Protein AF-A0A661NSW2-F1 (afdb_monomer)

Radius of gyration: 53.2 Å; Cα contacts (8 Å, |Δi|>4): 872; chains: 1; bounding box: 123×105×134 Å

Structure (mmCIF, N/CA/C/O backbone):
data_AF-A0A661NSW2-F1
#
_entry.id   AF-A0A661NSW2-F1
#
loop_
_atom_site.group_PDB
_atom_site.id
_atom_site.type_symbol
_atom_site.label_atom_id
_atom_site.label_alt_id
_atom_site.label_comp_id
_atom_site.label_asym_id
_atom_site.label_entity_id
_atom_site.label_seq_id
_atom_site.pdbx_PDB_ins_code
_atom_site.Cartn_x
_atom_site.Cartn_y
_atom_site.Cartn_z
_atom_site.occupancy
_atom_site.B_iso_or_equiv
_atom_site.auth_seq_id
_atom_site.auth_comp_id
_atom_site.auth_asym_id
_atom_site.auth_atom_id
_atom_site.pdbx_PDB_model_num
ATOM 1 N N . MET A 1 1 ? 54.634 7.933 21.142 1.00 33.97 1 MET A N 1
ATOM 2 C CA . MET A 1 1 ? 54.787 6.808 22.094 1.00 33.97 1 MET A CA 1
ATOM 3 C C . MET A 1 1 ? 53.607 5.872 21.842 1.00 33.97 1 MET A C 1
ATOM 5 O O . MET A 1 1 ? 52.490 6.332 21.983 1.00 33.97 1 MET A O 1
ATOM 9 N N . ALA A 1 2 ? 53.735 4.741 21.141 1.00 31.84 2 ALA A N 1
ATOM 10 C CA . ALA A 1 2 ? 54.564 3.541 21.358 1.00 31.84 2 ALA A CA 1
ATOM 11 C C . ALA A 1 2 ? 53.725 2.424 22.021 1.00 31.84 2 ALA A C 1
ATOM 13 O O . ALA A 1 2 ? 53.375 2.532 23.187 1.00 31.84 2 ALA A O 1
ATOM 14 N N . GLY A 1 3 ? 53.382 1.384 21.243 1.00 30.81 3 GLY A N 1
ATOM 15 C CA . GLY A 1 3 ? 52.468 0.300 21.645 1.00 30.81 3 GLY A CA 1
ATOM 16 C C . GLY A 1 3 ? 52.122 -0.681 20.506 1.00 30.81 3 GLY A C 1
ATOM 17 O O . GLY A 1 3 ? 50.966 -0.798 20.117 1.00 30.81 3 GLY A O 1
ATOM 18 N N . ARG A 1 4 ? 53.134 -1.347 19.926 1.00 35.97 4 ARG A N 1
ATOM 19 C CA . ARG A 1 4 ? 52.997 -2.568 19.078 1.00 35.97 4 ARG A CA 1
ATOM 20 C C . ARG A 1 4 ? 53.023 -3.810 20.013 1.00 35.97 4 ARG A C 1
ATOM 22 O O . ARG A 1 4 ? 53.425 -3.632 21.154 1.00 35.97 4 ARG A O 1
ATOM 29 N N . ALA A 1 5 ? 52.718 -5.077 19.690 1.00 33.09 5 ALA A N 1
ATOM 30 C CA . ALA A 1 5 ? 52.264 -5.868 18.518 1.00 33.09 5 ALA A CA 1
ATOM 31 C C . ALA A 1 5 ? 51.407 -7.062 19.075 1.00 33.09 5 ALA A C 1
ATOM 33 O O . ALA A 1 5 ? 51.186 -7.088 20.280 1.00 33.09 5 ALA A O 1
ATOM 34 N N . ARG A 1 6 ? 50.898 -8.102 18.384 1.00 32.78 6 ARG A N 1
ATOM 35 C CA . ARG A 1 6 ? 50.979 -8.697 17.017 1.00 32.78 6 ARG A CA 1
ATOM 36 C C . ARG A 1 6 ? 49.526 -9.039 16.574 1.00 32.78 6 ARG A C 1
ATOM 38 O O . ARG A 1 6 ? 48.661 -9.098 17.436 1.00 32.78 6 ARG A O 1
ATOM 45 N N . LEU A 1 7 ? 49.102 -9.139 15.307 1.00 29.52 7 LEU A N 1
ATOM 46 C CA . LEU A 1 7 ? 49.537 -9.907 14.118 1.00 29.52 7 LEU A CA 1
ATOM 47 C C . LEU A 1 7 ? 49.339 -11.440 14.207 1.00 29.52 7 LEU A C 1
ATOM 49 O O . LEU A 1 7 ? 50.114 -12.130 14.864 1.00 29.52 7 LEU A O 1
ATOM 53 N N . GLY A 1 8 ? 48.330 -11.947 13.479 1.00 29.16 8 GLY A N 1
ATOM 54 C CA . GLY A 1 8 ? 47.997 -13.369 13.309 1.00 29.16 8 GLY A CA 1
ATOM 55 C C . GLY A 1 8 ? 47.557 -13.691 11.869 1.00 29.16 8 GLY A C 1
ATOM 56 O O . GLY A 1 8 ? 46.450 -13.352 11.476 1.00 29.16 8 GLY A O 1
ATOM 57 N N . LEU A 1 9 ? 48.486 -14.299 11.122 1.00 27.06 9 LEU A N 1
ATOM 58 C CA . LEU A 1 9 ? 48.438 -14.971 9.805 1.00 27.06 9 LEU A CA 1
ATOM 59 C C . LEU A 1 9 ? 47.396 -14.578 8.726 1.00 27.06 9 LEU A C 1
ATOM 61 O O . LEU A 1 9 ? 46.210 -14.882 8.816 1.00 27.06 9 LEU A O 1
ATOM 65 N N . PHE A 1 10 ? 47.931 -14.110 7.589 1.00 25.73 10 PHE A N 1
ATOM 66 C CA . PHE A 1 10 ? 47.312 -14.137 6.256 1.00 25.73 10 PHE A CA 1
ATOM 67 C C . PHE A 1 10 ? 48.424 -14.293 5.191 1.00 25.73 10 PHE A C 1
ATOM 69 O O . PHE A 1 10 ? 49.196 -13.359 4.985 1.00 25.73 10 PHE A O 1
ATOM 76 N N . THR A 1 11 ? 48.510 -15.445 4.517 1.00 31.11 11 THR A N 1
ATOM 77 C CA . THR A 1 11 ? 49.300 -15.690 3.281 1.00 31.11 11 THR A CA 1
ATOM 78 C C . THR A 1 11 ? 48.861 -17.050 2.713 1.00 31.11 11 THR A C 1
ATOM 80 O O . THR A 1 11 ? 48.883 -18.039 3.433 1.00 31.11 11 THR A O 1
ATOM 83 N N . VAL A 1 12 ? 48.232 -17.164 1.536 1.00 30.14 12 VAL A N 1
ATOM 84 C CA . VAL A 1 12 ? 48.704 -16.868 0.162 1.00 30.14 12 VAL A CA 1
ATOM 85 C C . VAL A 1 12 ? 49.839 -17.801 -0.270 1.00 30.14 12 VAL A C 1
ATOM 87 O O . VAL A 1 12 ? 50.958 -17.675 0.213 1.00 30.14 12 VAL A O 1
ATOM 90 N N . LEU A 1 13 ? 49.552 -18.678 -1.241 1.00 25.08 13 LEU A N 1
ATOM 91 C CA . LEU A 1 13 ? 50.558 -19.424 -1.999 1.00 25.08 13 LEU A CA 1
ATOM 92 C C . LEU A 1 13 ? 50.105 -19.588 -3.462 1.00 25.08 13 LEU A C 1
ATOM 94 O O . LEU A 1 13 ? 49.029 -20.126 -3.722 1.00 25.08 13 LEU A O 1
ATOM 98 N N . LEU A 1 14 ? 50.927 -19.133 -4.410 1.00 27.11 14 LEU A N 1
ATOM 99 C CA . LEU A 1 14 ? 50.754 -19.351 -5.850 1.00 27.11 14 LEU A CA 1
ATOM 100 C C . LEU A 1 14 ? 52.130 -19.498 -6.525 1.00 27.11 14 LEU A C 1
ATOM 102 O O . LEU A 1 14 ? 52.900 -18.546 -6.534 1.00 27.11 14 LEU A O 1
ATOM 106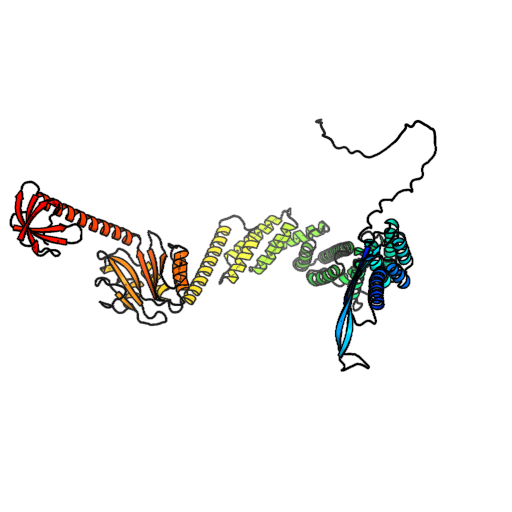 N N . LEU A 1 15 ? 52.328 -20.661 -7.161 1.00 27.98 15 LEU A N 1
ATOM 107 C CA . LEU A 1 15 ? 53.169 -20.950 -8.342 1.00 27.98 15 LEU A CA 1
ATOM 108 C C . LEU A 1 15 ? 54.717 -20.863 -8.317 1.00 27.98 15 LEU A C 1
ATOM 110 O O . LEU A 1 15 ? 55.311 -19.942 -7.775 1.00 27.98 15 LEU A O 1
ATOM 114 N N . ALA A 1 16 ? 55.285 -21.770 -9.140 1.00 25.62 16 ALA A N 1
ATOM 115 C CA . ALA A 1 16 ? 56.593 -21.739 -9.832 1.00 25.62 16 ALA A CA 1
ATOM 116 C C . ALA A 1 16 ? 57.876 -22.003 -8.993 1.00 25.62 16 ALA A C 1
ATOM 118 O O . ALA A 1 16 ? 57.956 -21.581 -7.849 1.00 25.62 16 ALA A O 1
ATOM 119 N N . LEU A 1 17 ? 58.936 -22.671 -9.494 1.00 26.81 17 LEU A N 1
ATOM 120 C CA . LEU A 1 17 ? 59.197 -23.355 -10.786 1.00 26.81 17 LEU A CA 1
ATOM 121 C C . LEU A 1 17 ? 60.443 -24.285 -10.669 1.00 26.81 17 LEU A C 1
ATOM 123 O O . LEU A 1 17 ? 61.419 -23.855 -10.069 1.00 26.81 17 LEU A O 1
ATOM 127 N N . ALA A 1 18 ? 60.446 -25.443 -11.361 1.00 26.09 18 ALA A N 1
ATOM 128 C CA . ALA A 1 18 ? 61.624 -26.261 -11.771 1.00 26.09 18 ALA A CA 1
ATOM 129 C C . ALA A 1 18 ? 62.560 -26.827 -10.644 1.00 26.09 18 ALA A C 1
ATOM 131 O O . ALA A 1 18 ? 62.466 -26.409 -9.501 1.00 26.09 18 ALA A O 1
ATOM 132 N N . ALA A 1 19 ? 63.454 -27.818 -10.830 1.00 26.09 19 ALA A N 1
ATOM 133 C CA . ALA A 1 19 ? 63.890 -28.605 -11.998 1.00 26.09 19 ALA A CA 1
ATOM 134 C C . ALA A 1 19 ? 64.499 -29.984 -11.580 1.00 26.09 19 ALA A C 1
ATOM 136 O O . ALA A 1 19 ? 64.752 -30.216 -10.404 1.00 26.09 19 ALA A O 1
ATOM 137 N N . CYS A 1 20 ? 64.843 -30.819 -12.576 1.00 24.19 20 CYS A N 1
ATOM 138 C CA . CYS A 1 20 ? 65.905 -31.854 -12.571 1.00 24.19 20 CYS A CA 1
ATOM 139 C C . CYS A 1 20 ? 65.813 -33.114 -11.670 1.00 24.19 20 CYS A C 1
ATOM 141 O O . CYS A 1 20 ? 66.219 -33.109 -10.512 1.00 24.19 20 CYS A O 1
ATOM 143 N N . SER A 1 21 ? 65.535 -34.269 -12.290 1.00 29.44 21 SER A N 1
ATOM 144 C CA . SER A 1 21 ? 66.540 -35.349 -12.472 1.00 29.44 21 SER A CA 1
ATOM 145 C C . SER A 1 21 ? 66.005 -36.485 -13.364 1.00 29.44 21 SER A C 1
ATOM 147 O O . SER A 1 21 ? 64.914 -37.002 -13.141 1.00 29.44 21 SER A O 1
ATOM 149 N N . GLY A 1 22 ? 66.780 -36.864 -14.386 1.00 25.64 22 GLY A N 1
ATOM 150 C CA . GLY A 1 22 ? 66.712 -38.195 -15.010 1.00 25.64 22 GLY A CA 1
ATOM 151 C C . GLY A 1 22 ? 67.685 -39.156 -14.310 1.00 25.64 22 GLY A C 1
ATOM 152 O O . GLY A 1 22 ? 68.433 -38.722 -13.431 1.00 25.64 22 GLY A O 1
ATOM 153 N N . PRO A 1 23 ? 67.707 -40.441 -14.700 1.00 34.19 23 PRO A N 1
ATOM 154 C CA . PRO A 1 23 ? 68.791 -40.839 -15.607 1.00 34.19 23 PRO A CA 1
ATOM 155 C C . PRO A 1 23 ? 68.353 -41.768 -16.761 1.00 34.19 23 PRO A C 1
ATOM 157 O O . PRO A 1 23 ? 67.168 -41.966 -17.023 1.00 34.19 23 PRO A O 1
ATOM 160 N N . GLU A 1 24 ? 69.349 -42.239 -17.511 1.00 31.44 24 GLU A N 1
ATOM 161 C CA . GLU A 1 24 ? 69.270 -42.685 -18.903 1.00 31.44 24 GLU A CA 1
ATOM 162 C C . GLU A 1 24 ? 68.962 -44.184 -19.124 1.00 31.44 24 GLU A C 1
ATOM 164 O O . GLU A 1 24 ? 69.012 -45.007 -18.216 1.00 31.44 24 GLU A O 1
ATOM 169 N N . ALA A 1 25 ? 68.633 -44.472 -20.392 1.00 28.31 25 ALA A N 1
ATOM 170 C CA . ALA A 1 25 ? 68.921 -45.646 -21.235 1.00 28.31 25 ALA A CA 1
ATOM 171 C C . ALA A 1 25 ? 69.565 -46.925 -20.631 1.00 28.31 25 ALA A C 1
ATOM 173 O O . ALA A 1 25 ? 70.462 -46.874 -19.805 1.00 28.31 25 ALA A O 1
ATOM 174 N N . GLY A 1 26 ? 69.276 -48.131 -21.135 1.00 26.17 26 GLY A N 1
ATOM 175 C CA . GLY A 1 26 ? 68.338 -48.521 -22.196 1.00 26.17 26 GLY A CA 1
ATOM 176 C C . GLY A 1 26 ? 68.690 -49.892 -22.796 1.00 26.17 26 GLY A C 1
ATOM 177 O O . GLY A 1 26 ? 69.860 -50.244 -22.886 1.00 26.17 26 GLY A O 1
ATOM 178 N N . THR A 1 27 ? 67.692 -50.666 -23.232 1.00 28.62 27 THR A N 1
ATOM 179 C CA . THR A 1 27 ? 67.849 -51.850 -24.108 1.00 28.62 27 THR A CA 1
ATOM 180 C C . THR A 1 27 ? 66.486 -52.231 -24.702 1.00 28.62 27 THR A C 1
ATOM 182 O O . THR A 1 27 ? 65.474 -52.215 -24.006 1.00 28.62 27 THR A O 1
ATOM 185 N N . ARG A 1 28 ? 66.443 -52.579 -25.996 1.00 31.00 28 ARG A N 1
ATOM 186 C CA . ARG A 1 28 ? 65.330 -53.352 -26.588 1.00 31.00 28 ARG A CA 1
ATOM 187 C C . ARG A 1 28 ? 65.569 -54.844 -26.318 1.00 31.00 28 ARG A C 1
ATOM 189 O O . ARG A 1 28 ? 66.726 -55.249 -26.215 1.00 31.00 28 ARG A O 1
ATOM 196 N N . PRO A 1 29 ? 64.505 -55.657 -26.254 1.00 32.97 29 PRO A N 1
ATOM 197 C CA . PRO A 1 29 ? 64.189 -56.472 -27.431 1.00 32.97 29 PRO A CA 1
ATOM 198 C C . PRO A 1 29 ? 62.737 -56.304 -27.919 1.00 32.97 29 PRO A C 1
ATOM 200 O O . PRO A 1 29 ? 62.058 -55.329 -27.601 1.00 32.97 29 PRO A O 1
ATOM 203 N N . GLU A 1 30 ? 62.330 -57.188 -28.826 1.00 29.88 30 GLU A N 1
ATOM 204 C CA . GLU A 1 30 ? 61.271 -56.991 -29.815 1.00 29.88 30 GLU A CA 1
ATOM 205 C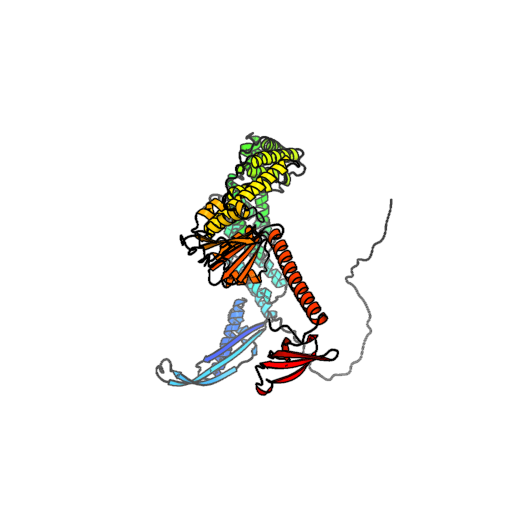 C . GLU A 1 30 ? 59.829 -57.262 -29.330 1.00 29.88 30 GLU A C 1
ATOM 207 O O . GLU A 1 30 ? 59.566 -57.685 -28.208 1.00 29.88 30 GLU A O 1
ATOM 212 N N . LYS A 1 31 ? 58.881 -56.937 -30.219 1.00 29.14 31 LYS A N 1
ATOM 213 C CA . LYS A 1 31 ? 57.417 -56.930 -30.033 1.00 29.14 31 LYS A CA 1
ATOM 214 C C . LYS A 1 31 ? 56.844 -58.284 -29.571 1.00 29.14 31 LYS A C 1
ATOM 216 O O . LYS A 1 31 ? 57.344 -59.335 -29.961 1.00 29.14 31 LYS A O 1
ATOM 221 N N . PRO A 1 32 ? 55.646 -58.259 -28.964 1.00 26.73 32 PRO A N 1
ATOM 222 C CA . PRO A 1 32 ? 54.480 -58.599 -29.791 1.00 26.73 32 PRO A CA 1
ATOM 223 C C . PRO A 1 32 ? 53.504 -57.429 -29.987 1.00 26.73 32 PRO A C 1
ATOM 225 O O . PRO A 1 32 ? 53.481 -56.456 -29.238 1.00 26.73 32 PRO A O 1
ATOM 228 N N . VAL A 1 33 ? 52.718 -57.514 -31.061 1.00 37.06 33 VAL A N 1
ATOM 229 C CA . VAL A 1 33 ? 51.761 -56.481 -31.476 1.00 37.06 33 VAL A CA 1
ATOM 230 C C . VAL A 1 33 ? 50.441 -56.646 -30.723 1.00 37.06 33 VAL A C 1
ATOM 232 O O . VAL A 1 33 ? 49.761 -57.655 -30.887 1.00 37.06 33 VAL A O 1
ATOM 235 N N . THR A 1 34 ? 50.026 -55.614 -29.992 1.00 30.09 34 THR A N 1
ATOM 236 C CA . THR A 1 34 ? 48.629 -55.400 -29.587 1.00 30.09 34 THR A CA 1
ATOM 237 C C . THR A 1 34 ? 48.113 -54.098 -30.211 1.00 30.09 34 THR A C 1
ATOM 239 O O . THR A 1 34 ? 48.843 -53.103 -30.239 1.00 30.09 34 THR A O 1
ATOM 242 N N . PRO A 1 35 ? 46.887 -54.074 -30.771 1.00 36.12 35 PRO A N 1
ATOM 243 C CA . PRO A 1 35 ? 46.342 -52.872 -31.392 1.00 36.12 35 PRO A CA 1
ATOM 244 C C . PRO A 1 35 ? 46.096 -51.783 -30.342 1.00 36.12 35 PRO A C 1
ATOM 246 O O . PRO A 1 35 ? 45.612 -52.043 -29.240 1.00 36.12 35 PRO A O 1
ATOM 249 N N . ALA A 1 36 ? 46.454 -50.551 -30.696 1.00 33.38 36 ALA A N 1
ATOM 250 C CA . ALA A 1 36 ? 46.477 -49.436 -29.766 1.00 33.38 36 ALA A CA 1
ATOM 251 C C . ALA A 1 36 ? 45.076 -48.988 -29.318 1.00 33.38 36 ALA A C 1
ATOM 253 O O . ALA A 1 36 ? 44.179 -48.790 -30.133 1.00 33.38 36 ALA A O 1
ATOM 254 N N . GLY A 1 37 ? 44.967 -48.707 -28.018 1.00 30.06 37 GLY A N 1
ATOM 255 C CA . GLY A 1 37 ? 44.229 -47.559 -27.495 1.00 30.06 37 GLY A CA 1
ATOM 256 C C . GLY A 1 37 ? 42.778 -47.397 -27.941 1.00 30.06 37 GLY A C 1
ATOM 257 O O . GLY A 1 37 ? 42.468 -46.526 -28.753 1.00 30.06 37 GLY A O 1
ATOM 258 N N . ALA A 1 38 ? 41.867 -48.096 -27.261 1.00 33.81 38 ALA A N 1
ATOM 259 C CA . ALA A 1 38 ? 40.504 -47.602 -27.098 1.00 33.81 38 ALA A CA 1
ATOM 260 C C . ALA A 1 38 ? 40.542 -46.293 -26.285 1.00 33.81 38 ALA A C 1
ATOM 262 O O . ALA A 1 38 ? 40.430 -46.297 -25.059 1.00 33.81 38 ALA A O 1
ATOM 263 N N . GLY A 1 39 ? 40.746 -45.166 -26.973 1.00 31.27 39 GLY A N 1
ATOM 264 C CA . GLY A 1 39 ? 40.644 -43.844 -26.371 1.00 31.27 39 GLY A CA 1
ATOM 265 C C . GLY A 1 39 ? 39.262 -43.684 -25.746 1.00 31.27 39 GLY A C 1
ATOM 266 O O . GLY A 1 39 ? 38.246 -43.846 -26.424 1.00 31.27 39 GLY A O 1
ATOM 267 N N . THR A 1 40 ? 39.219 -43.386 -24.449 1.00 34.44 40 THR A N 1
ATOM 268 C CA . THR A 1 40 ? 37.984 -43.123 -23.710 1.00 34.44 40 THR A CA 1
ATOM 269 C C . THR A 1 40 ? 37.325 -41.869 -24.269 1.00 34.44 40 THR A C 1
ATOM 271 O O . THR A 1 40 ? 37.614 -40.750 -23.851 1.00 34.44 40 THR A O 1
ATOM 274 N N . ALA A 1 41 ? 36.439 -42.060 -25.250 1.00 41.50 41 ALA A N 1
ATOM 275 C CA . ALA A 1 41 ? 35.703 -40.983 -25.890 1.00 41.50 41 ALA A CA 1
ATOM 276 C C . ALA A 1 41 ? 34.976 -40.164 -24.817 1.00 41.50 41 ALA A C 1
ATOM 278 O O . ALA A 1 41 ? 34.046 -40.653 -24.166 1.00 41.50 41 ALA A O 1
ATOM 279 N N . ALA A 1 42 ? 35.429 -38.923 -24.617 1.00 50.16 42 ALA A N 1
ATOM 280 C CA . ALA A 1 42 ? 34.809 -37.998 -23.684 1.00 50.16 42 ALA A CA 1
ATOM 281 C C . ALA A 1 42 ? 33.310 -37.915 -23.994 1.00 50.16 42 ALA A C 1
ATOM 283 O O . ALA A 1 42 ? 32.920 -37.754 -25.155 1.00 50.16 42 ALA A O 1
ATOM 284 N N . LYS A 1 43 ? 32.462 -38.060 -22.964 1.00 50.25 43 LYS A N 1
ATOM 285 C CA . LYS A 1 43 ? 31.006 -37.999 -23.147 1.00 50.25 43 LYS A CA 1
ATOM 286 C C . LYS A 1 43 ? 30.663 -36.692 -23.875 1.00 50.25 43 LYS A C 1
ATOM 288 O O . LYS A 1 43 ? 31.095 -35.636 -23.408 1.00 50.25 43 LYS A O 1
ATOM 293 N N . PRO A 1 44 ? 29.913 -36.738 -24.992 1.00 61.31 44 PRO A N 1
ATOM 294 C CA . PRO A 1 44 ? 29.626 -35.542 -25.769 1.00 61.31 44 PRO A CA 1
ATOM 295 C C . PRO A 1 44 ? 28.907 -34.519 -24.891 1.00 61.31 44 PRO A C 1
ATOM 297 O O . PRO A 1 44 ? 27.986 -34.864 -24.145 1.00 61.31 44 PRO A O 1
ATOM 300 N N . VAL A 1 45 ? 29.330 -33.256 -24.984 1.00 69.19 45 VAL A N 1
ATOM 301 C CA . VAL A 1 45 ? 28.692 -32.139 -24.278 1.00 69.19 45 VAL A CA 1
ATOM 302 C C . VAL A 1 45 ? 27.209 -32.140 -24.637 1.00 69.19 45 VAL A C 1
ATOM 304 O O . VAL A 1 45 ? 26.861 -31.948 -25.798 1.00 69.19 45 VAL A O 1
ATOM 307 N N . ALA A 1 46 ? 26.328 -32.347 -23.653 1.00 67.31 46 ALA A N 1
ATOM 308 C CA . ALA A 1 46 ? 24.905 -32.605 -23.901 1.00 67.31 46 ALA A CA 1
ATOM 309 C C . ALA A 1 46 ? 24.209 -31.508 -24.734 1.00 67.31 46 ALA A C 1
ATOM 311 O O . ALA A 1 46 ? 23.278 -31.792 -25.478 1.00 67.31 46 ALA A O 1
ATOM 312 N N . ALA A 1 47 ? 24.692 -30.264 -24.663 1.00 67.81 47 ALA A N 1
ATOM 313 C CA . ALA A 1 47 ? 24.173 -29.142 -25.444 1.00 67.81 47 ALA A CA 1
ATOM 314 C C . ALA A 1 47 ? 24.558 -29.163 -26.943 1.00 67.81 47 ALA A C 1
ATOM 316 O O . ALA A 1 47 ? 23.982 -28.407 -27.721 1.00 67.81 47 ALA A O 1
ATOM 317 N N . ARG A 1 48 ? 25.501 -30.023 -27.357 1.00 83.88 48 ARG A N 1
ATOM 318 C CA . ARG A 1 48 ? 25.892 -30.278 -28.759 1.00 83.88 48 ARG A CA 1
ATOM 319 C C . ARG A 1 48 ? 25.169 -31.482 -29.377 1.00 83.88 48 ARG A C 1
ATOM 321 O O . ARG A 1 48 ? 25.513 -31.907 -30.478 1.00 83.88 48 ARG A O 1
ATOM 328 N N . VAL A 1 49 ? 24.195 -32.046 -28.663 1.00 87.38 49 VAL A N 1
ATOM 329 C CA . VAL A 1 49 ? 23.466 -33.250 -29.062 1.00 87.38 49 VAL A CA 1
ATOM 330 C C . VAL A 1 49 ? 22.026 -32.881 -29.408 1.00 87.38 49 VAL A C 1
ATOM 332 O O . VAL A 1 49 ? 21.242 -32.493 -28.544 1.00 87.38 49 VAL A O 1
ATOM 335 N N . ILE A 1 50 ? 21.674 -32.999 -30.686 1.00 88.12 50 ILE A N 1
ATOM 336 C CA . ILE A 1 50 ? 20.324 -32.750 -31.198 1.00 88.12 50 ILE A CA 1
ATOM 337 C C . ILE A 1 50 ? 19.584 -34.083 -31.244 1.00 88.12 50 ILE A C 1
ATOM 339 O O . ILE A 1 50 ? 20.040 -35.025 -31.887 1.00 88.12 50 ILE A O 1
ATOM 343 N N . ARG A 1 51 ? 18.439 -34.163 -30.560 1.00 91.75 51 ARG A N 1
ATOM 344 C CA . ARG A 1 51 ? 17.605 -35.370 -30.487 1.00 91.75 51 ARG A CA 1
ATOM 345 C C . ARG A 1 51 ? 16.210 -35.075 -31.005 1.00 91.75 51 ARG A C 1
ATOM 347 O O . ARG A 1 51 ? 15.540 -34.173 -30.506 1.00 91.75 51 ARG A O 1
ATOM 354 N N . VAL A 1 52 ? 15.759 -35.879 -31.958 1.00 94.19 52 VAL A N 1
ATOM 355 C CA . VAL A 1 52 ? 14.375 -35.878 -32.444 1.00 94.19 52 VAL A CA 1
ATOM 356 C C . VAL A 1 52 ? 13.780 -37.273 -32.305 1.00 94.19 52 VAL A C 1
ATOM 358 O O . VAL A 1 52 ? 14.498 -38.269 -32.368 1.00 94.19 52 VAL A O 1
ATOM 361 N N . ARG A 1 53 ? 12.467 -37.342 -32.087 1.00 94.69 53 ARG A N 1
ATOM 362 C CA . ARG A 1 53 ? 11.699 -38.586 -31.981 1.00 94.69 53 ARG A CA 1
ATOM 363 C C . ARG A 1 53 ? 10.427 -38.483 -32.811 1.00 94.69 53 ARG A C 1
ATOM 365 O O . ARG A 1 53 ? 9.880 -37.393 -32.967 1.00 94.69 53 ARG A O 1
ATOM 372 N N . VAL A 1 54 ? 9.975 -39.624 -33.313 1.00 95.50 54 VAL A N 1
ATOM 373 C CA . VAL A 1 54 ? 8.707 -39.817 -34.024 1.00 95.50 54 VAL A CA 1
ATOM 374 C C . VAL A 1 54 ? 8.016 -41.026 -33.389 1.00 95.50 54 VAL A C 1
ATOM 376 O O . VAL A 1 54 ? 8.687 -42.001 -33.060 1.00 95.50 54 VAL A O 1
ATOM 379 N N . ASP A 1 55 ? 6.700 -40.948 -33.204 1.00 95.88 55 ASP A N 1
ATOM 380 C CA . ASP A 1 55 ? 5.812 -42.057 -32.826 1.00 95.88 55 ASP A CA 1
ATOM 381 C C . ASP A 1 55 ? 4.475 -41.815 -33.537 1.00 95.88 55 ASP A C 1
ATOM 383 O O . ASP A 1 55 ? 3.726 -40.911 -33.166 1.00 95.88 55 ASP A O 1
ATOM 387 N N . GLU A 1 56 ? 4.219 -42.547 -34.621 1.00 94.75 56 GLU A N 1
ATOM 388 C CA . GLU A 1 56 ? 3.061 -42.333 -35.491 1.00 94.75 56 GLU A CA 1
ATOM 389 C C . GLU A 1 56 ? 2.392 -43.648 -35.878 1.00 94.75 56 GLU A C 1
ATOM 391 O O . GLU A 1 56 ? 3.034 -44.610 -36.300 1.00 94.75 56 GLU A O 1
ATOM 396 N N . LYS A 1 57 ? 1.069 -43.684 -35.716 1.00 92.44 57 LYS A N 1
ATOM 397 C CA . LYS A 1 57 ? 0.231 -44.882 -35.816 1.00 92.44 57 LYS A CA 1
ATOM 398 C C . LYS A 1 57 ? -0.760 -44.742 -36.962 1.00 92.44 57 LYS A C 1
ATOM 400 O O . LYS A 1 57 ? -1.148 -43.634 -37.317 1.00 92.44 57 LYS A O 1
ATOM 405 N N . ASN A 1 58 ? -1.226 -45.881 -37.469 1.00 90.00 58 ASN A N 1
ATOM 406 C CA . ASN A 1 58 ? -2.219 -45.971 -38.542 1.00 90.00 58 ASN 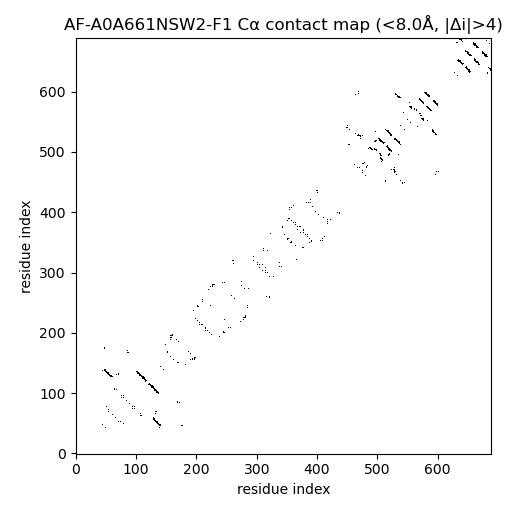A CA 1
ATOM 407 C C . ASN A 1 58 ? -1.757 -45.363 -39.882 1.00 90.00 58 ASN A C 1
ATOM 409 O O . ASN A 1 58 ? -2.576 -44.850 -40.640 1.00 90.00 58 ASN A O 1
ATOM 413 N N . LEU A 1 59 ? -0.459 -45.436 -40.196 1.00 88.81 59 LEU A N 1
ATOM 414 C CA . LEU A 1 59 ? 0.062 -45.003 -41.492 1.00 88.81 59 LEU A CA 1
ATOM 415 C C . LEU A 1 59 ? -0.289 -46.024 -42.583 1.00 88.81 59 LEU A C 1
ATOM 417 O O . LEU A 1 59 ? 0.026 -47.209 -42.455 1.00 88.81 59 LEU A O 1
ATOM 421 N N . LEU A 1 60 ? -0.901 -45.559 -43.672 1.00 88.06 60 LEU A N 1
ATOM 422 C CA . LEU A 1 60 ? -1.187 -46.363 -44.860 1.00 88.06 60 LEU A CA 1
ATOM 423 C C . LEU A 1 60 ? -0.005 -46.260 -45.835 1.00 88.06 60 LEU A C 1
ATOM 425 O O . LEU A 1 60 ? 0.195 -45.223 -46.461 1.00 88.06 60 LEU A O 1
ATOM 429 N N . LEU A 1 61 ? 0.810 -47.314 -45.925 1.00 88.25 61 LEU A N 1
ATOM 430 C CA . LEU A 1 61 ? 2.027 -47.360 -46.745 1.00 88.25 61 LEU A CA 1
ATOM 431 C C . LEU A 1 61 ? 2.176 -48.743 -47.393 1.00 88.25 61 LEU A C 1
ATOM 433 O O . LEU A 1 61 ? 1.804 -49.752 -46.793 1.00 88.25 61 LEU A O 1
ATOM 437 N N . ALA A 1 62 ? 2.749 -48.784 -48.601 1.00 85.75 62 ALA A N 1
ATOM 438 C CA . ALA A 1 62 ? 2.784 -49.974 -49.462 1.00 85.75 62 ALA A CA 1
ATOM 439 C C . ALA A 1 62 ? 3.492 -51.200 -48.846 1.00 85.75 62 ALA A C 1
ATOM 441 O O . ALA A 1 62 ? 3.192 -52.334 -49.212 1.00 85.75 62 ALA A O 1
ATOM 442 N N . GLY A 1 63 ? 4.400 -50.997 -47.887 1.00 89.31 63 GLY A N 1
ATOM 443 C CA . GLY A 1 63 ? 5.033 -52.082 -47.143 1.00 89.31 63 GLY A CA 1
ATOM 444 C C . GLY A 1 63 ? 5.990 -51.594 -46.057 1.00 89.31 63 GLY A C 1
ATOM 445 O O . GLY A 1 63 ? 6.255 -50.398 -45.923 1.00 89.31 63 GLY A O 1
ATOM 446 N N . GLU A 1 64 ? 6.560 -52.539 -45.306 1.00 89.44 64 GLU A N 1
ATOM 447 C CA . GLU A 1 64 ? 7.464 -52.269 -44.177 1.00 89.44 64 GLU A CA 1
ATOM 448 C C . GLU A 1 64 ? 8.674 -51.415 -44.586 1.00 89.44 64 GLU A C 1
ATOM 450 O O . GLU A 1 64 ? 9.074 -50.489 -43.881 1.00 89.44 64 GLU A O 1
ATOM 455 N N . LYS A 1 65 ? 9.226 -51.683 -45.777 1.00 92.31 65 LYS A N 1
ATOM 456 C CA . LYS A 1 65 ? 10.355 -50.941 -46.354 1.00 92.31 65 LYS A CA 1
ATOM 457 C C . LYS A 1 65 ? 10.031 -49.455 -46.538 1.00 92.31 65 LYS A C 1
ATOM 459 O O . LYS A 1 65 ? 10.892 -48.614 -46.278 1.00 92.31 65 LYS A O 1
ATOM 464 N N . ASP A 1 66 ? 8.802 -49.133 -46.935 1.00 90.88 66 ASP A N 1
ATOM 465 C CA . ASP A 1 66 ? 8.346 -47.755 -47.117 1.00 90.88 66 ASP A CA 1
ATOM 466 C C . ASP A 1 66 ? 7.950 -47.098 -45.795 1.00 90.88 66 ASP A C 1
ATOM 468 O O . ASP A 1 66 ? 8.269 -45.930 -45.591 1.00 90.88 66 ASP A O 1
ATOM 472 N N . ALA A 1 67 ? 7.389 -47.851 -44.845 1.00 90.00 67 ALA A N 1
ATOM 473 C CA . ALA A 1 67 ? 7.192 -47.392 -43.468 1.00 90.00 67 ALA A CA 1
ATOM 474 C C . ALA A 1 67 ? 8.522 -47.040 -42.773 1.00 90.00 67 ALA A C 1
ATOM 476 O O . ALA A 1 67 ? 8.657 -45.970 -42.172 1.00 90.00 67 ALA A O 1
ATOM 477 N N . ARG A 1 68 ? 9.558 -47.869 -42.944 1.00 91.94 68 ARG A N 1
ATOM 478 C CA . ARG A 1 68 ? 10.912 -47.585 -42.449 1.00 91.94 68 ARG A CA 1
ATOM 479 C C . ARG A 1 68 ? 11.545 -46.385 -43.160 1.00 91.94 68 ARG A C 1
ATOM 481 O O . ARG A 1 68 ? 12.140 -45.536 -42.499 1.00 91.94 68 ARG A O 1
ATOM 488 N N . ARG A 1 69 ? 11.399 -46.281 -44.487 1.00 93.38 69 ARG A N 1
ATOM 489 C CA . ARG A 1 69 ? 11.879 -45.134 -45.282 1.00 93.38 69 ARG A CA 1
ATOM 490 C C . ARG A 1 69 ? 11.195 -43.828 -44.862 1.00 93.38 69 ARG A C 1
ATOM 492 O O . ARG A 1 69 ? 11.881 -42.819 -44.717 1.00 93.38 69 ARG A O 1
ATOM 499 N N . TYR A 1 70 ? 9.884 -43.858 -44.619 1.00 94.81 70 TYR A N 1
ATOM 500 C CA . TYR A 1 70 ? 9.101 -42.731 -44.111 1.00 94.81 70 TYR A CA 1
ATOM 501 C C . TYR A 1 70 ? 9.630 -42.252 -42.756 1.00 94.81 70 TYR A C 1
ATOM 503 O O . TYR A 1 70 ? 9.966 -41.077 -42.612 1.00 94.81 70 TYR A O 1
ATOM 511 N N . LEU A 1 71 ? 9.780 -43.166 -41.789 1.00 93.62 71 LEU A N 1
ATOM 512 C CA . LEU A 1 71 ? 10.301 -42.853 -40.455 1.00 93.62 71 LEU A CA 1
ATOM 513 C C . LEU A 1 71 ? 11.701 -42.223 -40.521 1.00 93.62 71 LEU A C 1
ATOM 515 O O . LEU A 1 71 ? 11.933 -41.177 -39.916 1.00 93.62 71 LEU A O 1
ATOM 519 N N . VAL A 1 72 ? 12.616 -42.817 -41.295 1.00 94.00 72 VAL A N 1
ATOM 520 C CA . VAL A 1 72 ? 13.979 -42.292 -41.490 1.00 94.00 72 VAL A CA 1
ATOM 521 C C . VAL A 1 72 ? 13.950 -40.900 -42.126 1.00 94.00 72 VAL A C 1
ATOM 523 O O . VAL A 1 72 ? 14.564 -39.977 -41.594 1.00 94.00 72 VAL A O 1
ATOM 526 N N . GLY A 1 73 ? 13.201 -40.716 -43.219 1.00 94.44 73 GLY A N 1
ATOM 527 C CA . GLY A 1 73 ? 13.078 -39.422 -43.895 1.00 94.44 73 GLY A CA 1
ATOM 528 C C . GLY A 1 73 ? 12.493 -38.336 -42.988 1.00 94.44 73 GLY A C 1
ATOM 529 O O . GLY A 1 73 ? 12.990 -37.210 -42.971 1.00 94.44 73 GLY A O 1
ATOM 530 N N . LYS A 1 74 ? 11.493 -38.683 -42.171 1.00 95.38 74 LYS A N 1
ATOM 531 C CA . LYS A 1 74 ? 10.844 -37.767 -41.228 1.00 95.38 74 LYS A CA 1
ATOM 532 C C . LYS A 1 74 ? 11.751 -37.382 -40.060 1.00 95.38 74 LYS A C 1
ATOM 534 O O . LYS A 1 74 ? 11.836 -36.200 -39.732 1.00 95.38 74 LYS A O 1
ATOM 539 N N . LEU A 1 75 ? 12.480 -38.338 -39.482 1.00 95.19 75 LEU A N 1
ATOM 540 C CA . LEU A 1 75 ? 13.496 -38.068 -38.459 1.00 95.19 75 LEU A CA 1
ATOM 541 C C . LEU A 1 75 ? 14.596 -37.141 -39.000 1.00 95.19 75 LEU A C 1
ATOM 543 O O . LEU A 1 75 ? 14.900 -36.125 -38.374 1.00 95.19 75 LEU A O 1
ATOM 547 N N . VAL A 1 76 ? 15.135 -37.427 -40.192 1.00 95.19 76 VAL A N 1
ATOM 548 C CA . VAL A 1 76 ? 16.150 -36.577 -40.842 1.00 95.19 76 VAL A CA 1
ATOM 549 C C . VAL A 1 76 ? 15.604 -35.175 -41.123 1.00 95.19 76 VAL A C 1
ATOM 551 O O . VAL A 1 76 ? 16.282 -34.197 -40.821 1.00 95.19 76 VAL A O 1
ATOM 554 N N . ALA A 1 77 ? 14.373 -35.043 -41.626 1.00 94.12 77 ALA A N 1
ATOM 555 C CA . ALA A 1 77 ? 13.749 -33.743 -41.880 1.00 94.12 77 ALA A CA 1
ATOM 556 C C . ALA A 1 77 ? 13.543 -32.917 -40.594 1.00 94.12 77 ALA A C 1
ATOM 558 O O . ALA A 1 77 ? 13.807 -31.713 -40.584 1.00 94.12 77 ALA A O 1
ATOM 559 N N . LEU A 1 78 ? 13.124 -33.550 -39.491 1.00 95.12 78 LEU A N 1
ATOM 560 C CA . LEU A 1 78 ? 12.962 -32.885 -38.193 1.00 95.12 78 LEU A CA 1
ATOM 561 C C . LEU A 1 78 ? 14.306 -32.423 -37.610 1.00 95.12 78 LEU A C 1
ATOM 563 O O . LEU A 1 78 ? 14.407 -31.286 -37.142 1.00 95.12 78 LEU A O 1
ATOM 567 N N . ALA A 1 79 ? 15.347 -33.259 -37.675 1.00 93.38 79 ALA A N 1
ATOM 568 C CA . ALA A 1 79 ? 16.690 -32.887 -37.229 1.00 93.38 79 ALA A CA 1
ATOM 569 C C . ALA A 1 79 ? 17.306 -31.787 -38.114 1.00 93.38 79 ALA A C 1
ATOM 571 O O . ALA A 1 79 ? 17.881 -30.830 -37.594 1.00 93.38 79 ALA A O 1
ATOM 572 N N . ALA A 1 80 ? 17.125 -31.865 -39.437 1.00 93.06 80 ALA A N 1
ATOM 573 C CA . ALA A 1 80 ? 17.567 -30.840 -40.380 1.00 93.06 80 ALA A CA 1
ATOM 574 C C . ALA A 1 80 ? 16.884 -29.490 -40.113 1.00 93.06 80 ALA A C 1
ATOM 576 O O . ALA A 1 80 ? 17.558 -28.464 -40.080 1.00 93.06 80 ALA A O 1
ATOM 577 N N . LYS A 1 81 ? 15.574 -29.482 -39.826 1.00 92.88 81 LYS A N 1
ATOM 578 C CA . LYS A 1 81 ? 14.848 -28.265 -39.433 1.00 92.88 81 LYS A CA 1
ATOM 579 C C . LYS A 1 81 ? 15.453 -27.623 -38.180 1.00 92.88 81 LYS A C 1
ATOM 581 O O . LYS A 1 81 ? 15.746 -26.430 -38.200 1.00 92.88 81 LYS A O 1
ATOM 586 N N . GLN A 1 82 ? 15.704 -28.409 -37.127 1.00 90.12 82 GLN A N 1
ATOM 587 C CA . GLN A 1 82 ? 16.343 -27.893 -35.911 1.00 90.12 82 GLN A CA 1
ATOM 588 C C . GLN A 1 82 ? 17.755 -27.353 -36.192 1.00 90.12 82 GLN A C 1
ATOM 590 O O . GLN A 1 82 ? 18.099 -26.273 -35.723 1.00 90.12 82 GLN A O 1
ATOM 595 N N . LEU A 1 83 ? 18.562 -28.039 -37.007 1.00 88.50 83 LEU A N 1
ATOM 596 C CA . LEU A 1 83 ? 19.879 -27.553 -37.439 1.00 88.50 83 LEU A CA 1
ATOM 597 C C . LEU A 1 83 ? 19.786 -26.224 -38.214 1.00 88.50 83 LEU A C 1
ATOM 599 O O . LEU A 1 83 ? 20.563 -25.303 -37.952 1.00 88.50 83 LEU A O 1
ATOM 603 N N . THR A 1 84 ? 18.815 -26.066 -39.113 1.00 87.75 84 THR A N 1
ATOM 604 C CA . THR A 1 84 ? 18.583 -24.784 -39.796 1.00 87.75 84 THR A CA 1
ATOM 605 C C . THR A 1 84 ? 18.161 -23.680 -38.824 1.00 87.75 84 THR A C 1
ATOM 607 O O . THR A 1 84 ? 18.639 -22.553 -38.955 1.00 87.75 84 THR A O 1
ATOM 610 N N . ASP A 1 85 ? 17.400 -23.989 -37.769 1.00 84.56 85 ASP A N 1
ATOM 611 C CA . ASP A 1 85 ? 17.115 -23.025 -36.698 1.00 84.56 85 ASP A CA 1
ATOM 612 C C . ASP A 1 85 ? 18.387 -22.557 -35.959 1.00 84.56 85 ASP A C 1
ATOM 614 O O . ASP A 1 85 ? 18.425 -21.412 -35.497 1.00 84.56 85 ASP A O 1
ATOM 618 N N . TYR A 1 86 ? 19.437 -23.383 -35.857 1.00 80.50 86 TYR A N 1
ATOM 619 C CA . TYR A 1 86 ? 20.752 -22.977 -35.328 1.00 80.50 86 TYR A CA 1
ATOM 620 C C . TYR A 1 86 ? 21.578 -22.115 -36.302 1.00 80.50 86 TYR A C 1
ATOM 622 O O . TYR A 1 86 ? 22.542 -21.488 -35.866 1.00 80.50 86 TYR A O 1
ATOM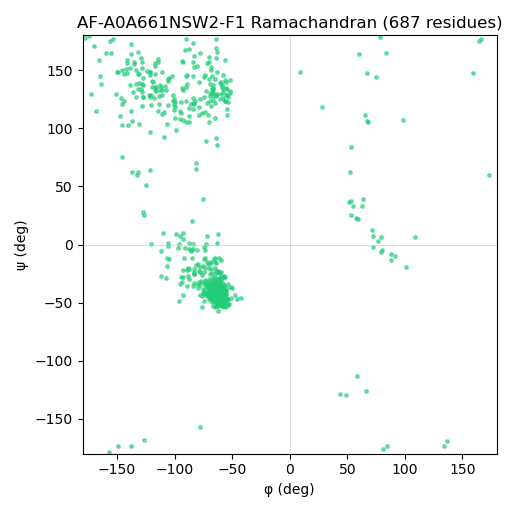 630 N N . GLY A 1 87 ? 21.188 -22.028 -37.579 1.00 77.88 87 GLY A N 1
ATOM 631 C CA . GLY A 1 87 ? 21.869 -21.242 -38.616 1.00 77.88 87 GLY A CA 1
ATOM 632 C C . GLY A 1 87 ? 22.606 -22.069 -39.677 1.00 77.88 87 GLY A C 1
ATOM 633 O O . GLY A 1 87 ? 23.288 -21.492 -40.520 1.00 77.88 87 GLY A O 1
ATOM 634 N N . PHE A 1 88 ? 22.481 -23.402 -39.678 1.00 84.06 88 PHE A N 1
ATOM 635 C CA . PHE A 1 88 ? 23.048 -24.229 -40.749 1.00 84.06 88 PHE A CA 1
ATOM 636 C C . PHE A 1 88 ? 22.246 -24.082 -42.055 1.00 84.06 88 PHE A C 1
ATOM 638 O O . PHE A 1 88 ? 21.021 -24.224 -42.068 1.00 84.06 88 PHE A O 1
ATOM 645 N N . ALA A 1 89 ? 22.944 -23.868 -43.175 1.00 84.50 89 ALA A N 1
ATOM 646 C CA . ALA A 1 89 ? 22.332 -23.853 -44.505 1.00 84.50 89 ALA A CA 1
ATOM 647 C C . ALA A 1 89 ? 21.572 -25.172 -44.783 1.00 84.50 89 ALA A C 1
ATOM 649 O O . ALA A 1 89 ? 22.095 -26.229 -44.415 1.00 84.50 89 ALA A O 1
ATOM 650 N N . PRO A 1 90 ? 20.398 -25.158 -45.452 1.00 88.56 90 PRO A N 1
ATOM 651 C CA . PRO A 1 90 ? 19.523 -26.332 -45.568 1.00 88.56 90 PRO A CA 1
ATOM 652 C C . PRO A 1 90 ? 20.217 -27.609 -46.063 1.00 88.56 90 PRO A C 1
ATOM 654 O O . PRO A 1 90 ? 20.092 -28.651 -45.430 1.00 88.56 90 PRO A O 1
ATOM 657 N N . ALA A 1 91 ? 21.040 -27.529 -47.114 1.00 87.50 91 ALA A N 1
ATOM 658 C CA . ALA A 1 91 ? 21.789 -28.684 -47.624 1.00 87.50 91 ALA A CA 1
ATOM 659 C C . ALA A 1 91 ? 22.782 -29.262 -46.590 1.00 87.50 91 ALA A C 1
ATOM 661 O O . ALA A 1 91 ? 22.880 -30.478 -46.414 1.00 87.50 91 ALA A O 1
ATOM 662 N N . THR A 1 92 ? 23.488 -28.396 -45.855 1.00 86.56 92 THR A N 1
ATOM 663 C CA . THR A 1 92 ? 24.409 -28.800 -44.780 1.00 86.56 92 THR A CA 1
ATOM 664 C C . THR A 1 92 ? 23.655 -29.397 -43.595 1.00 86.56 92 THR A C 1
ATOM 666 O O . THR A 1 92 ? 24.099 -30.403 -43.044 1.00 86.56 92 THR A O 1
ATOM 669 N N . ALA A 1 93 ? 22.509 -28.818 -43.229 1.00 89.06 93 ALA A N 1
ATOM 670 C CA . ALA A 1 93 ? 21.638 -29.313 -42.169 1.00 89.06 93 ALA A CA 1
ATOM 671 C C . ALA A 1 93 ? 21.089 -30.713 -42.490 1.00 89.06 93 ALA A C 1
ATOM 673 O O . ALA A 1 93 ? 21.185 -31.611 -41.655 1.00 89.06 93 ALA A O 1
ATOM 674 N N . THR A 1 94 ? 20.605 -30.938 -43.716 1.00 91.25 94 THR A N 1
ATOM 675 C CA . THR A 1 94 ? 20.146 -32.257 -44.181 1.00 91.25 94 THR A CA 1
ATOM 676 C C . THR A 1 94 ? 21.276 -33.284 -44.202 1.00 91.25 94 THR A C 1
ATOM 678 O O . THR A 1 94 ? 21.077 -34.407 -43.745 1.00 91.25 94 THR A O 1
ATOM 681 N N . ARG A 1 95 ? 22.483 -32.909 -44.653 1.00 90.31 95 ARG A N 1
ATOM 682 C CA . ARG A 1 95 ? 23.656 -33.801 -44.634 1.00 90.31 95 ARG A CA 1
ATOM 683 C C . ARG A 1 95 ? 24.059 -34.201 -43.209 1.00 90.31 95 ARG A C 1
ATOM 685 O O . ARG A 1 95 ? 24.289 -35.380 -42.961 1.00 90.31 95 ARG A O 1
ATOM 692 N N . LEU A 1 96 ? 24.113 -33.245 -42.277 1.00 87.81 96 LEU A N 1
ATOM 693 C CA . LEU A 1 96 ? 24.428 -33.512 -40.867 1.00 87.81 96 LEU A CA 1
ATOM 694 C C . LEU A 1 96 ? 23.354 -34.389 -40.203 1.00 87.81 96 LEU A C 1
ATOM 696 O O . LEU A 1 96 ? 23.690 -35.361 -39.529 1.00 87.81 96 LEU A O 1
ATOM 700 N N . ALA A 1 97 ? 22.072 -34.106 -40.452 1.00 91.38 97 ALA A N 1
ATOM 701 C CA . ALA A 1 97 ? 20.965 -34.936 -39.983 1.00 91.38 97 ALA A CA 1
ATOM 702 C C . ALA A 1 97 ? 21.029 -36.371 -40.537 1.00 91.38 97 ALA A C 1
ATOM 704 O O . ALA A 1 97 ? 20.843 -37.323 -39.784 1.00 91.38 97 ALA A O 1
ATOM 705 N N . GLY A 1 98 ? 21.358 -36.537 -41.823 1.00 89.38 98 GLY A N 1
ATOM 706 C CA . GLY A 1 98 ? 21.540 -37.846 -42.458 1.00 89.38 98 GLY A CA 1
ATOM 707 C C . GLY A 1 98 ? 22.706 -38.668 -41.893 1.00 89.38 98 GLY A C 1
ATOM 708 O O . GLY A 1 98 ? 22.664 -39.891 -41.962 1.00 89.38 98 GLY A O 1
ATOM 709 N N . SER A 1 99 ? 23.713 -38.019 -41.294 1.00 88.38 99 SER A N 1
ATOM 710 C CA . SER A 1 99 ? 24.824 -38.682 -40.588 1.00 88.38 99 SER A CA 1
ATOM 711 C C . SER A 1 99 ? 24.552 -38.997 -39.107 1.00 88.38 99 SER A C 1
ATOM 713 O O . SER A 1 99 ? 25.436 -39.502 -38.415 1.00 88.38 99 SER A O 1
ATOM 715 N N . GLY A 1 100 ? 23.357 -38.682 -38.594 1.00 88.50 100 GLY A N 1
ATOM 716 C CA . GLY A 1 100 ? 22.992 -38.947 -37.202 1.00 88.50 100 GLY A CA 1
ATOM 717 C C . GLY A 1 100 ? 22.810 -40.436 -36.883 1.00 88.50 100 GLY A C 1
ATOM 718 O O . GLY A 1 100 ? 22.602 -41.278 -37.757 1.00 88.50 100 GLY A O 1
ATOM 719 N N . ARG A 1 101 ? 22.864 -40.766 -35.591 1.00 92.19 101 ARG A N 1
ATOM 720 C CA . ARG A 1 101 ? 22.657 -42.122 -35.072 1.00 92.19 101 ARG A CA 1
ATOM 721 C C . ARG A 1 101 ? 21.175 -42.360 -34.812 1.00 92.19 101 ARG A C 1
ATOM 723 O O . ARG A 1 101 ? 20.572 -41.697 -33.971 1.00 92.19 101 ARG A O 1
ATOM 730 N N . PHE A 1 102 ? 20.596 -43.321 -35.519 1.00 91.56 102 PHE A N 1
ATOM 731 C CA . PHE A 1 102 ? 19.233 -43.777 -35.263 1.00 91.56 102 PHE A CA 1
ATOM 732 C C . PHE A 1 102 ? 19.203 -44.721 -34.058 1.00 91.56 102 PHE A C 1
ATOM 734 O O . PHE A 1 102 ? 20.083 -45.569 -33.911 1.00 91.56 102 PHE A O 1
ATOM 741 N N . HIS A 1 103 ? 18.180 -44.595 -33.218 1.00 90.62 103 HIS A N 1
ATOM 742 C CA . HIS A 1 103 ? 17.949 -45.455 -32.057 1.00 90.62 103 HIS A CA 1
ATOM 743 C C . HIS A 1 103 ? 16.451 -45.749 -31.899 1.00 90.62 103 HIS A C 1
ATOM 745 O O . HIS A 1 103 ? 15.613 -45.023 -32.434 1.00 90.62 103 HIS A O 1
ATOM 751 N N . ASP A 1 104 ? 16.110 -46.828 -31.192 1.00 89.19 104 ASP A N 1
ATOM 752 C CA . ASP A 1 104 ? 14.726 -47.250 -30.905 1.00 89.19 104 ASP A CA 1
ATOM 753 C C . ASP A 1 104 ? 13.823 -47.397 -32.155 1.00 89.19 104 ASP A C 1
ATOM 755 O O . ASP A 1 104 ? 12.604 -47.256 -32.072 1.00 89.19 104 ASP A O 1
ATOM 759 N N . VAL A 1 105 ? 14.414 -47.647 -33.333 1.00 90.44 105 VAL A N 1
ATOM 760 C CA . VAL A 1 105 ? 13.695 -47.714 -34.617 1.00 90.44 105 VAL A CA 1
ATOM 761 C C . VAL A 1 105 ? 12.833 -48.971 -34.673 1.00 90.44 105 VAL A C 1
ATOM 763 O O . VAL A 1 105 ? 13.340 -50.084 -34.789 1.00 90.44 105 VAL A O 1
ATOM 766 N N . THR A 1 106 ? 11.523 -48.768 -34.648 1.00 92.44 106 THR A N 1
ATOM 767 C CA . THR A 1 106 ? 10.489 -49.800 -34.666 1.00 92.44 106 THR A CA 1
ATOM 768 C C . THR A 1 106 ? 9.490 -49.517 -35.785 1.00 92.44 106 THR A C 1
ATOM 770 O O . THR A 1 106 ? 9.095 -48.375 -36.030 1.00 92.44 106 THR A O 1
ATOM 773 N N . VAL A 1 107 ? 9.104 -50.575 -36.493 1.00 91.62 107 VAL A N 1
ATOM 774 C CA . VAL A 1 107 ? 8.090 -50.559 -37.550 1.00 91.62 107 VAL A CA 1
ATOM 775 C C . VAL A 1 107 ? 7.240 -51.805 -37.346 1.00 91.62 107 VAL A C 1
ATOM 777 O O . VAL A 1 107 ? 7.749 -52.917 -37.444 1.00 91.62 107 VAL A O 1
ATOM 780 N N . ALA A 1 108 ? 5.964 -51.626 -37.021 1.00 92.75 108 ALA A N 1
ATOM 781 C CA . ALA A 1 108 ? 5.033 -52.712 -36.743 1.00 92.75 108 ALA A CA 1
ATOM 782 C C . ALA A 1 108 ? 3.773 -52.543 -37.596 1.00 92.75 108 ALA A C 1
ATOM 784 O O . ALA A 1 108 ? 3.074 -51.535 -37.497 1.00 92.75 108 ALA A O 1
ATOM 785 N N . GLY A 1 109 ? 3.482 -53.522 -38.450 1.00 89.75 109 GLY A N 1
ATOM 786 C CA . GLY A 1 109 ? 2.253 -53.552 -39.238 1.00 89.75 109 GLY A CA 1
ATOM 787 C C . GLY A 1 109 ? 1.160 -54.336 -38.519 1.00 89.75 109 GLY A C 1
ATOM 788 O O . GLY A 1 109 ? 1.406 -55.457 -38.078 1.00 89.75 109 GLY A O 1
ATOM 789 N N . ARG A 1 110 ? -0.064 -53.798 -38.453 1.00 92.25 110 ARG A N 1
ATOM 790 C CA . ARG A 1 110 ? -1.262 -54.604 -38.166 1.00 92.25 110 ARG A CA 1
ATOM 791 C C . ARG A 1 110 ? -2.168 -54.645 -39.387 1.00 92.25 110 ARG A C 1
ATOM 793 O O . ARG A 1 110 ? -2.414 -53.611 -40.007 1.00 92.25 110 ARG A O 1
ATOM 800 N N . ARG A 1 111 ? -2.717 -55.820 -39.701 1.00 89.12 111 ARG A N 1
ATOM 801 C CA . ARG A 1 111 ? -3.818 -55.917 -40.667 1.00 89.12 111 ARG A CA 1
ATOM 802 C C . ARG A 1 111 ? -5.053 -55.235 -40.085 1.00 89.12 111 ARG A C 1
ATOM 804 O O . ARG A 1 111 ? -5.371 -55.430 -38.911 1.00 89.12 111 ARG A O 1
ATOM 811 N N . ALA A 1 112 ? -5.723 -54.425 -40.890 1.00 87.06 112 ALA A N 1
ATOM 812 C CA . ALA A 1 112 ? -6.934 -53.719 -40.513 1.00 87.06 112 ALA A CA 1
ATOM 813 C C . ALA A 1 112 ? -7.843 -53.522 -41.728 1.00 87.06 112 ALA A C 1
ATOM 815 O O . ALA A 1 112 ? -7.375 -53.322 -42.849 1.00 87.06 112 ALA A O 1
ATOM 816 N N . ARG A 1 113 ? -9.148 -53.519 -41.461 1.00 86.38 113 ARG A N 1
ATOM 817 C CA . ARG A 1 113 ? -10.170 -53.066 -42.402 1.00 86.38 113 ARG A CA 1
ATOM 818 C C . ARG A 1 113 ? -10.285 -51.560 -42.303 1.00 86.38 113 ARG A C 1
ATOM 820 O O . ARG A 1 113 ? -10.562 -51.042 -41.223 1.00 86.38 113 ARG A O 1
ATOM 827 N N . VAL A 1 114 ? -10.062 -50.874 -43.415 1.00 83.56 114 VAL A N 1
ATOM 828 C CA . VAL A 1 114 ? -10.236 -49.422 -43.527 1.00 83.56 114 VAL A CA 1
ATOM 829 C C . VAL A 1 114 ? -11.116 -49.106 -44.727 1.00 83.56 114 VAL A C 1
ATOM 831 O O . VAL A 1 114 ? -11.225 -49.915 -45.647 1.00 83.56 114 VAL A O 1
ATOM 834 N N . ALA A 1 115 ? -11.750 -47.937 -44.727 1.00 82.19 115 ALA A N 1
ATOM 835 C CA . ALA A 1 115 ? -12.365 -47.419 -45.942 1.00 82.19 115 ALA A CA 1
ATOM 836 C C . ALA A 1 115 ? -11.261 -47.070 -46.954 1.00 82.19 115 ALA A C 1
ATOM 838 O O . ALA A 1 115 ? -10.263 -46.443 -46.588 1.00 82.19 115 ALA A O 1
ATOM 839 N N . GLY A 1 116 ? -11.434 -47.486 -48.207 1.00 75.19 116 GLY A N 1
ATOM 840 C CA . GLY A 1 116 ? -10.591 -47.049 -49.312 1.00 75.19 116 GLY A CA 1
ATOM 841 C C . GLY A 1 116 ? -10.738 -45.547 -49.566 1.00 75.19 116 GLY A C 1
ATOM 842 O O . GLY A 1 116 ? -11.708 -44.918 -49.141 1.00 75.19 116 GLY A O 1
ATOM 843 N N . GLN A 1 117 ? -9.755 -44.970 -50.252 1.00 72.75 117 GLN A N 1
ATOM 844 C CA . GLN A 1 117 ? -9.713 -43.552 -50.622 1.00 72.75 117 GLN A CA 1
ATOM 845 C C . GLN A 1 117 ? -9.453 -43.427 -52.129 1.00 72.75 117 GLN A C 1
ATOM 847 O O . GLN A 1 117 ? -8.827 -44.311 -52.721 1.00 72.75 117 GLN A O 1
ATOM 852 N N . GLY A 1 118 ? -9.925 -42.346 -52.756 1.00 78.88 118 GLY A N 1
ATOM 853 C CA . GLY A 1 118 ? -9.799 -42.145 -54.203 1.00 78.88 118 GLY A CA 1
ATOM 854 C C . GLY A 1 118 ? -10.613 -43.176 -54.990 1.00 78.88 118 GLY A C 1
ATOM 855 O O . GLY A 1 118 ? -11.789 -43.379 -54.719 1.00 78.88 118 GLY A O 1
ATOM 856 N N . GLU A 1 119 ? -9.987 -43.889 -55.928 1.00 73.00 119 GLU A N 1
ATOM 857 C CA . GLU A 1 119 ? -10.656 -44.901 -56.773 1.00 73.00 119 GLU A CA 1
ATOM 858 C C . GLU A 1 119 ? -11.275 -46.084 -55.993 1.00 73.00 119 GLU A C 1
ATOM 860 O O . GLU A 1 119 ? -12.028 -46.881 -56.553 1.00 73.00 119 GLU A O 1
ATOM 865 N N . GLN A 1 120 ? -10.964 -46.216 -54.698 1.00 71.81 120 GLN A N 1
ATOM 866 C CA . GLN A 1 120 ? -11.503 -47.249 -53.803 1.00 71.81 120 GLN A CA 1
ATOM 867 C C . GLN A 1 120 ? -12.465 -46.689 -52.739 1.00 71.81 120 GLN A C 1
ATOM 869 O O . GLN A 1 120 ? -12.837 -47.402 -51.804 1.00 71.81 120 GLN A O 1
ATOM 874 N N . GLU A 1 121 ? -12.865 -45.422 -52.855 1.00 73.31 121 GLU A N 1
ATOM 875 C CA . GLU A 1 121 ? -13.782 -44.765 -51.924 1.00 73.31 121 GLU A CA 1
ATOM 876 C C . GLU A 1 121 ? -15.147 -45.478 -51.861 1.00 73.31 121 GLU A C 1
ATOM 878 O O . GLU A 1 121 ? -15.661 -46.003 -52.850 1.00 73.31 121 GLU A O 1
ATOM 883 N N . GLY A 1 122 ? -15.703 -45.592 -50.651 1.00 75.50 122 GLY A N 1
ATOM 884 C CA . GLY A 1 122 ? -16.919 -46.370 -50.379 1.00 75.50 122 GLY A CA 1
ATOM 885 C C . GLY A 1 122 ? -16.730 -47.893 -50.261 1.00 75.50 122 GLY A C 1
ATOM 886 O O . GLY A 1 122 ? -17.672 -48.582 -49.870 1.00 75.50 122 GLY A O 1
ATOM 887 N N . ARG A 1 123 ? -15.537 -48.446 -50.530 1.00 80.31 123 ARG A N 1
ATOM 888 C CA . ARG A 1 123 ? -15.228 -49.877 -50.318 1.00 80.31 123 ARG A CA 1
ATOM 889 C C . ARG A 1 123 ? -14.415 -50.087 -49.041 1.00 80.31 123 ARG A C 1
ATOM 891 O O . ARG A 1 123 ? -13.555 -49.278 -48.707 1.00 80.31 123 ARG A O 1
ATOM 898 N N . ILE A 1 124 ? -14.649 -51.197 -48.338 1.00 81.31 124 ILE A N 1
ATOM 899 C CA . ILE A 1 124 ? -13.766 -51.641 -47.250 1.00 81.31 124 ILE A CA 1
ATOM 900 C C . ILE A 1 124 ? -12.613 -52.432 -47.866 1.00 81.31 124 ILE A C 1
ATOM 902 O O . ILE A 1 124 ? -12.848 -53.404 -48.582 1.00 81.31 124 ILE A O 1
ATOM 906 N N . ILE A 1 125 ? -11.381 -52.034 -47.559 1.00 84.75 125 ILE A N 1
ATOM 907 C CA . ILE A 1 125 ? -10.162 -52.719 -47.990 1.00 84.75 125 ILE A CA 1
ATOM 908 C C . ILE A 1 125 ? -9.442 -53.343 -46.790 1.00 84.75 125 ILE A C 1
ATOM 910 O O . ILE A 1 125 ? -9.257 -52.707 -45.749 1.00 84.75 125 ILE A O 1
ATOM 914 N N . ASP A 1 126 ? -9.037 -54.605 -46.940 1.00 84.44 126 ASP A N 1
ATOM 915 C CA . ASP A 1 126 ? -8.119 -55.278 -46.020 1.00 84.44 126 ASP A CA 1
ATOM 916 C C . ASP A 1 126 ? -6.689 -54.804 -46.349 1.00 84.44 126 ASP A C 1
ATOM 918 O O . ASP A 1 126 ? -6.152 -55.108 -47.413 1.00 84.44 126 ASP A O 1
ATOM 922 N N . THR A 1 127 ? -6.069 -54.032 -45.453 1.00 87.94 127 THR A N 1
ATOM 923 C CA . THR A 1 127 ? -4.729 -53.451 -45.658 1.00 87.94 127 THR A CA 1
ATOM 924 C C . THR A 1 127 ? -3.864 -53.541 -44.399 1.00 87.94 127 THR A C 1
ATOM 926 O O . THR A 1 127 ? -4.337 -53.929 -43.329 1.00 87.94 127 THR A O 1
ATOM 929 N N . THR A 1 128 ? -2.583 -53.184 -44.505 1.00 90.00 128 THR A N 1
ATOM 930 C CA . THR A 1 128 ? -1.678 -53.087 -43.352 1.00 90.00 128 THR A CA 1
ATOM 931 C C . THR A 1 128 ? -1.539 -51.633 -42.916 1.00 90.00 128 THR A C 1
ATOM 933 O O . THR A 1 128 ? -1.032 -50.793 -43.657 1.00 90.00 128 THR A O 1
ATOM 936 N N . LEU A 1 129 ? -1.959 -51.352 -41.685 1.00 91.06 129 LEU A N 1
ATOM 937 C CA . LEU A 1 129 ? -1.707 -50.090 -41.004 1.00 91.06 129 LEU A CA 1
ATOM 938 C C . LEU A 1 129 ? -0.393 -50.181 -40.231 1.00 91.06 129 LEU A C 1
ATOM 940 O O . LEU A 1 129 ? -0.234 -51.045 -39.365 1.00 91.06 129 LEU A O 1
ATOM 944 N N . TRP A 1 130 ? 0.529 -49.270 -40.522 1.00 93.56 130 TRP A N 1
ATOM 945 C CA . TRP A 1 130 ? 1.849 -49.228 -39.905 1.00 93.56 130 TRP A CA 1
ATOM 946 C C . TRP A 1 130 ? 1.873 -48.301 -38.687 1.00 93.56 130 TRP A C 1
ATOM 948 O O . TRP A 1 130 ? 1.373 -47.173 -38.714 1.00 93.56 130 TRP A O 1
ATOM 958 N N . HIS A 1 131 ? 2.487 -48.786 -37.614 1.00 94.81 131 HIS A N 1
ATOM 959 C CA . HIS A 1 131 ? 3.001 -47.995 -36.504 1.00 94.81 131 HIS A CA 1
ATOM 960 C C . HIS A 1 131 ? 4.511 -47.872 -36.689 1.00 94.81 131 HIS A C 1
ATOM 962 O O . HIS A 1 131 ? 5.206 -48.879 -36.811 1.00 94.81 131 HIS A O 1
ATOM 968 N N . VAL A 1 132 ? 5.011 -46.640 -36.745 1.00 94.81 132 VAL A N 1
ATOM 969 C CA . VAL A 1 132 ? 6.440 -46.336 -36.826 1.00 94.81 132 VAL A CA 1
ATOM 970 C C . VAL A 1 132 ? 6.844 -45.488 -35.628 1.00 94.81 132 VAL A C 1
ATOM 972 O O . VAL A 1 132 ? 6.221 -44.463 -35.352 1.00 94.81 132 VAL A O 1
ATOM 975 N N . ALA A 1 133 ? 7.890 -45.892 -34.915 1.00 95.06 133 ALA A N 1
ATOM 976 C CA . ALA A 1 133 ? 8.453 -45.094 -33.835 1.00 95.06 133 ALA A CA 1
ATOM 977 C C . ALA A 1 133 ? 9.980 -45.195 -33.808 1.00 95.06 133 ALA A C 1
ATOM 979 O O . ALA A 1 133 ? 10.560 -46.187 -34.239 1.00 95.06 133 ALA A O 1
ATOM 980 N N . GLY A 1 134 ? 10.649 -44.152 -33.327 1.00 94.81 134 GLY A N 1
ATOM 981 C CA . GLY A 1 134 ? 12.103 -44.145 -33.191 1.00 94.81 134 GLY A CA 1
ATOM 982 C C . GLY A 1 134 ? 12.678 -42.761 -32.941 1.00 94.81 134 GLY A C 1
ATOM 983 O O . GLY A 1 134 ? 11.962 -41.756 -32.922 1.00 94.81 134 GLY A O 1
ATOM 984 N N . GLY A 1 135 ? 13.992 -42.711 -32.747 1.00 94.94 135 GLY A N 1
ATOM 985 C CA . GLY A 1 135 ? 14.746 -41.485 -32.538 1.00 94.94 135 GLY A CA 1
ATOM 986 C C . GLY A 1 135 ? 15.964 -41.355 -33.445 1.00 94.94 135 GLY A C 1
ATOM 987 O O . GLY A 1 135 ? 16.464 -42.327 -34.014 1.00 94.94 135 GLY A O 1
ATOM 988 N N . LEU A 1 136 ? 16.429 -40.117 -33.575 1.00 95.62 136 LEU A N 1
ATOM 989 C CA . LEU A 1 136 ? 17.650 -39.742 -34.275 1.00 95.62 136 LEU A CA 1
ATOM 990 C C . LEU A 1 136 ? 18.440 -38.766 -33.402 1.00 95.62 136 LEU A C 1
ATOM 992 O O . LEU A 1 136 ? 17.916 -37.736 -32.969 1.00 95.62 136 LEU A O 1
ATOM 996 N N . GLU A 1 137 ? 19.706 -39.101 -33.172 1.00 92.81 137 GLU A N 1
ATOM 997 C CA . GLU A 1 137 ? 20.665 -38.335 -32.388 1.00 92.81 137 GLU A CA 1
ATOM 998 C C . GLU A 1 137 ? 21.796 -37.820 -33.291 1.00 92.81 137 GLU A C 1
ATOM 1000 O O . GLU A 1 137 ? 22.577 -38.595 -33.845 1.00 92.81 137 GLU A O 1
ATOM 1005 N N . VAL A 1 138 ? 21.901 -36.500 -33.443 1.00 91.56 138 VAL A N 1
ATOM 1006 C CA . VAL A 1 138 ? 22.977 -35.833 -34.188 1.00 91.56 138 VAL A CA 1
ATOM 1007 C C . VAL A 1 138 ? 23.930 -35.191 -33.184 1.00 91.56 138 VAL A C 1
ATOM 1009 O O . VAL A 1 138 ? 23.525 -34.329 -32.404 1.00 91.56 138 VAL A O 1
ATOM 1012 N N . ILE A 1 139 ? 25.197 -35.599 -33.205 1.00 89.44 139 ILE A N 1
ATOM 1013 C CA . ILE A 1 139 ? 26.254 -35.039 -32.355 1.00 89.44 139 ILE A CA 1
ATOM 1014 C C . ILE A 1 139 ? 27.058 -34.045 -33.195 1.00 89.44 139 ILE A C 1
ATOM 1016 O O . ILE A 1 139 ? 27.586 -34.413 -34.242 1.00 89.44 139 ILE A O 1
ATOM 1020 N N . LEU A 1 140 ? 27.148 -32.792 -32.746 1.00 88.19 140 LEU A N 1
ATOM 1021 C CA . LEU A 1 140 ? 27.958 -31.765 -33.401 1.00 88.19 140 LEU A CA 1
ATOM 1022 C C . LEU A 1 140 ? 29.409 -31.818 -32.905 1.00 88.19 140 LEU A C 1
ATOM 1024 O O . LEU A 1 140 ? 29.675 -31.642 -31.714 1.00 88.19 140 LEU A O 1
ATOM 1028 N N . ASP A 1 141 ? 30.336 -32.035 -33.838 1.00 85.69 141 ASP A N 1
ATOM 1029 C CA . ASP A 1 141 ? 31.778 -31.947 -33.612 1.00 85.69 141 ASP A CA 1
ATOM 1030 C C . ASP A 1 141 ? 32.261 -30.484 -33.573 1.00 85.69 141 ASP A C 1
ATOM 1032 O O . ASP A 1 141 ? 31.565 -29.556 -34.004 1.00 85.69 141 ASP A O 1
ATOM 1036 N N . ASP A 1 142 ? 33.476 -30.258 -33.062 1.00 85.00 142 ASP A N 1
ATOM 1037 C CA . ASP A 1 142 ? 34.076 -28.918 -33.034 1.00 85.00 142 ASP A CA 1
ATOM 1038 C C . ASP A 1 142 ? 34.200 -28.317 -34.440 1.00 85.00 142 ASP A C 1
ATOM 1040 O O . ASP A 1 142 ? 33.992 -27.119 -34.611 1.00 85.00 142 ASP A O 1
ATOM 1044 N N . ALA A 1 143 ? 34.421 -29.139 -35.472 1.00 85.81 143 ALA A N 1
ATOM 1045 C CA . ALA A 1 143 ? 34.478 -28.675 -36.854 1.00 85.81 143 ALA A CA 1
ATOM 1046 C C . ALA A 1 143 ? 33.123 -28.139 -37.364 1.00 85.81 143 ALA A C 1
ATOM 1048 O O . ALA A 1 143 ? 33.090 -27.161 -38.110 1.00 85.81 143 ALA A O 1
ATOM 1049 N N . ALA A 1 144 ? 31.983 -28.731 -36.989 1.00 85.06 144 ALA A N 1
ATOM 1050 C CA . ALA A 1 144 ? 30.658 -28.210 -37.330 1.00 85.06 144 ALA A CA 1
ATOM 1051 C C . ALA A 1 144 ? 30.348 -26.910 -36.579 1.00 85.06 144 ALA A C 1
ATOM 1053 O O . ALA A 1 144 ? 29.791 -25.988 -37.178 1.00 85.06 144 ALA A O 1
ATOM 1054 N N . VAL A 1 145 ? 30.746 -26.809 -35.307 1.00 88.06 145 VAL A N 1
ATOM 1055 C CA . VAL A 1 145 ? 30.582 -25.589 -34.499 1.00 88.06 145 VAL A CA 1
ATOM 1056 C C . VAL A 1 145 ? 31.500 -24.458 -34.994 1.00 88.06 145 VAL A C 1
ATOM 1058 O O . VAL A 1 145 ? 31.062 -23.306 -35.059 1.00 88.06 145 VAL A O 1
ATOM 1061 N N . ALA A 1 146 ? 32.726 -24.773 -35.423 1.00 87.38 146 ALA A N 1
ATOM 1062 C CA . ALA A 1 146 ? 33.652 -23.832 -36.053 1.00 87.38 146 ALA A CA 1
ATOM 1063 C C . ALA A 1 146 ? 33.091 -23.324 -37.388 1.00 87.38 146 ALA A C 1
ATOM 1065 O O . ALA A 1 146 ? 32.877 -22.125 -37.531 1.00 87.38 146 ALA A O 1
ATOM 1066 N N . ARG A 1 147 ? 32.691 -24.227 -38.300 1.00 85.81 147 ARG A N 1
ATOM 1067 C CA . ARG A 1 147 ? 32.057 -23.851 -39.580 1.00 85.81 147 ARG A CA 1
ATOM 1068 C C . ARG A 1 147 ? 30.816 -22.974 -39.391 1.00 85.81 147 ARG A C 1
ATOM 1070 O O . ARG A 1 147 ?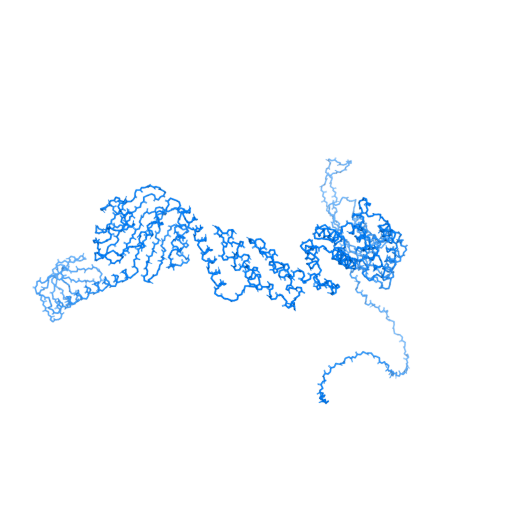 30.617 -22.032 -40.150 1.00 85.81 147 ARG A O 1
ATOM 1077 N N . LEU A 1 148 ? 29.979 -23.253 -38.386 1.00 87.56 148 LEU A N 1
ATOM 1078 C CA . LEU A 1 148 ? 28.842 -22.387 -38.055 1.00 87.56 148 LEU A CA 1
ATOM 1079 C C . LEU A 1 148 ? 29.304 -21.004 -37.564 1.00 87.56 148 LEU A C 1
ATOM 1081 O O . LEU A 1 148 ? 28.728 -19.993 -37.960 1.00 87.56 148 LEU A O 1
ATOM 1085 N N . SER A 1 149 ? 30.356 -20.944 -36.747 1.00 89.62 149 SER A N 1
ATOM 1086 C CA . SER A 1 149 ? 30.965 -19.681 -36.306 1.00 89.62 149 SER A CA 1
ATOM 1087 C C . SER A 1 149 ? 31.513 -18.867 -37.484 1.00 89.62 149 SER A C 1
ATOM 1089 O O . SER A 1 149 ? 31.276 -17.662 -37.534 1.00 89.62 149 SER A O 1
ATOM 1091 N N . ASP A 1 150 ? 32.148 -19.511 -38.468 1.00 88.69 150 ASP A N 1
ATOM 1092 C CA . ASP A 1 150 ? 32.668 -18.862 -39.681 1.00 88.69 150 ASP A CA 1
ATOM 1093 C C . ASP A 1 150 ? 31.546 -18.324 -40.582 1.00 88.69 150 ASP A C 1
ATOM 1095 O O . ASP A 1 150 ? 31.623 -17.198 -41.075 1.00 88.69 150 ASP A O 1
ATOM 1099 N N . VAL A 1 151 ? 30.452 -19.078 -40.743 1.00 87.19 151 VAL A N 1
ATOM 1100 C CA . VAL A 1 151 ? 29.246 -18.605 -41.448 1.00 87.19 151 VAL A CA 1
ATOM 1101 C C . VAL A 1 151 ? 28.652 -17.379 -40.745 1.00 87.19 151 VAL A C 1
ATOM 1103 O O . VAL A 1 151 ? 28.347 -16.378 -41.388 1.00 87.19 151 VAL A O 1
ATOM 1106 N N . LEU A 1 152 ? 28.547 -17.389 -39.414 1.00 88.88 152 LEU A N 1
ATOM 1107 C CA . LEU A 1 152 ? 28.103 -16.210 -38.660 1.00 88.88 152 LEU A CA 1
ATOM 1108 C C . LEU A 1 152 ? 29.135 -15.057 -38.694 1.00 88.88 152 LEU A C 1
ATOM 1110 O O . LEU A 1 152 ? 28.767 -13.893 -38.508 1.00 88.88 152 LEU A O 1
ATOM 1114 N N . ALA A 1 153 ? 30.409 -15.347 -38.975 1.00 88.50 153 ALA A N 1
ATOM 1115 C CA . ALA A 1 153 ? 31.458 -14.352 -39.194 1.00 88.50 153 ALA A CA 1
ATOM 1116 C C . ALA A 1 153 ? 31.413 -13.717 -40.595 1.00 88.50 153 ALA A C 1
ATOM 1118 O O . ALA A 1 153 ? 31.905 -12.596 -40.741 1.00 88.50 153 ALA A O 1
ATOM 1119 N N . SER A 1 154 ? 30.812 -14.371 -41.596 1.00 88.25 154 SER A N 1
ATOM 1120 C CA . SER A 1 154 ? 30.659 -13.818 -42.949 1.00 88.25 154 SER A CA 1
ATOM 1121 C C . SER A 1 154 ? 29.387 -12.981 -43.126 1.00 88.25 154 SER A C 1
ATOM 1123 O O . SER A 1 154 ? 29.412 -12.006 -43.875 1.00 88.25 154 SER A O 1
ATOM 1125 N N . LEU A 1 155 ? 28.304 -13.274 -42.389 1.00 87.88 155 LEU A N 1
ATOM 1126 C CA . LEU A 1 155 ? 27.042 -12.519 -42.479 1.00 87.88 155 LEU A CA 1
ATOM 1127 C C . LEU A 1 155 ? 27.238 -11.005 -42.237 1.00 87.88 155 LEU A C 1
ATOM 1129 O O . LEU A 1 155 ? 27.935 -10.639 -41.281 1.00 87.88 155 LEU A O 1
ATOM 1133 N N . PRO A 1 156 ? 26.637 -10.114 -43.052 1.00 88.19 156 PRO A N 1
ATOM 1134 C CA . PRO A 1 156 ? 26.755 -8.666 -42.889 1.00 88.19 156 PRO A CA 1
ATOM 1135 C C . PRO A 1 156 ? 26.014 -8.152 -41.645 1.00 88.19 156 PRO A C 1
ATOM 1137 O O . PRO A 1 156 ? 25.090 -8.781 -41.130 1.00 88.19 156 PRO A O 1
ATOM 1140 N N . VAL A 1 157 ? 26.439 -6.984 -41.157 1.00 90.19 157 VAL A N 1
ATOM 1141 C CA . VAL A 1 157 ? 25.820 -6.259 -40.031 1.00 90.19 157 VAL A CA 1
ATOM 1142 C C . VAL A 1 157 ? 25.660 -4.790 -40.430 1.00 90.19 157 VAL A C 1
ATOM 1144 O O . VAL A 1 157 ? 26.260 -3.893 -39.847 1.00 90.19 157 VAL A O 1
ATOM 1147 N N . ASP A 1 158 ? 24.902 -4.585 -41.503 1.00 88.06 158 ASP A N 1
ATOM 1148 C CA . ASP A 1 158 ? 24.611 -3.300 -42.155 1.00 88.06 158 ASP A CA 1
ATOM 1149 C C . ASP A 1 158 ? 23.391 -2.572 -41.561 1.00 88.06 158 ASP A C 1
ATOM 1151 O O . ASP A 1 158 ? 23.243 -1.360 -41.696 1.00 88.06 158 ASP A O 1
ATOM 1155 N N . SER A 1 159 ? 22.515 -3.314 -40.886 1.00 91.06 159 SER A N 1
ATOM 1156 C CA . SER A 1 159 ? 21.198 -2.865 -40.450 1.00 91.06 159 SER A CA 1
ATOM 1157 C C . SER A 1 159 ? 20.845 -3.403 -39.063 1.00 91.06 159 SER A C 1
ATOM 1159 O O . SER A 1 159 ? 21.323 -4.453 -38.622 1.00 91.06 159 SER A O 1
ATOM 1161 N N . LEU A 1 160 ? 19.938 -2.712 -38.365 1.00 90.69 160 LEU A N 1
ATOM 1162 C CA . LEU A 1 160 ? 19.440 -3.150 -37.053 1.00 90.69 160 LEU A CA 1
ATOM 1163 C C . LEU A 1 160 ? 18.706 -4.499 -37.123 1.00 90.69 160 LEU A C 1
ATOM 1165 O O . LEU A 1 160 ? 18.742 -5.271 -36.166 1.00 90.69 160 LEU A O 1
ATOM 1169 N N . ALA A 1 161 ? 18.054 -4.798 -38.251 1.00 90.81 161 ALA A N 1
ATOM 1170 C CA . ALA A 1 161 ? 17.400 -6.082 -38.484 1.00 90.81 161 ALA A CA 1
ATOM 1171 C C . ALA A 1 161 ? 18.430 -7.220 -38.604 1.00 90.81 161 ALA A C 1
ATOM 1173 O O . ALA A 1 161 ? 18.317 -8.214 -37.882 1.00 90.81 161 ALA A O 1
ATOM 1174 N N . ALA A 1 162 ? 19.472 -7.040 -39.429 1.00 90.31 162 ALA A N 1
ATOM 1175 C CA . ALA A 1 162 ? 20.573 -7.994 -39.549 1.00 90.31 162 ALA A CA 1
ATOM 1176 C C . ALA A 1 162 ? 21.294 -8.202 -38.205 1.00 90.31 162 ALA A C 1
ATOM 1178 O O . ALA A 1 162 ? 21.500 -9.340 -37.784 1.00 90.31 162 ALA A O 1
ATOM 1179 N N . ALA A 1 163 ? 21.587 -7.122 -37.473 1.00 92.69 163 ALA A N 1
ATOM 1180 C CA . ALA A 1 163 ? 22.232 -7.188 -36.162 1.00 92.69 163 ALA A CA 1
ATOM 1181 C C . ALA A 1 163 ? 21.405 -7.971 -35.123 1.00 92.69 163 ALA A C 1
ATOM 1183 O O . ALA A 1 163 ? 21.928 -8.877 -34.469 1.00 92.69 163 ALA A O 1
ATOM 1184 N N . ARG A 1 164 ? 20.099 -7.689 -35.004 1.00 92.06 164 ARG A N 1
ATOM 1185 C CA . ARG A 1 164 ? 19.185 -8.431 -34.114 1.00 92.06 164 ARG A CA 1
ATOM 1186 C C . ARG A 1 164 ? 19.081 -9.911 -34.490 1.00 92.06 164 ARG A C 1
ATOM 1188 O O . ARG A 1 164 ? 19.027 -10.764 -33.604 1.00 92.06 164 ARG A O 1
ATOM 1195 N N . GLN A 1 165 ? 19.058 -10.233 -35.783 1.00 89.44 165 GLN A N 1
ATOM 1196 C CA . GLN A 1 165 ? 18.984 -11.620 -36.239 1.00 89.44 165 GLN A CA 1
ATOM 1197 C C . GLN A 1 165 ? 20.303 -12.370 -35.989 1.00 89.44 165 GLN A C 1
ATOM 1199 O O . GLN A 1 165 ? 20.280 -13.482 -35.459 1.00 89.44 165 GLN A O 1
ATOM 1204 N N . LEU A 1 166 ? 21.454 -11.743 -36.256 1.00 90.94 166 LEU A N 1
ATOM 1205 C CA . LEU A 1 166 ? 22.768 -12.305 -35.936 1.00 90.94 166 LEU A CA 1
ATOM 1206 C C . LEU A 1 166 ? 22.961 -12.489 -34.423 1.00 90.94 166 LEU A C 1
ATOM 1208 O O . LEU A 1 166 ? 23.525 -13.495 -34.000 1.00 90.94 166 LEU A O 1
ATOM 1212 N N . TRP A 1 167 ? 22.428 -11.589 -33.590 1.00 92.06 167 TRP A N 1
ATOM 1213 C CA . TRP A 1 167 ? 22.406 -11.765 -32.134 1.00 92.06 167 TRP A CA 1
ATOM 1214 C C . TRP A 1 167 ? 21.634 -13.015 -31.702 1.00 92.06 167 TRP A C 1
ATOM 1216 O O . TRP A 1 167 ? 22.137 -13.786 -30.886 1.00 92.06 167 TRP A O 1
ATOM 1226 N N . ARG A 1 168 ? 20.455 -13.273 -32.284 1.00 90.62 168 ARG A N 1
ATOM 1227 C CA . ARG A 1 168 ? 19.676 -14.495 -32.011 1.00 90.62 168 ARG A CA 1
ATOM 1228 C C . ARG A 1 168 ? 20.445 -15.758 -32.403 1.00 90.62 168 ARG A C 1
ATOM 1230 O O . ARG A 1 168 ? 20.466 -16.712 -31.625 1.00 90.62 168 ARG A O 1
ATOM 1237 N N . TYR A 1 169 ? 21.109 -15.769 -33.562 1.00 89.94 169 TYR A N 1
ATOM 1238 C CA . TYR A 1 169 ? 21.974 -16.891 -33.947 1.00 89.94 169 TYR A CA 1
ATOM 1239 C C . TYR A 1 169 ? 23.165 -17.044 -33.000 1.00 89.94 169 TYR A C 1
ATOM 1241 O O . TYR A 1 169 ? 23.450 -18.154 -32.566 1.00 89.94 169 TYR A O 1
ATOM 1249 N N . LEU A 1 170 ? 23.807 -15.950 -32.588 1.00 90.25 170 LEU A N 1
ATOM 1250 C CA . LEU A 1 170 ? 24.922 -15.984 -31.642 1.00 90.25 170 LEU A CA 1
ATOM 1251 C C . LEU A 1 170 ? 24.498 -16.472 -30.241 1.00 90.25 170 LEU A C 1
ATOM 1253 O O . LEU A 1 170 ? 25.246 -17.203 -29.592 1.00 90.25 170 LEU A O 1
ATOM 1257 N N . GLN A 1 171 ? 23.285 -16.146 -29.783 1.00 90.25 171 GLN A N 1
ATOM 1258 C CA . GLN A 1 171 ? 22.706 -16.727 -28.567 1.00 90.25 171 GLN A CA 1
ATOM 1259 C C . GLN A 1 171 ? 22.530 -18.249 -28.702 1.00 90.25 171 GLN A C 1
ATOM 1261 O O . GLN A 1 171 ? 22.913 -18.984 -27.788 1.00 90.25 171 GLN A O 1
ATOM 1266 N N . LYS A 1 172 ? 22.015 -18.740 -29.841 1.00 88.12 172 LYS A N 1
ATOM 1267 C CA . LYS A 1 172 ? 21.896 -20.184 -30.118 1.00 88.12 172 LYS A CA 1
ATOM 1268 C C . LYS A 1 172 ? 23.268 -20.861 -30.202 1.00 88.12 172 LYS A C 1
ATOM 1270 O O . LYS A 1 172 ? 23.466 -21.866 -29.524 1.00 88.12 172 LYS A O 1
ATOM 1275 N N . LEU A 1 173 ? 24.223 -20.274 -30.929 1.00 88.75 173 LEU A N 1
ATOM 1276 C CA . LEU A 1 173 ? 25.612 -20.737 -31.010 1.00 88.75 173 LEU A CA 1
ATOM 1277 C C . LEU A 1 173 ? 26.233 -20.844 -29.616 1.00 88.75 173 LEU A C 1
ATOM 1279 O O . LEU A 1 173 ? 26.827 -21.866 -29.303 1.00 88.75 173 LEU A O 1
ATOM 1283 N N . SER A 1 174 ? 26.056 -19.844 -28.745 1.00 88.00 174 SER A N 1
ATOM 1284 C CA . SER A 1 174 ? 26.682 -19.861 -27.416 1.00 88.00 174 SER A CA 1
ATOM 1285 C C . SER A 1 174 ? 26.255 -21.050 -26.541 1.00 88.00 174 SER A C 1
ATOM 1287 O O . SER A 1 174 ? 27.031 -21.486 -25.694 1.00 88.00 174 SER A O 1
ATOM 1289 N N . ARG A 1 175 ? 25.068 -21.635 -26.783 1.00 87.50 175 ARG A N 1
ATOM 1290 C CA . ARG A 1 175 ? 24.616 -22.872 -26.119 1.00 87.50 175 ARG A CA 1
ATOM 1291 C C . ARG A 1 175 ? 25.401 -24.106 -26.567 1.00 87.50 175 ARG A C 1
ATOM 1293 O O . ARG A 1 175 ? 25.576 -25.012 -25.764 1.00 87.50 175 ARG A O 1
ATOM 1300 N N . LEU A 1 176 ? 25.907 -24.124 -27.802 1.00 86.19 176 LEU A N 1
ATOM 1301 C CA . LEU A 1 176 ? 26.743 -25.205 -28.342 1.00 86.19 176 LEU A CA 1
ATOM 1302 C C . LEU A 1 176 ? 28.180 -25.185 -27.786 1.00 86.19 176 LEU A C 1
ATOM 1304 O O . LEU A 1 176 ? 28.969 -26.064 -28.124 1.00 86.19 176 LEU A O 1
ATOM 1308 N N . GLN A 1 177 ? 28.522 -24.202 -26.943 1.00 86.94 177 GLN A N 1
ATOM 1309 C CA . GLN A 1 177 ? 29.854 -24.021 -26.353 1.00 86.94 177 GLN A CA 1
ATOM 1310 C C . GLN A 1 177 ? 30.971 -24.011 -27.422 1.00 86.94 177 GLN A C 1
ATOM 1312 O O . GLN A 1 177 ? 31.811 -24.912 -27.445 1.00 86.94 177 GLN A O 1
ATOM 1317 N N . PRO A 1 178 ? 30.964 -23.032 -28.352 1.00 87.38 178 PRO A N 1
ATOM 1318 C CA . PRO A 1 178 ? 32.071 -22.813 -29.282 1.00 87.38 178 PRO A CA 1
ATOM 1319 C C . PRO A 1 178 ? 33.343 -22.400 -28.533 1.00 87.38 178 PRO A C 1
ATOM 1321 O O . PRO A 1 178 ? 33.295 -22.006 -27.364 1.00 87.38 178 PRO A O 1
ATOM 1324 N N . GLU A 1 179 ? 34.467 -22.396 -29.245 1.00 88.75 179 GLU A N 1
ATOM 1325 C CA . GLU A 1 179 ? 35.704 -21.798 -28.753 1.00 88.75 179 GLU A CA 1
ATOM 1326 C C . GLU A 1 179 ? 35.479 -20.351 -28.282 1.00 88.75 179 GLU A C 1
ATOM 1328 O O . GLU A 1 179 ? 34.856 -19.524 -28.963 1.00 88.75 179 GLU A O 1
ATOM 1333 N N . ARG A 1 180 ? 36.000 -20.044 -27.088 1.00 88.38 180 ARG A N 1
ATOM 1334 C CA . ARG A 1 180 ? 35.767 -18.768 -26.408 1.00 88.38 180 ARG A CA 1
ATOM 1335 C C . ARG A 1 180 ? 36.241 -17.573 -27.233 1.00 88.38 180 ARG A C 1
ATOM 1337 O O . ARG A 1 180 ? 35.517 -16.581 -27.311 1.00 88.38 180 ARG A O 1
ATOM 1344 N N . GLU A 1 181 ? 37.420 -17.661 -27.847 1.00 89.94 181 GLU A N 1
ATOM 1345 C CA . GLU A 1 181 ? 37.975 -16.564 -28.642 1.00 89.94 181 GLU A CA 1
ATOM 1346 C C . GLU A 1 181 ? 37.108 -16.267 -29.872 1.00 89.94 181 GLU A C 1
ATOM 1348 O O . GLU A 1 181 ? 36.748 -15.111 -30.103 1.00 89.94 181 GLU A O 1
ATOM 1353 N N . SER A 1 182 ? 36.681 -17.303 -30.602 1.00 88.31 182 SER A N 1
ATOM 1354 C CA . SER A 1 182 ? 35.778 -17.164 -31.750 1.00 88.31 182 SER A CA 1
ATOM 1355 C C . SER A 1 182 ? 34.451 -16.495 -31.357 1.00 88.31 182 SER A C 1
ATOM 1357 O O . SER A 1 182 ? 34.026 -15.513 -31.979 1.00 88.31 182 SER A O 1
ATOM 1359 N N . LEU A 1 183 ? 33.838 -16.922 -30.244 1.00 90.12 183 LEU A N 1
ATOM 1360 C CA . LEU A 1 183 ? 32.610 -16.309 -29.726 1.00 90.12 183 LEU A CA 1
ATOM 1361 C C . LEU A 1 183 ? 32.812 -14.848 -29.287 1.00 90.12 183 LEU A C 1
ATOM 1363 O O . LEU A 1 183 ? 31.952 -14.002 -29.548 1.00 90.12 183 LEU A O 1
ATOM 1367 N N . GLU A 1 184 ? 33.932 -14.520 -28.637 1.00 90.88 184 GLU A N 1
ATOM 1368 C CA . GLU A 1 184 ? 34.266 -13.140 -28.271 1.00 90.88 184 GLU A CA 1
ATOM 1369 C C . GLU A 1 184 ? 34.531 -12.262 -29.507 1.00 90.88 184 GLU A C 1
ATOM 1371 O O . GLU A 1 184 ? 34.038 -11.133 -29.570 1.00 90.88 184 GLU A O 1
ATOM 1376 N N . LYS A 1 185 ? 35.231 -12.776 -30.525 1.00 91.62 185 LYS A N 1
ATOM 1377 C CA . LYS A 1 185 ? 35.494 -12.096 -31.805 1.00 91.62 185 LYS A CA 1
ATOM 1378 C C . LYS A 1 185 ? 34.190 -11.777 -32.541 1.00 91.62 185 LYS A C 1
ATOM 1380 O O . LYS A 1 185 ? 33.983 -10.628 -32.947 1.00 91.62 185 LYS A O 1
ATOM 1385 N N . LEU A 1 186 ? 33.272 -12.744 -32.623 1.00 91.56 186 LEU A N 1
ATOM 1386 C CA . LEU A 1 186 ? 31.922 -12.555 -33.164 1.00 91.56 186 LEU A CA 1
ATOM 1387 C C . LEU A 1 186 ? 31.120 -11.516 -32.367 1.00 91.56 186 LEU A C 1
ATOM 1389 O O . LEU A 1 186 ? 30.554 -10.598 -32.963 1.00 91.56 186 LEU A O 1
ATOM 1393 N N . ARG A 1 187 ? 31.125 -11.586 -31.026 1.00 92.50 187 ARG A N 1
ATOM 1394 C CA . ARG A 1 187 ? 30.469 -10.587 -30.158 1.00 92.50 187 ARG A CA 1
ATOM 1395 C C . ARG A 1 187 ? 31.010 -9.176 -30.393 1.00 92.50 187 ARG A C 1
ATOM 1397 O O . ARG A 1 187 ? 30.220 -8.251 -30.556 1.00 92.50 187 ARG A O 1
ATOM 1404 N N . ARG A 1 188 ? 32.335 -8.996 -30.472 1.00 91.94 188 ARG A N 1
ATOM 1405 C CA . ARG A 1 188 ? 32.978 -7.691 -30.734 1.00 91.94 188 ARG A CA 1
ATOM 1406 C C . ARG A 1 188 ? 32.710 -7.175 -32.157 1.00 91.94 188 ARG A C 1
ATOM 1408 O O . ARG A 1 188 ? 32.624 -5.964 -32.358 1.00 91.94 188 ARG A O 1
ATOM 1415 N N . ARG A 1 189 ? 32.574 -8.056 -33.159 1.00 92.88 189 ARG A N 1
ATOM 1416 C CA . ARG A 1 189 ? 32.157 -7.696 -34.532 1.00 92.88 189 ARG A CA 1
ATOM 1417 C C . ARG A 1 189 ? 30.706 -7.212 -34.553 1.00 92.88 189 ARG A C 1
ATOM 1419 O O . ARG A 1 189 ? 30.450 -6.100 -35.006 1.00 92.88 189 ARG A O 1
ATOM 1426 N N . LEU A 1 190 ? 29.791 -8.000 -33.991 1.00 94.06 190 LEU A N 1
ATOM 1427 C CA . LEU A 1 190 ? 28.368 -7.674 -33.908 1.00 94.06 190 LEU A CA 1
ATOM 1428 C C . LEU A 1 190 ? 28.114 -6.389 -33.104 1.00 94.06 190 LEU A C 1
ATOM 1430 O O . LEU A 1 190 ? 27.375 -5.529 -33.569 1.00 94.06 190 LEU A O 1
ATOM 1434 N N . ALA A 1 191 ? 28.772 -6.203 -31.956 1.00 93.31 191 ALA A N 1
ATOM 1435 C CA . ALA A 1 191 ? 28.644 -4.981 -31.159 1.00 93.31 191 ALA A CA 1
ATOM 1436 C C . ALA A 1 191 ? 29.088 -3.720 -31.927 1.00 93.31 191 ALA A C 1
ATOM 1438 O O . ALA A 1 191 ? 28.470 -2.667 -31.782 1.00 93.31 191 ALA A O 1
ATOM 1439 N N . ARG A 1 192 ? 30.131 -3.816 -32.768 1.00 92.81 192 ARG A N 1
ATOM 1440 C CA . ARG A 1 192 ? 30.564 -2.706 -33.637 1.00 92.81 192 ARG A CA 1
ATOM 1441 C C . ARG A 1 192 ? 29.565 -2.429 -34.760 1.00 92.81 192 ARG A C 1
ATOM 1443 O O . ARG A 1 192 ? 29.222 -1.270 -34.955 1.00 92.81 192 ARG A O 1
ATOM 1450 N N . GLY A 1 193 ? 29.086 -3.462 -35.457 1.00 93.12 193 GLY A N 1
ATOM 1451 C CA . GLY A 1 193 ? 28.110 -3.307 -36.543 1.00 93.12 193 GLY A CA 1
ATOM 1452 C C . GLY A 1 193 ? 26.756 -2.783 -36.057 1.00 93.12 193 GLY A C 1
ATOM 1453 O O . GLY A 1 193 ? 26.223 -1.834 -36.618 1.00 93.12 193 GLY A O 1
ATOM 1454 N N . TRP A 1 194 ? 26.237 -3.315 -34.945 1.00 95.31 194 TRP A N 1
ATOM 1455 C CA . TRP A 1 194 ? 24.990 -2.829 -34.344 1.00 95.31 194 TRP A CA 1
ATOM 1456 C C . TRP A 1 194 ? 25.135 -1.370 -33.876 1.00 95.31 194 TRP A C 1
ATOM 1458 O O . TRP A 1 194 ? 24.265 -0.555 -34.167 1.00 95.31 194 TRP A O 1
ATOM 1468 N N . ALA A 1 195 ? 26.248 -0.995 -33.233 1.00 94.31 195 ALA A N 1
ATOM 1469 C CA . ALA A 1 195 ? 26.495 0.405 -32.877 1.00 94.31 195 ALA A CA 1
ATOM 1470 C C . ALA A 1 195 ? 26.550 1.319 -34.118 1.00 94.31 195 ALA A C 1
ATOM 1472 O O . ALA A 1 195 ? 25.867 2.338 -34.142 1.00 94.31 195 ALA A O 1
ATOM 1473 N N . ALA A 1 196 ? 27.266 0.918 -35.174 1.00 93.50 196 ALA A N 1
ATOM 1474 C CA . ALA A 1 196 ? 27.324 1.664 -36.433 1.00 93.50 196 ALA A CA 1
ATOM 1475 C C . ALA A 1 196 ? 25.946 1.810 -37.114 1.00 93.50 196 ALA A C 1
ATOM 1477 O O . ALA A 1 196 ? 25.684 2.835 -37.732 1.00 93.50 196 ALA A O 1
ATOM 1478 N N . ALA A 1 197 ? 25.042 0.838 -36.957 1.00 93.62 197 ALA A N 1
ATOM 1479 C CA . ALA A 1 197 ? 23.660 0.934 -37.434 1.00 93.62 197 ALA A CA 1
ATOM 1480 C C . ALA A 1 197 ? 22.743 1.790 -36.524 1.00 93.62 197 ALA A C 1
ATOM 1482 O O . ALA A 1 197 ? 21.740 2.319 -36.998 1.00 93.62 197 ALA A O 1
ATOM 1483 N N . LEU A 1 198 ? 23.064 1.949 -35.231 1.00 94.38 198 LEU A N 1
ATOM 1484 C CA . LEU A 1 198 ? 22.338 2.830 -34.295 1.00 94.38 198 LEU A CA 1
ATOM 1485 C C . LEU A 1 198 ? 22.785 4.295 -34.379 1.00 94.38 198 LEU A C 1
ATOM 1487 O O . LEU A 1 198 ? 21.975 5.196 -34.162 1.00 94.38 198 LEU A O 1
ATOM 1491 N N . GLU A 1 199 ? 24.062 4.541 -34.673 1.00 92.50 199 GLU A N 1
ATOM 1492 C CA . GLU A 1 199 ? 24.671 5.876 -34.716 1.00 92.50 199 GLU A CA 1
ATOM 1493 C C . GLU A 1 199 ? 23.910 6.860 -35.647 1.00 92.50 199 GLU A C 1
ATOM 1495 O O . GLU A 1 199 ? 23.565 7.947 -35.170 1.00 92.50 199 GLU A O 1
ATOM 1500 N N . PRO A 1 200 ? 23.524 6.502 -36.894 1.00 92.19 200 PRO A N 1
ATOM 1501 C CA . PRO A 1 200 ? 22.699 7.353 -37.760 1.00 92.19 200 PRO A CA 1
ATOM 1502 C C . PRO A 1 200 ? 21.298 7.634 -37.203 1.00 92.19 200 PRO A C 1
ATOM 1504 O O . PRO A 1 200 ? 20.801 8.753 -37.313 1.00 92.19 200 PRO A O 1
ATOM 1507 N N . VAL A 1 201 ? 20.664 6.646 -36.563 1.00 92.19 201 VAL A N 1
ATOM 1508 C CA . VAL A 1 201 ? 19.312 6.781 -35.992 1.00 92.19 201 VAL A CA 1
ATOM 1509 C C . VAL A 1 201 ? 19.321 7.754 -34.806 1.00 92.19 201 VAL A C 1
ATOM 1511 O O . VAL A 1 201 ? 18.455 8.624 -34.690 1.00 92.19 201 VAL A O 1
ATOM 1514 N N . LEU A 1 202 ? 20.346 7.666 -33.954 1.00 92.38 202 LEU A N 1
ATOM 1515 C CA . LEU A 1 202 ? 20.589 8.609 -32.860 1.00 92.38 202 LEU A CA 1
ATOM 1516 C C . LEU A 1 202 ? 20.928 10.018 -33.369 1.00 92.38 202 LEU A C 1
ATOM 1518 O O . LEU A 1 202 ? 20.470 11.004 -32.788 1.00 92.38 202 LEU A O 1
ATOM 1522 N N . ALA A 1 203 ? 21.706 10.128 -34.450 1.00 90.50 203 ALA A N 1
ATOM 1523 C CA . ALA A 1 203 ? 22.025 11.407 -35.079 1.00 90.50 203 ALA A CA 1
ATOM 1524 C C . ALA A 1 203 ? 20.774 12.087 -35.662 1.00 90.50 203 ALA A C 1
ATOM 1526 O O . ALA A 1 203 ? 20.565 13.276 -35.416 1.00 90.50 203 ALA A O 1
ATOM 1527 N N . ALA A 1 204 ? 19.910 11.328 -36.345 1.00 89.50 204 ALA A N 1
ATOM 1528 C CA . ALA A 1 204 ? 18.644 11.821 -36.881 1.00 89.50 204 ALA A CA 1
ATOM 1529 C C . ALA A 1 204 ? 17.749 12.396 -35.771 1.00 89.50 204 ALA A C 1
ATOM 1531 O O . ALA A 1 204 ? 17.370 13.564 -35.837 1.00 89.50 204 ALA A O 1
ATOM 1532 N N . VAL A 1 205 ? 17.491 11.634 -34.698 1.00 88.62 205 VAL A N 1
ATOM 1533 C CA . VAL A 1 205 ? 16.639 12.096 -33.582 1.00 88.62 205 VAL A CA 1
ATOM 1534 C C . VAL A 1 205 ? 17.242 13.290 -32.829 1.00 88.62 205 VAL A C 1
ATOM 1536 O O . VAL A 1 205 ? 16.498 14.165 -32.388 1.00 88.62 205 VAL A O 1
ATOM 1539 N N . ARG A 1 206 ? 18.575 13.400 -32.733 1.00 87.69 206 ARG A N 1
ATOM 1540 C CA . ARG A 1 206 ? 19.245 14.599 -32.192 1.00 87.69 206 ARG A CA 1
ATOM 1541 C C . ARG A 1 206 ? 19.017 15.843 -33.068 1.00 87.69 206 ARG A C 1
ATOM 1543 O O . ARG A 1 206 ? 18.924 16.954 -32.534 1.00 87.69 206 ARG A O 1
ATOM 1550 N N . GLY A 1 207 ? 18.972 15.663 -34.389 1.00 85.06 207 GLY A N 1
ATOM 1551 C CA . GLY A 1 207 ? 18.763 16.732 -35.368 1.00 85.06 207 GLY A CA 1
ATOM 1552 C C . GLY A 1 207 ? 17.355 17.330 -35.333 1.00 85.06 207 GLY A C 1
ATOM 1553 O O . GLY A 1 207 ? 17.210 18.538 -35.509 1.00 85.06 207 GLY A O 1
ATOM 1554 N N . LEU A 1 208 ? 16.336 16.518 -35.030 1.00 85.56 208 LEU A N 1
ATOM 1555 C CA . LEU A 1 208 ? 14.929 16.936 -35.020 1.00 85.56 208 LEU A CA 1
ATOM 1556 C C . LEU A 1 208 ? 14.662 18.146 -34.118 1.00 85.56 208 LEU A C 1
ATOM 1558 O O . LEU A 1 208 ? 15.189 18.256 -33.005 1.00 85.56 208 LEU A O 1
ATOM 1562 N N . ALA A 1 209 ? 13.816 19.057 -34.593 1.00 82.12 209 ALA A N 1
ATOM 1563 C CA . ALA A 1 209 ? 13.358 20.202 -33.818 1.00 82.12 209 ALA A CA 1
ATOM 15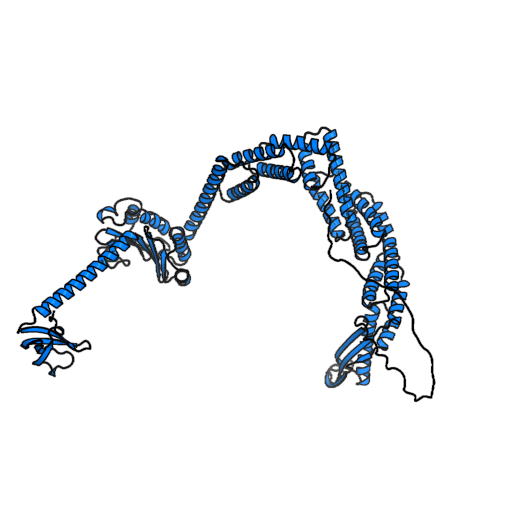64 C C . ALA A 1 209 ? 12.435 19.741 -32.662 1.00 82.12 209 ALA A C 1
ATOM 1566 O O . ALA A 1 209 ? 11.790 18.695 -32.772 1.00 82.12 209 ALA A O 1
ATOM 1567 N N . PRO A 1 210 ? 12.371 20.454 -31.518 1.00 77.25 210 PRO A N 1
ATOM 1568 C CA . PRO A 1 210 ? 11.631 19.983 -30.336 1.00 77.25 210 PRO A CA 1
ATOM 1569 C C . PRO A 1 210 ? 10.132 19.745 -30.595 1.00 77.25 210 PRO A C 1
ATOM 1571 O O . PRO A 1 210 ? 9.486 18.968 -29.889 1.00 77.25 210 PRO A O 1
ATOM 1574 N N . ASP A 1 211 ? 9.593 20.472 -31.570 1.00 77.62 211 ASP A N 1
ATOM 1575 C CA . ASP A 1 211 ? 8.219 20.564 -32.058 1.00 77.62 211 ASP A CA 1
ATOM 1576 C C . ASP A 1 211 ? 7.845 19.542 -33.134 1.00 77.62 211 ASP A C 1
ATOM 1578 O O . ASP A 1 211 ? 6.666 19.442 -33.468 1.00 77.62 211 ASP A O 1
ATOM 1582 N N . THR A 1 212 ? 8.787 18.716 -33.603 1.00 83.12 212 THR A N 1
ATOM 1583 C CA . THR A 1 212 ? 8.484 17.626 -34.541 1.00 83.12 212 THR A CA 1
ATOM 1584 C C . THR A 1 212 ? 7.369 16.718 -34.000 1.00 83.12 212 THR A C 1
ATOM 1586 O O . THR A 1 212 ? 7.476 16.129 -32.916 1.00 83.12 212 THR A O 1
ATOM 1589 N N . ALA A 1 213 ? 6.288 16.578 -34.772 1.00 81.81 213 ALA A N 1
ATOM 1590 C CA . ALA A 1 213 ? 5.175 15.700 -34.435 1.00 81.81 213 ALA A CA 1
ATOM 1591 C C . ALA A 1 213 ? 5.662 14.251 -34.255 1.00 81.81 213 ALA A C 1
ATOM 1593 O O . ALA A 1 213 ? 6.438 13.728 -35.051 1.00 81.81 213 ALA A O 1
ATOM 1594 N N . GLY A 1 214 ? 5.227 13.590 -33.179 1.00 84.94 214 GLY A N 1
ATOM 1595 C CA . GLY A 1 214 ? 5.644 12.217 -32.878 1.00 84.94 214 GLY A CA 1
ATOM 1596 C C . GLY A 1 214 ? 7.053 12.053 -32.285 1.00 84.94 214 GLY A C 1
ATOM 1597 O O . GLY A 1 214 ? 7.421 10.915 -31.984 1.00 84.94 214 GLY A O 1
ATOM 1598 N N . LEU A 1 215 ? 7.806 13.135 -32.019 1.00 86.88 215 LEU A N 1
ATOM 1599 C CA . LEU A 1 215 ? 9.156 13.077 -31.424 1.00 86.88 215 LEU A CA 1
ATOM 1600 C C . LEU A 1 215 ? 9.223 12.210 -30.152 1.00 86.88 215 LEU A C 1
ATOM 1602 O O . LEU A 1 215 ? 10.175 11.459 -29.966 1.00 86.88 215 LEU A O 1
ATOM 1606 N N . ALA A 1 216 ? 8.189 12.240 -29.305 1.00 87.25 216 ALA A N 1
ATOM 1607 C CA . ALA A 1 216 ? 8.105 11.397 -28.108 1.00 87.25 216 ALA A CA 1
ATOM 1608 C C . ALA A 1 216 ? 8.149 9.889 -28.430 1.00 87.25 216 ALA A C 1
ATOM 1610 O O . ALA A 1 216 ? 8.861 9.132 -27.773 1.00 87.25 216 ALA A O 1
ATOM 1611 N N . ARG A 1 217 ? 7.425 9.457 -29.472 1.00 90.31 217 ARG A N 1
ATOM 1612 C CA . ARG A 1 217 ? 7.374 8.057 -29.925 1.00 90.31 217 ARG A CA 1
ATOM 1613 C C . ARG A 1 217 ? 8.695 7.638 -30.572 1.00 90.31 217 ARG A C 1
ATOM 1615 O O . ARG A 1 217 ? 9.149 6.519 -30.358 1.00 90.31 217 ARG A O 1
ATOM 1622 N N . GLN A 1 218 ? 9.332 8.541 -31.318 1.00 91.62 218 GLN A N 1
ATOM 1623 C CA . GLN A 1 218 ? 10.660 8.317 -31.900 1.00 91.62 218 GLN A CA 1
ATOM 1624 C C . GLN A 1 218 ? 11.739 8.206 -30.811 1.00 91.62 218 GLN A C 1
ATOM 1626 O O . GLN A 1 218 ? 12.529 7.265 -30.831 1.00 91.62 218 GLN A O 1
ATOM 1631 N N . LEU A 1 219 ? 11.730 9.096 -29.812 1.00 92.62 219 LEU A N 1
ATOM 1632 C CA . LEU A 1 219 ? 12.618 9.020 -28.648 1.00 92.62 219 LEU A CA 1
ATOM 1633 C C . LEU A 1 219 ? 12.430 7.707 -27.878 1.00 92.62 219 LEU A C 1
ATOM 1635 O O . LEU A 1 219 ? 13.423 7.063 -27.547 1.00 92.62 219 LEU A O 1
ATOM 1639 N N . GLN A 1 220 ? 11.190 7.271 -27.630 1.00 92.88 220 GLN A N 1
ATOM 1640 C CA . GLN A 1 220 ? 10.907 5.967 -27.013 1.00 92.88 220 GLN A CA 1
ATOM 1641 C C . GLN A 1 220 ? 11.447 4.798 -27.847 1.00 92.88 220 GLN A C 1
ATOM 1643 O O . GLN A 1 220 ? 12.098 3.914 -27.294 1.00 92.88 220 GLN A O 1
ATOM 1648 N N . GLU A 1 221 ? 11.234 4.799 -29.164 1.00 93.75 221 GLU A N 1
ATOM 1649 C CA . GLU A 1 221 ? 11.714 3.727 -30.041 1.00 93.75 221 GLU A CA 1
ATOM 1650 C C . GLU A 1 221 ? 13.245 3.640 -30.057 1.00 93.75 221 GLU A C 1
ATOM 1652 O O . GLU A 1 221 ? 13.802 2.562 -29.859 1.00 93.75 221 GLU A O 1
ATOM 1657 N N . VAL A 1 222 ? 13.942 4.770 -30.199 1.00 94.56 222 VAL A N 1
ATOM 1658 C CA . VAL A 1 222 ? 15.414 4.804 -30.167 1.00 94.56 222 VAL A CA 1
ATOM 1659 C C . VAL A 1 222 ? 15.958 4.458 -28.777 1.00 94.56 222 VAL A C 1
ATOM 1661 O O . VAL A 1 222 ? 16.986 3.793 -28.664 1.00 94.56 222 VAL A O 1
ATOM 1664 N N . THR A 1 223 ? 15.242 4.823 -27.708 1.00 95.12 223 THR A N 1
ATOM 1665 C CA . THR A 1 223 ? 15.570 4.391 -26.338 1.00 95.12 223 THR A CA 1
ATOM 1666 C C . THR A 1 223 ? 15.473 2.875 -26.207 1.00 95.12 223 THR A C 1
ATOM 1668 O O . THR A 1 223 ? 16.412 2.258 -25.713 1.00 95.12 223 THR A O 1
ATOM 1671 N N . ARG A 1 224 ? 14.397 2.260 -26.713 1.00 95.06 224 ARG A N 1
ATOM 1672 C CA . ARG A 1 224 ? 14.216 0.802 -26.722 1.00 95.06 224 ARG A CA 1
ATOM 1673 C C . ARG A 1 224 ? 15.316 0.100 -27.521 1.00 95.06 224 ARG A C 1
ATOM 1675 O O . ARG A 1 224 ? 15.913 -0.853 -27.033 1.00 95.06 224 ARG A O 1
ATOM 1682 N N . GLN A 1 225 ? 15.644 0.608 -28.708 1.00 94.00 225 GLN A N 1
ATOM 1683 C CA . GLN A 1 225 ? 16.719 0.072 -29.549 1.00 94.00 225 GLN A CA 1
ATOM 1684 C C . GLN A 1 225 ? 18.099 0.159 -28.874 1.00 94.00 225 GLN A C 1
ATOM 1686 O O . GLN A 1 225 ? 18.881 -0.792 -28.942 1.00 94.00 225 GLN A O 1
ATOM 1691 N N . LEU A 1 226 ? 18.397 1.263 -28.176 1.00 94.69 226 LEU A N 1
ATOM 1692 C CA . LEU A 1 226 ? 19.644 1.403 -27.421 1.00 94.69 226 LEU A CA 1
ATOM 1693 C C . LEU A 1 226 ? 19.649 0.552 -26.139 1.00 94.69 226 LEU A C 1
ATOM 1695 O O . LEU A 1 226 ? 20.704 0.053 -25.751 1.00 94.69 226 LEU A O 1
ATOM 1699 N N . ALA A 1 227 ? 18.495 0.352 -25.497 1.00 93.81 227 ALA A N 1
ATOM 1700 C CA . ALA A 1 227 ? 18.343 -0.525 -24.337 1.00 93.81 227 ALA A CA 1
ATOM 1701 C C . ALA A 1 227 ? 18.544 -2.003 -24.708 1.00 93.81 227 ALA A C 1
ATOM 1703 O O . ALA A 1 227 ? 19.265 -2.706 -24.004 1.00 93.81 227 ALA A O 1
ATOM 1704 N N . GLU A 1 228 ? 18.000 -2.459 -25.842 1.00 93.69 228 GLU A N 1
ATOM 1705 C CA . GLU A 1 228 ? 18.284 -3.787 -26.411 1.00 93.69 228 GLU A CA 1
ATOM 1706 C C . GLU A 1 228 ? 19.791 -3.986 -26.644 1.00 93.69 228 GLU A C 1
ATOM 1708 O O . GLU A 1 228 ? 20.356 -5.002 -26.236 1.00 93.69 228 GLU A O 1
ATOM 1713 N N . PHE A 1 229 ? 20.462 -2.994 -27.241 1.00 94.19 229 PHE A N 1
ATOM 1714 C CA . PHE A 1 229 ? 21.911 -3.023 -27.451 1.00 94.19 229 PHE A CA 1
ATOM 1715 C C . PHE A 1 229 ? 22.701 -3.026 -26.129 1.00 94.19 229 PHE A C 1
ATOM 1717 O O . PHE A 1 229 ? 23.650 -3.796 -25.986 1.00 94.19 229 PHE A O 1
ATOM 1724 N N . GLY A 1 230 ? 22.301 -2.215 -25.144 1.00 91.88 230 GLY A N 1
ATOM 1725 C CA . GLY A 1 230 ? 22.917 -2.184 -23.813 1.00 91.88 230 GLY A CA 1
ATOM 1726 C C . GLY A 1 230 ? 22.729 -3.487 -23.030 1.00 91.88 230 GLY A C 1
ATOM 1727 O O . GLY A 1 230 ? 23.644 -3.919 -22.336 1.00 91.88 230 GLY A O 1
ATOM 1728 N N . SER A 1 231 ? 21.583 -4.150 -23.197 1.00 92.06 231 SER A N 1
ATOM 1729 C CA . SER A 1 231 ? 21.294 -5.474 -22.634 1.00 92.06 231 SER A CA 1
ATOM 1730 C C . SER A 1 231 ? 22.157 -6.571 -23.278 1.00 92.06 231 SER A C 1
ATOM 1732 O O . SER A 1 231 ? 22.697 -7.434 -22.588 1.00 92.06 231 SER A O 1
ATOM 1734 N N . ALA A 1 232 ? 22.362 -6.507 -24.600 1.00 90.44 232 ALA A N 1
ATOM 1735 C CA . ALA A 1 232 ? 23.217 -7.445 -25.329 1.00 90.44 232 ALA A CA 1
ATOM 1736 C C . ALA A 1 232 ? 24.728 -7.224 -25.086 1.00 90.44 232 ALA A C 1
ATOM 1738 O O . ALA A 1 232 ? 25.493 -8.192 -25.057 1.00 90.44 232 ALA A O 1
ATOM 1739 N N . PHE A 1 233 ? 25.167 -5.971 -24.902 1.00 91.00 233 PHE A N 1
ATOM 1740 C CA . PHE A 1 233 ? 26.585 -5.585 -24.812 1.00 91.00 233 PHE A CA 1
ATOM 1741 C C . PHE A 1 233 ? 26.870 -4.560 -23.689 1.00 91.00 233 PHE A C 1
ATOM 1743 O O . PHE A 1 233 ? 27.363 -3.462 -23.972 1.00 91.00 233 PHE A O 1
ATOM 1750 N N . PRO A 1 234 ? 26.636 -4.901 -22.405 1.00 85.12 234 PRO A N 1
ATOM 1751 C CA . PRO A 1 234 ? 26.707 -3.944 -21.291 1.00 85.12 234 PRO A CA 1
ATOM 1752 C C . PRO A 1 234 ? 28.094 -3.314 -21.072 1.00 85.12 234 PRO A C 1
ATOM 1754 O O . PRO A 1 234 ? 28.188 -2.214 -20.538 1.00 85.12 234 PRO A O 1
ATOM 1757 N N . GLY A 1 235 ? 29.172 -3.975 -21.512 1.00 83.19 235 GLY A N 1
ATOM 1758 C CA . GLY A 1 235 ? 30.550 -3.465 -21.446 1.00 83.19 235 GLY A CA 1
ATOM 1759 C C . GLY A 1 235 ? 31.041 -2.720 -22.698 1.00 83.19 235 GLY A C 1
ATOM 1760 O O . GLY A 1 235 ? 32.238 -2.476 -22.824 1.00 83.19 235 GLY A O 1
ATOM 1761 N N . SER A 1 236 ? 30.173 -2.407 -23.667 1.00 87.75 236 SER A N 1
ATOM 1762 C CA . SER A 1 236 ? 30.592 -1.747 -24.913 1.00 87.75 236 SER A CA 1
ATOM 1763 C C . SER A 1 236 ? 30.969 -0.279 -24.688 1.00 87.75 236 SER A C 1
ATOM 1765 O O . SER A 1 236 ? 30.126 0.530 -24.305 1.00 87.75 236 SER A O 1
ATOM 1767 N N . SER A 1 237 ? 32.203 0.114 -25.018 1.00 85.06 237 SER A N 1
ATOM 1768 C CA . SER A 1 237 ? 32.662 1.510 -24.899 1.00 85.06 237 SER A CA 1
ATOM 1769 C C . SER A 1 237 ? 31.829 2.504 -25.725 1.00 85.06 237 SER A C 1
ATOM 1771 O O . SER A 1 237 ? 31.652 3.653 -25.318 1.00 85.06 237 SER A O 1
ATOM 1773 N N . ARG A 1 238 ? 31.237 2.059 -26.846 1.00 88.06 238 ARG A N 1
ATOM 1774 C CA . ARG A 1 238 ? 30.332 2.878 -27.674 1.00 88.06 238 ARG A CA 1
ATOM 1775 C C . ARG A 1 238 ? 28.994 3.189 -26.991 1.00 88.06 238 ARG A C 1
ATOM 1777 O O . ARG A 1 238 ? 28.389 4.217 -27.296 1.00 88.06 238 ARG A O 1
ATOM 1784 N N . LEU A 1 239 ? 28.544 2.351 -26.048 1.00 89.81 239 LEU A N 1
ATOM 1785 C CA . LEU A 1 239 ? 27.267 2.524 -25.344 1.00 89.81 239 LEU A CA 1
ATOM 1786 C C . LEU A 1 239 ? 27.199 3.878 -24.623 1.00 89.81 239 LEU A C 1
ATOM 1788 O O . LEU A 1 239 ? 26.201 4.583 -24.739 1.00 89.81 239 LEU A O 1
ATOM 1792 N N . VAL A 1 240 ? 28.279 4.279 -23.944 1.00 85.94 240 VAL A N 1
ATOM 1793 C CA . VAL A 1 240 ? 28.347 5.541 -23.184 1.00 85.94 240 VAL A CA 1
ATOM 1794 C C . VAL A 1 240 ? 28.223 6.764 -24.101 1.00 85.94 240 VAL A C 1
ATOM 1796 O O . VAL A 1 240 ? 27.535 7.729 -23.762 1.00 85.94 240 VAL A O 1
ATOM 1799 N N . GLY A 1 241 ? 28.854 6.731 -25.280 1.00 87.88 241 GLY A N 1
ATOM 1800 C CA . GLY A 1 241 ? 28.742 7.801 -26.278 1.00 87.88 241 GLY A CA 1
ATOM 1801 C C . GLY A 1 241 ? 27.311 7.948 -26.801 1.00 87.88 241 GLY A C 1
ATOM 1802 O O . GLY A 1 241 ? 26.749 9.044 -26.781 1.00 87.88 241 GLY A O 1
ATOM 1803 N N . MET A 1 242 ? 26.690 6.828 -27.177 1.00 93.12 242 MET A N 1
ATOM 1804 C CA . MET A 1 242 ? 25.299 6.786 -27.639 1.00 93.12 242 MET A CA 1
ATOM 1805 C C . MET A 1 242 ? 24.302 7.226 -26.553 1.00 93.12 242 MET A C 1
ATOM 1807 O O . MET A 1 242 ? 23.395 8.009 -26.834 1.00 93.12 242 MET A O 1
ATOM 1811 N N . GLN A 1 243 ? 24.507 6.815 -25.297 1.00 92.56 243 GLN A N 1
ATOM 1812 C CA . GLN A 1 243 ? 23.690 7.252 -24.160 1.00 92.56 243 GLN A CA 1
ATOM 1813 C C . GLN A 1 243 ? 23.760 8.773 -23.951 1.00 92.56 243 GLN A C 1
ATOM 1815 O O . GLN A 1 243 ? 22.723 9.398 -23.744 1.00 92.56 243 GLN A O 1
ATOM 1820 N N . LYS A 1 244 ? 24.935 9.407 -24.090 1.00 89.00 244 LYS A N 1
ATOM 1821 C CA . LYS A 1 244 ? 25.063 10.879 -24.020 1.00 89.00 244 LYS A CA 1
ATOM 1822 C C . LYS A 1 244 ? 24.296 11.595 -25.143 1.00 89.00 244 LYS A C 1
ATOM 1824 O O . LYS A 1 244 ? 23.699 12.643 -24.898 1.00 89.00 244 LYS A O 1
ATOM 1829 N N . VAL A 1 245 ? 24.283 11.045 -26.361 1.00 91.50 245 VAL A N 1
ATOM 1830 C CA . VAL A 1 245 ? 23.502 11.591 -27.492 1.00 91.50 245 VAL A CA 1
ATOM 1831 C C . VAL A 1 245 ? 21.998 11.469 -27.234 1.00 91.50 245 VAL A C 1
ATOM 1833 O O . VAL A 1 245 ? 21.261 12.446 -27.399 1.00 91.50 245 VAL A O 1
ATOM 1836 N N . LEU A 1 246 ? 21.548 10.304 -26.762 1.00 93.75 246 LEU A N 1
ATOM 1837 C CA . LEU A 1 246 ? 20.151 10.069 -26.407 1.00 93.75 246 LEU A CA 1
ATOM 1838 C C . LEU A 1 246 ? 19.697 10.994 -25.265 1.00 93.75 246 LEU A C 1
ATOM 1840 O O . LEU A 1 246 ? 18.659 11.640 -25.382 1.00 93.75 246 LEU A O 1
ATOM 1844 N N . ALA A 1 247 ? 20.501 11.130 -24.207 1.00 92.12 247 ALA A N 1
ATOM 1845 C CA . ALA A 1 247 ? 20.197 11.982 -23.059 1.00 92.12 247 ALA A CA 1
ATOM 1846 C C . ALA A 1 247 ? 20.044 13.462 -23.445 1.00 92.12 247 ALA A C 1
ATOM 1848 O O . ALA A 1 247 ? 19.091 14.109 -23.025 1.00 92.12 247 ALA A O 1
ATOM 1849 N N . ARG A 1 248 ? 20.907 13.991 -24.325 1.00 90.38 248 ARG A N 1
ATOM 1850 C CA . ARG A 1 248 ? 20.753 15.354 -24.874 1.00 90.38 248 ARG A CA 1
ATOM 1851 C C . ARG A 1 248 ? 19.469 15.524 -25.692 1.00 90.38 248 ARG A C 1
ATOM 1853 O O . ARG A 1 248 ? 18.864 16.592 -25.655 1.00 90.38 248 ARG A O 1
ATOM 1860 N N . SER A 1 249 ? 19.043 14.485 -26.407 1.00 91.56 249 SER A N 1
ATOM 1861 C CA . SER A 1 249 ? 17.825 14.513 -27.231 1.00 91.56 249 SER A CA 1
ATOM 1862 C C . SER A 1 249 ? 16.559 14.485 -26.362 1.00 91.56 249 SER A C 1
ATOM 1864 O O . SER A 1 249 ? 15.646 15.282 -26.571 1.00 91.56 249 SER A O 1
ATOM 1866 N N . TRP A 1 250 ? 16.545 13.659 -25.310 1.00 92.44 250 TRP A N 1
ATOM 1867 C CA . TRP A 1 250 ? 15.508 13.704 -24.274 1.00 92.44 250 TRP A CA 1
ATOM 1868 C C . TRP A 1 250 ? 15.503 15.030 -23.511 1.00 92.44 250 TRP A C 1
ATOM 1870 O O . TRP A 1 250 ? 14.427 15.554 -23.245 1.00 92.44 250 TRP A O 1
ATOM 1880 N N . TRP A 1 251 ? 16.670 15.611 -23.210 1.00 91.12 251 TRP A N 1
ATOM 1881 C CA . TRP A 1 251 ? 16.766 16.922 -22.561 1.00 91.12 251 TRP A CA 1
ATOM 1882 C C . TRP A 1 251 ? 16.143 18.030 -23.418 1.00 91.12 251 TRP A C 1
ATOM 1884 O O . TRP A 1 251 ? 15.322 18.796 -22.924 1.00 91.12 251 TRP A O 1
ATOM 1894 N N . LYS A 1 252 ? 16.445 18.056 -24.724 1.00 88.56 252 LYS A N 1
ATOM 1895 C CA . LYS A 1 252 ? 15.848 18.988 -25.698 1.00 88.56 252 LYS A CA 1
ATOM 1896 C C . LYS A 1 252 ? 14.315 18.892 -25.738 1.00 88.56 252 LYS A C 1
ATOM 1898 O O . LYS A 1 252 ? 13.641 19.904 -25.912 1.00 88.56 252 LYS A O 1
ATOM 1903 N N . TRP A 1 253 ? 13.754 17.694 -25.553 1.00 87.50 253 TRP A N 1
ATOM 1904 C CA . TRP A 1 253 ? 12.304 17.501 -25.458 1.00 87.50 253 TRP A CA 1
ATOM 1905 C C . TRP A 1 253 ? 11.735 17.843 -24.071 1.00 87.50 253 TRP A C 1
ATOM 1907 O O . TRP A 1 253 ? 10.646 18.410 -23.981 1.00 87.50 253 TRP A O 1
ATOM 1917 N N . LEU A 1 254 ? 12.453 17.535 -22.987 1.00 86.81 254 LEU A N 1
ATOM 1918 C CA . LEU A 1 254 ? 12.066 17.861 -21.610 1.00 86.81 254 LEU A CA 1
ATOM 1919 C C . LEU A 1 254 ? 12.050 19.370 -21.359 1.00 86.81 254 LEU A C 1
ATOM 1921 O O . LEU A 1 254 ? 11.060 19.853 -20.825 1.00 86.81 254 LEU A O 1
ATOM 1925 N N . GLY A 1 255 ? 13.055 20.114 -21.834 1.00 76.94 255 GLY A N 1
ATOM 1926 C CA . GLY A 1 255 ? 13.191 21.571 -21.673 1.00 76.94 255 GLY A CA 1
ATOM 1927 C C . GLY A 1 255 ? 12.094 22.422 -22.330 1.00 76.94 255 GLY A C 1
ATOM 1928 O O . GLY A 1 255 ? 12.133 23.643 -22.249 1.00 76.94 255 GLY A O 1
ATOM 1929 N N . ARG A 1 256 ? 11.094 21.789 -22.959 1.00 78.38 256 ARG A N 1
ATOM 1930 C CA . ARG A 1 256 ? 9.813 22.414 -23.342 1.00 78.38 256 ARG A CA 1
ATOM 1931 C C . ARG A 1 256 ? 8.896 22.653 -22.136 1.00 78.38 256 ARG A C 1
ATOM 1933 O O . ARG A 1 256 ? 7.947 23.419 -22.238 1.00 78.38 256 ARG A O 1
ATOM 1940 N N . LEU A 1 257 ? 9.136 21.943 -21.035 1.00 83.50 257 LEU A N 1
ATOM 1941 C CA . LEU A 1 257 ? 8.544 22.190 -19.728 1.00 83.50 257 LEU A CA 1
ATOM 1942 C C . LEU A 1 257 ? 9.590 22.926 -18.900 1.00 83.50 257 LEU A C 1
ATOM 1944 O O . LEU A 1 257 ? 10.651 22.374 -18.609 1.00 83.50 257 LEU A O 1
ATOM 1948 N N . GLU A 1 258 ? 9.296 24.164 -18.517 1.00 86.31 258 GLU A N 1
ATOM 1949 C CA . GLU A 1 258 ? 10.146 24.857 -17.557 1.00 86.31 258 GLU A CA 1
ATOM 1950 C C . GLU A 1 258 ? 10.047 24.144 -16.192 1.00 86.31 258 GLU A C 1
ATOM 1952 O O . GLU A 1 258 ? 8.925 23.869 -15.751 1.00 86.31 258 GLU A O 1
ATOM 1957 N N . PRO A 1 259 ? 11.163 23.816 -15.513 1.00 89.44 259 PRO A N 1
ATOM 1958 C CA . PRO A 1 259 ? 11.115 23.115 -14.231 1.00 89.44 259 PRO A CA 1
ATOM 1959 C C . PRO A 1 259 ? 10.441 23.972 -13.152 1.00 89.44 259 PRO A C 1
ATOM 1961 O O . PRO A 1 259 ? 10.999 24.969 -12.715 1.00 89.44 259 PRO A O 1
ATOM 1964 N N . SER A 1 260 ? 9.229 23.608 -12.742 1.00 89.69 260 SER A N 1
ATOM 1965 C CA . SER A 1 260 ? 8.427 24.348 -11.758 1.00 89.69 260 SER A CA 1
ATOM 1966 C C . SER A 1 260 ? 7.432 23.419 -11.065 1.00 89.69 260 SER A C 1
ATOM 1968 O O . SER A 1 260 ? 7.142 22.331 -11.571 1.00 89.69 260 SER A O 1
ATOM 1970 N N . ALA A 1 261 ? 6.851 23.859 -9.946 1.00 87.81 261 ALA A N 1
ATOM 1971 C CA . ALA A 1 261 ? 5.825 23.122 -9.209 1.00 87.81 261 ALA A CA 1
ATOM 1972 C C . ALA A 1 261 ? 4.598 22.789 -10.077 1.00 87.81 261 ALA A C 1
ATOM 1974 O O . ALA A 1 261 ? 4.025 21.710 -9.951 1.00 87.81 261 ALA A O 1
ATOM 1975 N N . ALA A 1 262 ? 4.226 23.682 -11.001 1.00 89.25 262 ALA A N 1
ATOM 1976 C CA . ALA A 1 262 ? 3.116 23.460 -11.929 1.00 89.25 262 ALA A CA 1
ATOM 1977 C C . ALA A 1 262 ? 3.408 22.352 -12.961 1.00 89.25 262 ALA A C 1
ATOM 1979 O O . ALA A 1 262 ? 2.495 21.652 -13.391 1.00 89.25 262 ALA A O 1
ATOM 1980 N N . ASN A 1 263 ? 4.677 22.168 -13.340 1.00 91.56 263 ASN A N 1
ATOM 1981 C CA . ASN A 1 263 ? 5.084 21.237 -14.394 1.00 91.56 263 ASN A CA 1
ATOM 1982 C C . ASN A 1 263 ? 5.570 19.870 -13.879 1.00 91.56 263 ASN A C 1
ATOM 1984 O O . ASN A 1 263 ? 5.846 18.998 -14.703 1.00 91.56 263 ASN A O 1
ATOM 1988 N N . VAL A 1 264 ? 5.658 19.641 -12.560 1.00 89.88 264 VAL A N 1
ATOM 1989 C CA . VAL A 1 264 ? 6.213 18.397 -11.975 1.00 89.88 264 VAL A CA 1
ATOM 1990 C C . VAL A 1 264 ? 5.559 17.143 -12.542 1.00 89.88 264 VAL A C 1
ATOM 1992 O O . VAL A 1 264 ? 6.262 16.273 -13.049 1.00 89.88 264 VAL A O 1
ATOM 1995 N N . ALA A 1 265 ? 4.225 17.078 -12.536 1.00 90.88 265 ALA A N 1
ATOM 1996 C CA . ALA A 1 265 ? 3.488 15.918 -13.035 1.00 90.88 265 ALA A CA 1
ATOM 1997 C C . ALA A 1 265 ? 3.802 15.622 -14.514 1.00 90.88 265 ALA A C 1
ATOM 1999 O O . ALA A 1 265 ? 4.045 14.473 -14.881 1.00 90.88 265 ALA A O 1
ATOM 2000 N N . ALA A 1 266 ? 3.880 16.659 -15.354 1.00 90.75 266 ALA A N 1
ATOM 2001 C CA . ALA A 1 266 ? 4.210 16.520 -16.771 1.00 90.75 266 ALA A CA 1
ATOM 2002 C C . ALA A 1 266 ? 5.690 16.147 -16.997 1.00 90.75 266 ALA A C 1
ATOM 2004 O O . ALA A 1 266 ? 6.008 15.391 -17.915 1.00 90.75 266 ALA A O 1
ATOM 2005 N N . ILE A 1 267 ? 6.609 16.634 -16.158 1.00 91.56 267 ILE A N 1
ATOM 2006 C CA . ILE A 1 267 ? 8.029 16.249 -16.184 1.00 91.56 267 ILE A CA 1
ATOM 2007 C C . ILE A 1 267 ? 8.187 14.774 -15.786 1.00 91.56 267 ILE A C 1
ATOM 2009 O O . ILE A 1 267 ? 8.905 14.028 -16.458 1.00 91.56 267 ILE A O 1
ATOM 2013 N N . ASP A 1 268 ? 7.481 14.325 -14.746 1.00 91.44 268 ASP A N 1
ATOM 2014 C CA . ASP A 1 268 ? 7.505 12.933 -14.296 1.00 91.44 268 ASP A CA 1
ATOM 2015 C C . ASP A 1 268 ? 6.840 11.971 -15.278 1.00 91.44 268 ASP A C 1
ATOM 2017 O O . ASP A 1 268 ? 7.386 10.896 -15.515 1.00 91.44 268 ASP A O 1
ATOM 2021 N N . GLU A 1 269 ? 5.748 12.361 -15.939 1.00 91.69 269 GLU A N 1
ATOM 2022 C CA . GLU A 1 269 ? 5.151 11.581 -17.029 1.00 91.69 269 GLU A CA 1
ATOM 2023 C C . GLU A 1 269 ? 6.165 11.343 -18.166 1.00 91.69 269 GLU A C 1
ATOM 2025 O O . GLU A 1 269 ? 6.309 10.229 -18.684 1.00 91.69 269 GLU A O 1
ATOM 2030 N N . ARG A 1 270 ? 6.932 12.377 -18.539 1.00 90.81 270 ARG A N 1
ATOM 2031 C CA . ARG A 1 270 ? 7.970 12.278 -19.577 1.00 90.81 270 ARG A CA 1
ATOM 2032 C C . ARG A 1 270 ? 9.153 11.412 -19.142 1.00 90.81 270 ARG A C 1
ATOM 2034 O O . ARG A 1 270 ? 9.647 10.622 -19.946 1.00 90.81 270 ARG A O 1
ATOM 2041 N N . LEU A 1 271 ? 9.581 11.501 -17.884 1.00 90.75 271 LEU A N 1
ATOM 2042 C CA . LEU A 1 271 ? 10.638 10.642 -17.337 1.00 90.75 271 LEU A CA 1
ATOM 2043 C C . LEU A 1 271 ? 10.167 9.191 -17.134 1.00 90.75 271 LEU A C 1
ATOM 2045 O O . LEU A 1 271 ? 10.948 8.265 -17.342 1.00 90.75 271 LEU A O 1
ATOM 2049 N N . ALA A 1 272 ? 8.893 8.959 -16.815 1.00 91.75 272 ALA A N 1
ATOM 2050 C CA . ALA A 1 272 ? 8.300 7.624 -16.780 1.00 91.75 272 ALA A CA 1
ATOM 2051 C C . ALA A 1 272 ? 8.307 6.972 -18.174 1.00 91.75 272 ALA A C 1
ATOM 2053 O O . ALA A 1 272 ? 8.726 5.822 -18.308 1.00 91.75 272 ALA A O 1
ATOM 2054 N N . LYS A 1 273 ? 7.960 7.729 -19.228 1.00 90.25 273 LYS A N 1
ATOM 2055 C CA . LYS A 1 273 ? 8.053 7.278 -20.632 1.00 90.25 273 LYS A CA 1
ATOM 2056 C C . LYS A 1 273 ? 9.476 6.886 -21.043 1.00 90.25 273 LYS A C 1
ATOM 2058 O O . LYS A 1 273 ? 9.634 5.911 -21.777 1.00 90.25 273 LYS A O 1
ATOM 2063 N N . LEU A 1 274 ? 10.497 7.601 -20.560 1.00 90.56 274 LEU A N 1
ATOM 2064 C CA . LEU A 1 274 ? 11.903 7.215 -20.724 1.00 90.56 274 LEU A CA 1
ATOM 2065 C C . LEU A 1 274 ? 12.210 5.905 -19.986 1.00 90.56 274 LEU A C 1
ATOM 2067 O O . LEU A 1 274 ? 12.719 4.972 -20.602 1.00 90.56 274 LEU A O 1
ATOM 2071 N N . ARG A 1 275 ? 11.903 5.822 -18.683 1.00 90.75 275 ARG A N 1
ATOM 2072 C CA . ARG A 1 275 ? 12.192 4.646 -17.837 1.00 90.75 275 ARG A CA 1
ATOM 2073 C C . ARG A 1 275 ? 11.572 3.370 -18.405 1.00 90.75 275 ARG A C 1
ATOM 2075 O O . ARG A 1 275 ? 12.256 2.354 -18.509 1.00 90.75 275 ARG A O 1
ATOM 2082 N N . GLN A 1 276 ? 10.313 3.452 -18.837 1.00 91.19 276 GLN A N 1
ATOM 2083 C CA . GLN A 1 276 ? 9.584 2.356 -19.478 1.00 91.19 276 GLN A CA 1
ATOM 2084 C C . GLN A 1 276 ? 10.287 1.863 -20.752 1.00 91.19 276 GLN A C 1
ATOM 2086 O O . GLN A 1 276 ? 10.412 0.658 -20.952 1.00 91.19 276 GLN A O 1
ATOM 2091 N N . ALA A 1 277 ? 10.776 2.775 -21.599 1.00 90.00 277 ALA A N 1
ATOM 2092 C CA . ALA A 1 277 ? 11.496 2.419 -22.823 1.00 90.00 277 ALA A CA 1
ATOM 2093 C C . ALA A 1 277 ? 12.945 1.951 -22.567 1.00 90.00 277 ALA A C 1
ATOM 2095 O O . ALA A 1 277 ? 13.492 1.190 -23.362 1.00 90.00 277 ALA A O 1
ATOM 2096 N N . ALA A 1 278 ? 13.570 2.398 -21.474 1.00 89.00 278 ALA A N 1
ATOM 2097 C CA . ALA A 1 278 ? 14.955 2.086 -21.121 1.00 89.00 278 ALA A CA 1
ATOM 2098 C C . ALA A 1 278 ? 15.135 0.737 -20.402 1.00 89.00 278 ALA A C 1
ATOM 2100 O O . ALA A 1 278 ? 16.232 0.179 -20.438 1.00 89.00 278 ALA A O 1
ATOM 2101 N N . GLY A 1 279 ? 14.106 0.234 -19.709 1.00 83.31 279 GLY A N 1
ATOM 2102 C CA . GLY A 1 279 ? 14.119 -1.085 -19.055 1.00 83.31 279 GLY A CA 1
ATOM 2103 C C . GLY A 1 279 ? 15.238 -1.295 -18.021 1.00 83.31 279 GLY A C 1
ATOM 2104 O O . GLY A 1 279 ? 15.646 -2.426 -17.787 1.00 83.31 279 GLY A O 1
ATOM 2105 N N . GLY A 1 280 ? 15.791 -0.218 -17.450 1.00 83.12 280 GLY A N 1
ATOM 2106 C CA . GLY A 1 280 ? 16.952 -0.264 -16.546 1.00 83.12 280 GLY A CA 1
ATOM 2107 C C . GLY A 1 280 ? 18.323 -0.391 -17.232 1.00 83.12 280 GLY A C 1
ATOM 2108 O O . GLY A 1 280 ? 19.347 -0.280 -16.564 1.00 83.12 280 GLY A O 1
ATOM 2109 N N . HIS A 1 281 ? 18.386 -0.551 -18.558 1.00 84.88 281 HIS A N 1
ATOM 2110 C CA . HIS A 1 281 ? 19.643 -0.763 -19.293 1.00 84.88 281 HIS A CA 1
ATOM 2111 C C . HIS A 1 281 ? 20.404 0.529 -19.654 1.00 84.88 281 HIS A C 1
ATOM 2113 O O . HIS A 1 281 ? 21.503 0.461 -20.204 1.00 84.88 281 HIS A O 1
ATOM 2119 N N . LEU A 1 282 ? 19.848 1.711 -19.350 1.00 85.62 282 LEU A N 1
ATOM 2120 C CA . LEU A 1 282 ? 20.405 3.021 -19.728 1.00 85.62 282 LEU A CA 1
ATOM 2121 C C . LEU A 1 282 ? 20.621 3.982 -18.529 1.00 85.62 282 LEU A C 1
ATOM 2123 O O . LEU A 1 282 ? 20.181 5.133 -18.589 1.00 85.62 282 LEU A O 1
ATOM 2127 N N . PRO A 1 283 ? 21.305 3.568 -17.442 1.00 80.44 283 PRO A N 1
ATOM 2128 C CA . PRO A 1 283 ? 21.388 4.347 -16.198 1.00 80.44 283 PRO A CA 1
ATOM 2129 C C . PRO A 1 283 ? 22.041 5.730 -16.362 1.00 80.44 283 PRO A C 1
ATOM 2131 O O . PRO A 1 283 ? 21.642 6.682 -15.694 1.00 80.44 283 PRO A O 1
ATOM 2134 N N . VAL A 1 284 ? 22.998 5.885 -17.288 1.00 85.31 284 VAL A N 1
ATOM 2135 C CA . VAL A 1 284 ? 23.649 7.182 -17.565 1.00 85.31 284 VAL A CA 1
ATOM 2136 C C . VAL A 1 284 ? 22.660 8.201 -18.142 1.00 85.31 284 VAL A C 1
ATOM 2138 O O . VAL A 1 284 ? 22.798 9.392 -17.881 1.00 85.31 284 VAL A O 1
ATOM 2141 N N . VAL A 1 285 ? 21.654 7.750 -18.902 1.00 88.19 285 VAL A N 1
ATOM 2142 C CA . VAL A 1 285 ? 20.644 8.634 -19.510 1.00 88.19 285 VAL A CA 1
ATOM 2143 C C . VAL A 1 285 ? 19.766 9.246 -18.427 1.00 88.19 285 VAL A C 1
ATOM 2145 O O . VAL A 1 285 ? 19.591 10.460 -18.399 1.00 88.19 285 VAL A O 1
ATOM 2148 N N . GLU A 1 286 ? 19.264 8.424 -17.502 1.00 86.69 286 GLU A N 1
ATOM 2149 C CA . GLU A 1 286 ? 18.475 8.914 -16.373 1.00 86.69 286 GLU A CA 1
ATOM 2150 C C . GLU A 1 286 ? 19.313 9.806 -15.449 1.00 86.69 286 GLU A C 1
ATOM 2152 O O . GLU A 1 286 ? 18.877 10.905 -15.117 1.00 86.69 286 GLU A O 1
ATOM 2157 N N . HIS A 1 287 ? 20.534 9.393 -15.095 1.00 88.06 287 HIS A N 1
ATOM 2158 C CA . HIS A 1 287 ? 21.415 10.186 -14.234 1.00 88.06 287 HIS A CA 1
ATOM 2159 C C . HIS A 1 287 ? 21.719 11.575 -14.821 1.00 88.06 287 HIS A C 1
ATOM 2161 O O . HIS A 1 287 ? 21.554 12.580 -14.130 1.00 88.06 287 HIS A O 1
ATOM 2167 N N . PHE A 1 288 ? 22.082 11.643 -16.108 1.00 89.81 288 PHE A N 1
ATOM 2168 C CA . PHE A 1 288 ? 22.332 12.907 -16.805 1.00 89.81 288 PHE A CA 1
ATOM 2169 C C . PHE A 1 288 ? 21.090 13.807 -16.828 1.00 89.81 288 PHE A C 1
ATOM 2171 O O . PHE A 1 288 ? 21.195 15.012 -16.615 1.00 89.81 288 PHE A O 1
ATOM 2178 N N . LEU A 1 289 ? 19.907 13.237 -17.076 1.00 90.69 289 LEU A N 1
ATOM 2179 C CA . LEU A 1 289 ? 18.663 14.005 -17.128 1.00 90.69 289 LEU A CA 1
ATOM 2180 C C . LEU A 1 289 ? 18.224 14.520 -15.759 1.00 90.69 289 LEU A C 1
ATOM 2182 O O . LEU A 1 289 ? 17.724 15.638 -15.687 1.00 90.69 289 LEU A O 1
ATOM 2186 N N . GLN A 1 290 ? 18.440 13.755 -14.686 1.00 89.56 290 GLN A N 1
ATOM 2187 C CA . GLN A 1 290 ? 18.196 14.242 -13.327 1.00 89.56 290 GLN A CA 1
ATOM 2188 C C . GLN A 1 290 ? 19.140 15.402 -12.987 1.00 89.56 290 GLN A C 1
ATOM 2190 O O . GLN A 1 290 ? 18.665 16.431 -12.525 1.00 89.56 290 GLN A O 1
ATOM 2195 N N . GLN A 1 291 ? 20.438 15.295 -13.304 1.00 89.81 291 GLN A N 1
ATOM 2196 C CA . GLN A 1 291 ? 21.403 16.388 -13.102 1.00 89.81 291 GLN A CA 1
ATOM 2197 C C . GLN A 1 291 ? 21.062 17.645 -13.918 1.00 89.81 291 GLN A C 1
ATOM 2199 O O . GLN A 1 291 ? 21.127 18.755 -13.396 1.00 89.81 291 GLN A O 1
ATOM 2204 N N . ALA A 1 292 ? 20.680 17.490 -15.189 1.00 90.62 292 ALA A N 1
ATOM 2205 C CA . ALA A 1 292 ? 20.297 18.614 -16.044 1.00 90.62 292 ALA A CA 1
ATOM 2206 C C . ALA A 1 292 ? 19.003 19.295 -15.559 1.00 90.62 292 ALA A C 1
ATOM 2208 O O . ALA A 1 292 ? 18.915 20.522 -15.554 1.00 90.62 292 ALA A O 1
ATOM 2209 N N . LEU A 1 293 ? 18.024 18.506 -15.104 1.00 92.00 293 LEU A N 1
ATOM 2210 C CA . LEU A 1 293 ? 16.776 19.006 -14.528 1.00 92.00 293 LEU A CA 1
ATOM 2211 C C . LEU A 1 293 ? 17.007 19.723 -13.191 1.00 92.00 293 LEU A C 1
ATOM 2213 O O . LEU A 1 293 ? 16.423 20.778 -12.962 1.00 92.00 293 LEU A O 1
ATOM 2217 N N . GLU A 1 294 ? 17.867 19.169 -12.335 1.00 91.50 294 GLU A N 1
ATOM 2218 C CA . GLU A 1 294 ? 18.289 19.774 -11.070 1.00 91.50 294 GLU A CA 1
ATOM 2219 C C . GLU A 1 294 ? 18.950 21.138 -11.312 1.00 91.50 294 GLU A C 1
ATOM 2221 O O . GLU A 1 294 ? 18.575 22.119 -10.671 1.00 91.50 294 GLU A O 1
ATOM 2226 N N . LEU A 1 295 ? 19.873 21.223 -12.279 1.00 90.25 295 LEU A N 1
ATOM 2227 C CA . LEU A 1 295 ? 20.543 22.470 -12.656 1.00 90.25 295 LEU A CA 1
ATOM 2228 C C . LEU A 1 295 ? 19.556 23.519 -13.186 1.00 90.25 295 LEU A C 1
ATOM 2230 O O . LEU A 1 295 ? 19.469 24.607 -12.630 1.00 90.25 295 LEU A O 1
ATOM 2234 N N . ALA A 1 296 ? 18.733 23.172 -14.177 1.00 90.94 296 ALA A N 1
ATOM 2235 C CA . ALA A 1 296 ? 17.787 24.119 -14.770 1.00 90.94 296 ALA A CA 1
ATOM 2236 C C . ALA A 1 296 ? 16.734 24.643 -13.772 1.00 90.94 296 ALA A C 1
ATOM 2238 O O . ALA A 1 296 ? 16.254 25.771 -13.901 1.00 90.94 296 ALA A O 1
ATOM 2239 N N . TRP A 1 297 ? 16.371 23.846 -12.761 1.00 91.62 297 TRP A N 1
ATOM 2240 C CA . TRP A 1 297 ? 15.468 24.288 -11.695 1.00 91.62 297 TRP A CA 1
ATOM 2241 C C . TRP A 1 297 ? 16.177 25.226 -10.703 1.00 91.62 297 TRP A C 1
ATOM 2243 O O . TRP A 1 297 ? 15.596 26.238 -10.308 1.00 91.62 297 TRP A O 1
ATOM 2253 N N . ARG A 1 298 ? 17.452 24.974 -10.363 1.00 89.69 298 ARG A N 1
ATOM 2254 C CA . ARG A 1 298 ? 18.282 25.933 -9.605 1.00 89.69 298 ARG A CA 1
ATOM 2255 C C . ARG A 1 298 ? 18.394 27.268 -10.341 1.00 89.69 298 ARG A C 1
ATOM 2257 O O . ARG A 1 298 ? 18.151 28.305 -9.733 1.00 89.69 298 ARG A O 1
ATOM 2264 N N . ASP A 1 299 ? 18.674 27.237 -11.643 1.00 89.69 299 ASP A N 1
ATOM 2265 C CA . ASP A 1 299 ? 18.799 28.438 -12.480 1.00 89.69 299 ASP A CA 1
ATOM 2266 C C . ASP A 1 299 ? 17.486 29.234 -12.524 1.00 89.69 299 ASP A C 1
ATOM 2268 O O . ASP A 1 299 ? 17.483 30.465 -12.469 1.00 89.69 299 ASP A O 1
ATOM 2272 N N . ARG A 1 300 ? 16.330 28.555 -12.570 1.00 90.06 300 ARG A N 1
ATOM 2273 C CA . ARG A 1 300 ? 15.024 29.212 -12.415 1.00 90.06 300 ARG A CA 1
ATOM 2274 C C . ARG A 1 300 ? 14.866 29.855 -11.037 1.00 90.06 300 ARG A C 1
ATOM 2276 O O . ARG A 1 300 ? 14.454 31.009 -10.982 1.00 90.06 300 ARG A O 1
ATOM 2283 N N . LEU A 1 301 ? 15.172 29.143 -9.953 1.00 89.81 301 LEU A N 1
ATOM 2284 C CA . LEU A 1 301 ? 15.049 29.684 -8.595 1.00 89.81 301 LEU A CA 1
ATOM 2285 C C . LEU A 1 301 ? 15.964 30.901 -8.385 1.00 89.81 301 LEU A C 1
ATOM 2287 O O . LEU A 1 301 ? 15.511 31.882 -7.803 1.00 89.81 301 LEU A O 1
ATOM 2291 N N . ASN A 1 302 ? 17.185 30.892 -8.935 1.00 88.88 302 ASN A N 1
ATOM 2292 C CA . ASN A 1 302 ? 18.064 32.064 -8.928 1.00 88.88 302 ASN A CA 1
ATOM 2293 C C . ASN A 1 302 ? 17.437 33.237 -9.692 1.00 88.88 302 ASN A C 1
ATOM 2295 O O . ASN A 1 302 ? 17.286 34.308 -9.119 1.00 88.88 302 ASN A O 1
ATOM 2299 N N . ARG A 1 303 ? 16.962 33.023 -10.930 1.00 90.25 303 ARG A N 1
ATOM 2300 C CA . ARG A 1 303 ? 16.295 34.078 -11.723 1.00 90.25 303 ARG A CA 1
ATOM 2301 C C . ARG A 1 303 ? 15.068 34.673 -11.020 1.00 90.25 303 ARG A C 1
ATOM 2303 O O . ARG A 1 303 ? 14.817 35.865 -11.160 1.00 90.25 303 ARG A O 1
ATOM 2310 N N . LEU A 1 304 ? 14.301 33.873 -10.274 1.00 88.69 304 LEU A N 1
ATOM 2311 C CA . LEU A 1 304 ? 13.156 34.361 -9.493 1.00 88.69 304 LEU A CA 1
ATOM 2312 C C . LEU A 1 304 ? 13.590 35.192 -8.268 1.00 88.69 304 LEU A C 1
ATOM 2314 O O . LEU A 1 304 ? 12.906 36.157 -7.922 1.00 88.69 304 LEU A O 1
ATOM 2318 N N . ASP A 1 305 ? 14.720 34.855 -7.636 1.00 86.12 305 ASP A N 1
ATOM 2319 C CA . ASP A 1 305 ? 15.316 35.648 -6.548 1.00 86.12 305 ASP A CA 1
ATOM 2320 C C . ASP A 1 305 ? 15.929 36.960 -7.072 1.00 86.12 305 ASP A C 1
ATOM 2322 O O . ASP A 1 305 ? 15.662 38.022 -6.512 1.00 86.12 305 ASP A O 1
ATOM 2326 N N . ASP A 1 306 ? 16.642 36.917 -8.205 1.00 87.81 306 ASP A N 1
ATOM 2327 C CA . ASP A 1 306 ? 17.206 38.093 -8.892 1.00 87.81 306 ASP A CA 1
ATOM 2328 C C . ASP A 1 306 ? 16.107 39.093 -9.303 1.00 87.81 306 ASP A C 1
ATOM 2330 O O . ASP A 1 306 ? 16.272 40.309 -9.192 1.00 87.81 306 ASP A O 1
ATOM 2334 N N . GLN A 1 307 ? 14.943 38.581 -9.723 1.00 90.31 307 GLN A N 1
ATOM 2335 C CA . GLN A 1 307 ? 13.731 39.362 -10.009 1.00 90.31 307 GLN A CA 1
ATOM 2336 C C . GLN A 1 307 ? 13.020 39.895 -8.750 1.00 90.31 307 GLN A C 1
ATOM 2338 O O . GLN A 1 307 ? 11.981 40.544 -8.868 1.00 90.31 307 GLN A O 1
ATOM 2343 N N . LYS A 1 308 ? 13.548 39.625 -7.548 1.00 86.56 308 LYS A N 1
ATOM 2344 C CA . LYS A 1 308 ? 13.001 40.038 -6.243 1.00 86.56 308 LYS A CA 1
ATOM 2345 C C . LYS A 1 308 ? 11.546 39.605 -6.019 1.00 86.56 308 LYS A C 1
ATOM 2347 O O . LYS A 1 308 ? 10.784 40.291 -5.338 1.00 86.56 308 LYS A O 1
ATOM 2352 N N . GLN A 1 309 ? 11.155 38.450 -6.563 1.00 86.81 309 GLN A N 1
ATOM 2353 C CA . GLN A 1 309 ? 9.810 37.902 -6.372 1.00 86.81 309 GLN A CA 1
ATOM 2354 C C . GLN A 1 309 ? 9.532 37.633 -4.877 1.00 86.81 309 GLN A C 1
ATOM 2356 O O . GLN A 1 309 ? 10.420 37.140 -4.166 1.00 86.81 309 GLN A O 1
ATOM 2361 N N . PRO A 1 310 ? 8.322 37.932 -4.363 1.00 83.50 310 PRO A N 1
ATOM 2362 C CA . PRO A 1 310 ? 7.978 37.706 -2.960 1.00 83.50 310 PRO A CA 1
ATOM 2363 C C . PRO A 1 310 ? 7.997 36.207 -2.631 1.00 83.50 310 PRO A C 1
ATOM 2365 O O . PRO A 1 310 ? 7.569 35.380 -3.432 1.00 83.50 310 PRO A O 1
ATOM 2368 N N . PHE A 1 311 ? 8.462 35.829 -1.435 1.00 84.69 311 PHE A N 1
ATOM 2369 C CA . PHE A 1 311 ? 8.693 34.412 -1.121 1.00 84.69 311 PHE A CA 1
ATOM 2370 C C . PHE A 1 311 ? 7.449 33.518 -1.315 1.00 84.69 311 PHE A C 1
ATOM 2372 O O . PHE A 1 311 ? 7.606 32.444 -1.891 1.00 84.69 311 PHE A O 1
ATOM 2379 N N . PRO A 1 312 ? 6.211 33.934 -0.966 1.00 83.12 312 PRO A N 1
ATOM 2380 C CA . PRO A 1 312 ? 5.018 33.125 -1.220 1.00 83.12 312 PRO A CA 1
ATOM 2381 C C . PRO A 1 312 ? 4.781 32.723 -2.687 1.00 83.12 312 PRO A C 1
ATOM 2383 O O . PRO A 1 312 ? 4.189 31.666 -2.908 1.00 83.12 312 PRO A O 1
ATOM 2386 N N . SER A 1 313 ? 5.241 33.500 -3.683 1.00 80.75 313 SER A N 1
ATOM 2387 C CA . SER A 1 313 ? 5.108 33.118 -5.102 1.00 80.75 313 SER A CA 1
ATOM 2388 C C . SER A 1 313 ? 6.154 32.079 -5.528 1.00 80.75 313 SER A C 1
ATOM 2390 O O . SER A 1 313 ? 5.843 31.195 -6.324 1.00 80.75 313 SER A O 1
ATOM 2392 N N . VAL A 1 314 ? 7.358 32.119 -4.944 1.00 88.88 314 VAL A N 1
ATOM 2393 C CA . VAL A 1 314 ? 8.462 31.184 -5.244 1.00 88.88 314 VAL A CA 1
ATOM 2394 C C . VAL A 1 314 ? 8.436 29.927 -4.355 1.00 88.88 314 VAL A C 1
ATOM 2396 O O . VAL A 1 314 ? 8.938 28.875 -4.751 1.00 88.88 314 VAL A O 1
ATOM 2399 N N . ARG A 1 315 ? 7.786 29.991 -3.182 1.00 90.00 315 ARG A N 1
ATOM 2400 C CA . ARG A 1 315 ? 7.671 28.920 -2.170 1.00 90.00 315 ARG A CA 1
ATOM 2401 C C . ARG A 1 315 ? 7.315 27.560 -2.770 1.00 90.00 315 ARG A C 1
ATOM 2403 O O . ARG A 1 315 ? 7.961 26.568 -2.447 1.00 90.00 315 ARG A O 1
ATOM 2410 N N . ARG A 1 316 ? 6.312 27.506 -3.656 1.00 89.12 316 ARG A N 1
ATOM 2411 C CA . ARG A 1 316 ? 5.869 26.249 -4.291 1.00 89.12 316 ARG A CA 1
ATOM 2412 C C . ARG A 1 316 ? 6.980 25.615 -5.131 1.00 89.12 316 ARG A C 1
ATOM 2414 O O . ARG A 1 316 ? 7.229 24.421 -4.992 1.00 89.12 316 ARG A O 1
ATOM 2421 N N . ASP A 1 317 ? 7.667 26.410 -5.953 1.00 89.94 317 ASP A N 1
ATOM 2422 C CA . ASP A 1 317 ? 8.769 25.941 -6.802 1.00 89.94 317 ASP A CA 1
ATOM 2423 C C . ASP A 1 317 ? 9.981 25.499 -5.965 1.00 89.94 317 ASP A C 1
ATOM 2425 O O . ASP A 1 317 ? 10.627 24.512 -6.318 1.00 89.94 317 ASP A O 1
ATOM 2429 N N . PHE A 1 318 ? 10.261 26.180 -4.848 1.00 90.56 318 PHE A N 1
ATOM 2430 C CA . PHE A 1 318 ? 11.340 25.826 -3.919 1.00 90.56 318 PHE A CA 1
ATOM 2431 C C . PHE A 1 318 ? 11.061 24.520 -3.153 1.00 90.56 318 PHE A C 1
ATOM 2433 O O . PHE A 1 318 ? 11.920 23.641 -3.094 1.00 90.56 318 PHE A O 1
ATOM 2440 N N . ILE A 1 319 ? 9.847 24.337 -2.626 1.00 90.94 319 ILE A N 1
ATOM 2441 C CA . ILE A 1 319 ? 9.453 23.105 -1.920 1.00 90.94 319 ILE A CA 1
ATOM 2442 C C . ILE A 1 319 ? 9.447 21.908 -2.873 1.00 90.94 319 ILE A C 1
ATOM 2444 O O . ILE A 1 319 ? 10.030 20.871 -2.558 1.00 90.94 319 ILE A O 1
ATOM 2448 N N . ALA A 1 320 ? 8.843 22.053 -4.057 1.00 90.69 320 ALA A N 1
ATOM 2449 C CA . ALA A 1 320 ? 8.811 20.991 -5.060 1.00 90.69 320 ALA A CA 1
ATOM 2450 C C . ALA A 1 320 ? 10.227 20.598 -5.530 1.00 90.69 320 ALA A C 1
ATOM 2452 O O . ALA A 1 320 ? 10.499 19.416 -5.752 1.00 90.69 320 ALA A O 1
ATOM 2453 N N . PHE A 1 321 ? 11.153 21.562 -5.606 1.00 91.06 321 PHE A N 1
ATOM 2454 C CA . PHE A 1 321 ? 12.570 21.297 -5.845 1.00 91.06 321 PHE A CA 1
ATOM 2455 C C . PHE A 1 321 ? 13.209 20.469 -4.716 1.00 91.06 321 PHE A C 1
ATOM 2457 O O . PHE A 1 321 ? 13.829 19.441 -4.999 1.00 91.06 321 PHE A O 1
ATOM 2464 N N . LEU A 1 322 ? 13.035 20.866 -3.448 1.00 89.75 322 LEU A N 1
ATOM 2465 C CA . LEU A 1 322 ? 13.594 20.146 -2.293 1.00 89.75 322 LEU A CA 1
ATOM 2466 C C . LEU A 1 322 ? 13.052 18.714 -2.172 1.00 89.75 322 LEU A C 1
ATOM 2468 O O . LEU A 1 322 ? 13.822 17.788 -1.919 1.00 89.75 322 LEU A O 1
ATOM 2472 N N . GLN A 1 323 ? 11.748 18.523 -2.397 1.00 89.81 323 GLN A N 1
ATOM 2473 C CA . GLN A 1 323 ? 11.103 17.205 -2.405 1.00 89.81 323 GLN A CA 1
ATOM 2474 C C . GLN A 1 323 ? 11.654 16.305 -3.518 1.00 89.81 323 GLN A C 1
ATOM 2476 O O . GLN A 1 323 ? 11.869 15.111 -3.308 1.00 89.81 323 GLN A O 1
ATOM 2481 N N . ARG A 1 324 ? 11.904 16.871 -4.706 1.00 89.00 324 ARG A N 1
ATOM 2482 C CA . ARG A 1 324 ? 12.427 16.128 -5.858 1.00 89.00 324 ARG A CA 1
ATOM 2483 C C . ARG A 1 324 ? 13.909 15.786 -5.731 1.00 89.00 324 ARG A C 1
ATOM 2485 O O . ARG A 1 324 ? 14.319 14.692 -6.120 1.00 89.00 324 ARG A O 1
ATOM 2492 N N . PHE A 1 325 ? 14.709 16.711 -5.209 1.00 89.50 325 PHE A N 1
ATOM 2493 C CA . PHE A 1 325 ? 16.162 16.592 -5.129 1.00 89.50 325 PHE A CA 1
ATOM 2494 C C . PHE A 1 325 ? 16.659 16.685 -3.674 1.00 89.50 325 PHE A C 1
ATOM 2496 O O . PHE A 1 325 ? 17.451 17.571 -3.347 1.00 89.50 325 PHE A O 1
ATOM 2503 N N . PRO A 1 326 ? 16.295 15.738 -2.785 1.00 83.88 326 PRO A N 1
ATOM 2504 C CA . PRO A 1 326 ? 16.609 15.813 -1.351 1.00 83.88 326 PRO A CA 1
ATOM 2505 C C . PRO A 1 326 ? 18.114 15.750 -1.031 1.00 83.88 326 PRO A C 1
ATOM 2507 O O . PRO A 1 326 ? 18.525 16.016 0.098 1.00 83.88 326 PRO A O 1
ATOM 2510 N N . ARG A 1 327 ? 18.954 15.401 -2.017 1.00 82.50 327 ARG A N 1
ATOM 2511 C CA . ARG A 1 327 ? 20.426 15.383 -1.930 1.00 82.50 327 ARG A CA 1
ATOM 2512 C C . ARG A 1 327 ? 21.110 16.533 -2.680 1.00 82.50 327 ARG A C 1
ATOM 2514 O O . ARG A 1 327 ? 22.337 16.610 -2.634 1.00 82.50 327 ARG A O 1
ATOM 2521 N N . SER A 1 328 ? 20.352 17.406 -3.348 1.00 82.31 328 SER A N 1
ATOM 2522 C CA . SER A 1 328 ? 20.891 18.574 -4.050 1.00 82.31 328 SER A CA 1
ATOM 2523 C C . SER A 1 328 ? 21.729 19.422 -3.095 1.00 82.31 328 SER A C 1
ATOM 2525 O O . SER A 1 328 ? 21.271 19.782 -2.014 1.00 82.31 328 SER A O 1
ATOM 2527 N N . ARG A 1 329 ? 22.959 19.760 -3.485 1.00 71.12 329 ARG A N 1
ATOM 2528 C CA . ARG A 1 329 ? 23.753 20.812 -2.831 1.00 71.12 329 ARG A CA 1
ATOM 2529 C C . ARG A 1 329 ? 23.618 22.082 -3.648 1.00 71.12 329 ARG A C 1
ATOM 2531 O O . ARG A 1 329 ? 24.263 22.187 -4.693 1.00 71.12 329 ARG A O 1
ATOM 2538 N N . PHE A 1 330 ? 22.732 22.972 -3.219 1.00 66.56 330 PHE A N 1
ATOM 2539 C CA . PHE A 1 330 ? 22.449 24.246 -3.878 1.00 66.56 330 PHE A CA 1
ATOM 2540 C C . PHE A 1 330 ? 23.696 25.156 -3.857 1.00 66.56 330 PHE A C 1
ATOM 2542 O O . PHE A 1 330 ? 24.716 24.812 -3.257 1.00 66.56 330 PHE A O 1
ATOM 2549 N N . TYR A 1 331 ? 23.631 26.334 -4.483 1.00 72.56 331 TYR A N 1
ATOM 2550 C CA . TYR A 1 331 ? 24.614 27.381 -4.182 1.00 72.56 331 TYR A CA 1
ATOM 2551 C C . TYR A 1 331 ? 24.418 27.801 -2.713 1.00 72.56 331 TYR A C 1
ATOM 2553 O O . TYR A 1 331 ? 23.297 28.196 -2.384 1.00 72.56 331 TYR A O 1
ATOM 2561 N N . PRO A 1 332 ? 25.431 27.713 -1.822 1.00 74.81 332 PRO A N 1
ATOM 2562 C CA . PRO A 1 332 ? 25.215 27.843 -0.376 1.00 74.81 332 PRO A CA 1
ATOM 2563 C C . PRO A 1 332 ? 24.506 29.140 0.034 1.00 74.81 332 PRO A C 1
ATOM 2565 O O . PRO A 1 332 ? 23.567 29.118 0.824 1.00 74.81 332 PRO A O 1
ATOM 2568 N N . GLU A 1 333 ? 24.890 30.263 -0.573 1.00 78.50 333 GLU A N 1
ATOM 2569 C CA . GLU A 1 333 ? 24.295 31.585 -0.335 1.00 78.50 333 GLU A CA 1
ATOM 2570 C C . GLU A 1 333 ? 22.830 31.685 -0.781 1.00 78.50 333 GLU A C 1
ATOM 2572 O O . GLU A 1 333 ? 22.034 32.402 -0.175 1.00 78.50 333 GLU A O 1
ATOM 2577 N N . LEU A 1 334 ? 22.463 30.981 -1.854 1.00 81.31 334 LEU A N 1
ATOM 2578 C CA . LEU A 1 334 ? 21.091 30.941 -2.351 1.00 81.31 334 LEU A CA 1
ATOM 2579 C C . LEU A 1 334 ? 20.243 29.994 -1.482 1.00 81.31 334 LEU A C 1
ATOM 2581 O O . LEU A 1 334 ? 19.085 30.295 -1.211 1.00 81.31 334 LEU A O 1
ATOM 2585 N N . GLU A 1 335 ? 20.823 28.896 -0.972 1.00 83.38 335 GLU A N 1
ATOM 2586 C CA . GLU A 1 335 ? 20.128 27.971 -0.061 1.00 83.38 335 GLU A CA 1
ATOM 2587 C C . GLU A 1 335 ? 19.780 28.684 1.243 1.00 83.38 335 GLU A C 1
ATOM 2589 O O . GLU A 1 335 ? 18.625 28.675 1.658 1.00 83.38 335 GLU A O 1
ATOM 2594 N N . LEU A 1 336 ? 20.755 29.378 1.838 1.00 84.75 336 LEU A N 1
ATOM 2595 C CA . LEU A 1 336 ? 20.568 30.142 3.069 1.00 84.75 336 LEU A CA 1
ATOM 2596 C C . LEU A 1 336 ? 19.525 31.258 2.903 1.00 84.75 336 LEU A C 1
ATOM 2598 O O . LEU A 1 336 ? 18.662 31.404 3.769 1.00 84.75 336 LEU A O 1
ATOM 2602 N N . ARG A 1 337 ? 19.534 31.989 1.775 1.00 85.94 337 ARG A N 1
ATOM 2603 C CA . ARG A 1 337 ? 18.504 32.996 1.456 1.00 85.94 337 ARG A CA 1
ATOM 2604 C C . ARG A 1 337 ? 17.101 32.391 1.398 1.00 85.94 337 ARG A C 1
ATOM 2606 O O . ARG A 1 337 ? 16.203 32.880 2.082 1.00 85.94 337 ARG A O 1
ATOM 2613 N N . PHE A 1 338 ? 16.896 31.327 0.618 1.00 89.25 338 PHE A N 1
ATOM 2614 C CA . PHE A 1 338 ? 15.576 30.697 0.513 1.00 89.25 338 PHE A CA 1
ATOM 2615 C C . PHE A 1 338 ? 15.134 30.032 1.825 1.00 89.25 338 PHE A C 1
ATOM 2617 O O . PHE A 1 338 ? 13.956 30.115 2.163 1.00 89.25 338 PHE A O 1
ATOM 2624 N N . VAL A 1 339 ? 16.050 29.431 2.594 1.00 90.00 339 VAL A N 1
ATOM 2625 C CA . VAL A 1 339 ? 15.740 28.831 3.903 1.00 90.00 339 VAL A CA 1
ATOM 2626 C C . VAL A 1 339 ? 15.353 29.892 4.936 1.00 90.00 339 VAL A C 1
ATOM 2628 O O . VAL A 1 339 ? 14.353 29.685 5.617 1.00 90.00 339 VAL A O 1
ATOM 2631 N N . SER A 1 340 ? 16.046 31.037 5.021 1.00 89.88 340 SER A N 1
ATOM 2632 C CA . SER A 1 340 ? 15.655 32.140 5.927 1.00 89.88 340 SER A CA 1
ATOM 2633 C C . SER A 1 340 ? 14.237 32.621 5.622 1.00 89.88 340 SER A C 1
ATOM 2635 O O . SER A 1 340 ? 13.364 32.602 6.487 1.00 89.88 340 SER A O 1
ATOM 2637 N N . ARG A 1 341 ? 13.968 32.926 4.344 1.00 91.44 341 ARG A N 1
ATOM 2638 C CA . ARG A 1 341 ? 12.649 33.374 3.872 1.00 91.44 341 ARG A CA 1
ATOM 2639 C C . ARG A 1 341 ? 11.560 32.312 4.098 1.00 91.44 341 ARG A C 1
ATOM 2641 O O . ARG A 1 341 ? 10.408 32.659 4.352 1.00 91.44 341 ARG A O 1
ATOM 2648 N N . TRP A 1 342 ? 11.910 31.022 4.041 1.00 93.12 342 TRP A N 1
ATOM 2649 C CA . TRP A 1 342 ? 10.993 29.923 4.358 1.00 93.12 342 TRP A CA 1
ATOM 2650 C C . TRP A 1 342 ? 10.698 29.827 5.854 1.00 93.12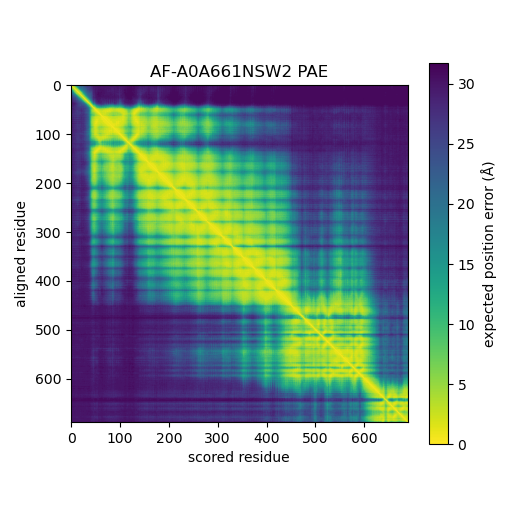 342 TRP A C 1
ATOM 2652 O O . TRP A 1 342 ? 9.535 29.685 6.216 1.00 93.12 342 TRP A O 1
ATOM 2662 N N . VAL A 1 343 ? 11.705 29.957 6.721 1.00 93.69 343 VAL A N 1
ATOM 2663 C CA . VAL A 1 343 ? 11.523 29.995 8.181 1.00 93.69 343 VAL A CA 1
ATOM 2664 C C . VAL A 1 343 ? 10.655 31.183 8.590 1.00 93.69 343 VAL A C 1
ATOM 2666 O O . VAL A 1 343 ? 9.674 30.991 9.304 1.00 93.69 343 VAL A O 1
ATOM 2669 N N . GLU A 1 344 ? 10.954 32.384 8.092 1.00 92.19 344 GLU A N 1
ATOM 2670 C CA . GLU A 1 344 ? 10.144 33.591 8.311 1.00 92.19 344 GLU A CA 1
ATOM 2671 C C . GLU A 1 344 ? 8.681 33.364 7.899 1.00 92.19 344 GLU A C 1
ATOM 2673 O O . GLU A 1 344 ? 7.762 33.646 8.669 1.00 92.19 344 GLU A O 1
ATOM 2678 N N . HIS A 1 345 ? 8.457 32.773 6.720 1.00 92.50 345 HIS A N 1
ATOM 2679 C CA . HIS A 1 345 ? 7.123 32.405 6.246 1.00 92.50 345 HIS A CA 1
ATOM 2680 C C . HIS A 1 345 ? 6.438 31.379 7.165 1.00 92.50 345 HIS A C 1
ATOM 2682 O O . HIS A 1 345 ? 5.285 31.575 7.540 1.00 92.50 345 HIS A O 1
ATOM 2688 N N . LEU A 1 346 ? 7.122 30.302 7.564 1.00 92.75 346 LEU A N 1
ATOM 2689 C CA . LEU A 1 346 ? 6.565 29.257 8.436 1.00 92.75 346 LEU A CA 1
ATOM 2690 C C . LEU A 1 346 ? 6.209 29.784 9.836 1.00 92.75 346 LEU A C 1
ATOM 2692 O O . LEU A 1 346 ? 5.217 29.340 10.410 1.00 92.75 346 LEU A O 1
ATOM 2696 N N . LEU A 1 347 ? 6.975 30.744 10.365 1.00 92.31 347 LEU A N 1
ATOM 2697 C CA . LEU A 1 347 ? 6.682 31.424 11.633 1.00 92.31 347 LEU A CA 1
ATOM 2698 C C . LEU A 1 347 ? 5.517 32.424 11.515 1.00 92.31 347 LEU A C 1
ATOM 2700 O O . LEU A 1 347 ? 4.785 32.621 12.485 1.00 92.31 347 LEU A O 1
ATOM 2704 N N . ALA A 1 348 ? 5.326 33.037 10.342 1.00 91.25 348 ALA A N 1
ATOM 2705 C CA . ALA A 1 348 ? 4.245 33.989 10.078 1.00 91.25 348 ALA A CA 1
ATOM 2706 C C . ALA A 1 348 ? 2.900 33.329 9.702 1.00 91.25 348 ALA A C 1
ATOM 2708 O O . ALA A 1 348 ? 1.848 33.956 9.832 1.00 91.25 348 ALA A O 1
ATOM 2709 N N . VAL A 1 349 ? 2.896 32.077 9.227 1.00 90.62 349 VAL A N 1
ATOM 2710 C CA . VAL A 1 349 ? 1.663 31.372 8.841 1.00 90.62 349 VAL A CA 1
ATOM 2711 C C . VAL A 1 349 ? 0.778 31.091 10.056 1.00 90.62 349 VAL A C 1
ATOM 2713 O O . VAL A 1 349 ? 1.213 30.570 11.080 1.00 90.62 349 VAL A O 1
ATOM 2716 N N . HIS A 1 350 ? -0.515 31.379 9.922 1.00 90.12 350 HIS A N 1
ATOM 2717 C CA . HIS A 1 350 ? -1.532 31.043 10.914 1.00 90.12 350 HIS A CA 1
ATOM 2718 C C . HIS A 1 350 ? -2.605 30.155 10.266 1.00 90.12 350 HIS A C 1
ATOM 2720 O O . HIS A 1 350 ? -3.503 30.684 9.612 1.00 90.12 350 HIS A O 1
ATOM 2726 N N . PRO A 1 351 ? -2.528 28.815 10.404 1.00 91.44 351 PRO A N 1
ATOM 2727 C CA . PRO A 1 351 ? -3.506 27.916 9.806 1.00 91.44 351 PRO A CA 1
ATOM 2728 C C . PRO A 1 351 ? -4.899 28.164 10.398 1.00 91.44 351 PRO A C 1
ATOM 2730 O O . PRO A 1 351 ? -5.080 28.178 11.617 1.00 91.44 351 PRO A O 1
ATOM 2733 N N . ALA A 1 352 ? -5.885 28.342 9.521 1.00 88.88 352 ALA A N 1
ATOM 2734 C CA . ALA A 1 352 ? -7.281 28.596 9.872 1.00 88.88 352 ALA A CA 1
ATOM 2735 C C . ALA A 1 352 ? -8.090 27.311 10.145 1.00 88.88 352 ALA A C 1
ATOM 2737 O O . ALA A 1 352 ? -9.209 27.382 10.646 1.00 88.88 352 ALA A O 1
ATOM 2738 N N . GLY A 1 353 ? -7.542 26.136 9.820 1.00 90.88 353 GLY A N 1
ATOM 2739 C CA . GLY A 1 353 ? -8.198 24.841 10.003 1.00 90.88 353 GLY A CA 1
ATOM 2740 C C . GLY A 1 353 ? -7.282 23.664 9.667 1.00 90.88 353 GLY A C 1
ATOM 2741 O O . GLY A 1 353 ? -6.132 23.857 9.270 1.00 90.88 353 GLY A O 1
ATOM 2742 N N . LEU A 1 354 ? -7.803 22.440 9.818 1.00 90.69 354 LEU A N 1
ATOM 2743 C CA . LEU A 1 354 ? -7.015 21.199 9.753 1.00 90.69 354 LEU A CA 1
ATOM 2744 C C . LEU A 1 354 ? -6.197 21.038 8.460 1.00 90.69 354 LEU A C 1
ATOM 2746 O O . LEU A 1 354 ? -5.019 20.723 8.547 1.00 90.69 354 LEU A O 1
ATOM 2750 N N . ALA A 1 355 ? -6.771 21.307 7.281 1.00 89.75 355 ALA A N 1
ATOM 2751 C CA . ALA A 1 355 ? -6.060 21.134 6.007 1.00 89.75 355 ALA A CA 1
ATOM 2752 C C . ALA A 1 355 ? -4.801 22.020 5.911 1.00 89.75 355 ALA A C 1
ATOM 2754 O O . ALA A 1 355 ? -3.718 21.535 5.604 1.00 89.75 355 ALA A O 1
ATOM 2755 N N . GLN A 1 356 ? -4.912 23.299 6.287 1.00 91.25 356 GLN A N 1
ATOM 2756 C CA . GLN A 1 356 ? -3.766 24.218 6.316 1.00 91.25 356 GLN A CA 1
ATOM 2757 C C . GLN A 1 356 ? -2.736 23.833 7.389 1.00 91.25 356 GLN A C 1
ATOM 2759 O O . GLN A 1 356 ? -1.552 24.129 7.239 1.00 91.25 356 GLN A O 1
ATOM 2764 N N . LEU A 1 357 ? -3.173 23.185 8.474 1.00 93.06 357 LEU A N 1
ATOM 2765 C CA . LEU A 1 357 ? -2.276 22.649 9.496 1.00 93.06 357 LEU A CA 1
ATOM 2766 C C . LEU A 1 357 ? -1.504 21.421 8.979 1.00 93.06 357 LEU A C 1
ATOM 2768 O O . LEU A 1 357 ? -0.324 21.298 9.290 1.00 93.06 357 LEU A O 1
ATOM 2772 N N . GLN A 1 358 ? -2.115 20.562 8.155 1.00 91.56 358 GLN A N 1
ATOM 2773 C CA . GLN A 1 358 ? -1.425 19.443 7.492 1.00 91.56 358 GLN A CA 1
ATOM 2774 C C . GLN A 1 358 ? -0.421 19.937 6.445 1.00 91.56 358 GLN A C 1
ATOM 2776 O O . GLN A 1 358 ? 0.730 19.502 6.456 1.00 91.56 358 GLN A O 1
ATOM 2781 N N . ASP A 1 359 ? -0.810 20.904 5.605 1.00 89.81 359 ASP A N 1
ATOM 2782 C CA . ASP A 1 359 ? 0.101 21.548 4.648 1.00 89.81 359 ASP A CA 1
ATOM 2783 C C . ASP A 1 359 ? 1.333 22.115 5.377 1.00 89.81 359 ASP A C 1
ATOM 2785 O O . ASP A 1 359 ? 2.474 21.808 5.019 1.00 89.81 359 ASP A O 1
ATOM 2789 N N . LEU A 1 360 ? 1.109 22.868 6.463 1.00 92.38 360 LEU A N 1
ATOM 2790 C CA . LEU A 1 360 ? 2.170 23.411 7.313 1.00 92.38 360 LEU A CA 1
ATOM 2791 C C . LEU A 1 360 ? 3.036 22.299 7.928 1.00 92.38 360 LEU A C 1
ATOM 2793 O O . LEU A 1 360 ? 4.260 22.365 7.850 1.00 92.38 360 LEU A O 1
ATOM 2797 N N . GLY A 1 361 ? 2.424 21.251 8.484 1.00 92.19 361 GLY A N 1
ATOM 2798 C CA . GLY A 1 361 ? 3.134 20.112 9.073 1.00 92.19 361 GLY A CA 1
ATOM 2799 C C . GLY A 1 361 ? 3.985 19.328 8.070 1.00 92.19 361 GLY A C 1
ATOM 2800 O O . GLY A 1 361 ? 5.054 18.828 8.427 1.00 92.19 361 GLY A O 1
ATOM 2801 N N . SER A 1 362 ? 3.560 19.255 6.806 1.00 91.62 362 SER A N 1
ATOM 2802 C CA . SER A 1 362 ? 4.345 18.653 5.723 1.00 91.62 362 SER A CA 1
ATOM 2803 C C . SER A 1 362 ? 5.614 19.460 5.412 1.00 91.62 362 SER A C 1
ATOM 2805 O O . SER A 1 362 ? 6.682 18.882 5.203 1.00 91.62 362 SER A O 1
ATOM 2807 N N . GLU A 1 363 ? 5.533 20.792 5.472 1.00 92.06 363 GLU A N 1
ATOM 2808 C CA . GLU A 1 363 ? 6.670 21.688 5.246 1.00 92.06 363 GLU A CA 1
ATOM 2809 C C . GLU A 1 363 ? 7.634 21.733 6.432 1.00 92.06 363 GLU A C 1
ATOM 2811 O O . GLU A 1 363 ? 8.843 21.656 6.225 1.00 92.06 363 GLU A O 1
ATOM 2816 N N . VAL A 1 364 ? 7.128 21.773 7.669 1.00 92.50 364 VAL A N 1
ATOM 2817 C CA . VAL A 1 364 ? 7.962 21.697 8.885 1.00 92.50 364 VAL A CA 1
ATOM 2818 C C . VAL A 1 364 ? 8.748 20.382 8.922 1.00 92.50 364 VAL A C 1
ATOM 2820 O O . VAL A 1 364 ? 9.940 20.369 9.231 1.00 92.50 364 VAL A O 1
ATOM 2823 N N . ARG A 1 365 ? 8.112 19.272 8.526 1.00 91.56 365 ARG A N 1
ATOM 2824 C CA . ARG A 1 365 ? 8.767 17.965 8.393 1.00 91.56 365 ARG A CA 1
ATOM 2825 C C . ARG A 1 365 ? 9.878 17.986 7.342 1.00 91.56 365 ARG A C 1
ATOM 2827 O O . ARG A 1 365 ? 10.985 17.545 7.640 1.00 91.56 365 ARG A O 1
ATOM 2834 N N . LEU A 1 366 ? 9.612 18.544 6.158 1.00 91.25 366 LEU A N 1
ATOM 2835 C CA . LEU A 1 366 ? 10.609 18.686 5.092 1.00 91.25 366 LEU A CA 1
ATOM 2836 C C . LEU A 1 366 ? 11.791 19.570 5.525 1.00 91.25 366 LEU A C 1
ATOM 2838 O O . LEU A 1 366 ? 12.938 19.217 5.258 1.00 91.25 366 LEU A O 1
ATOM 2842 N N . LEU A 1 367 ? 11.530 20.681 6.225 1.00 91.19 367 LEU A N 1
ATOM 2843 C CA . LEU A 1 367 ? 12.562 21.561 6.783 1.00 91.19 367 LEU A CA 1
ATOM 2844 C C . LEU A 1 367 ? 13.481 20.784 7.738 1.00 91.19 367 LEU A C 1
ATOM 2846 O O . LEU A 1 367 ? 14.701 20.839 7.593 1.00 91.19 367 LEU A O 1
ATOM 2850 N N . ARG A 1 368 ? 12.899 20.014 8.665 1.00 89.38 368 ARG A N 1
ATOM 2851 C CA . ARG A 1 368 ? 13.628 19.190 9.641 1.00 89.38 368 ARG A CA 1
ATOM 2852 C C . ARG A 1 368 ? 14.447 18.075 8.993 1.00 89.38 368 ARG A C 1
ATOM 2854 O O . ARG A 1 368 ? 15.596 17.862 9.368 1.00 89.38 368 ARG A O 1
ATOM 2861 N N . GLU A 1 369 ? 13.865 17.357 8.035 1.00 89.38 369 GLU A N 1
ATOM 2862 C CA . GLU A 1 369 ? 14.531 16.257 7.324 1.00 89.38 369 GLU A CA 1
ATOM 2863 C C . GLU A 1 369 ? 15.697 16.754 6.460 1.00 89.38 369 GLU A C 1
ATOM 2865 O O . GLU A 1 369 ? 16.729 16.089 6.362 1.00 89.38 369 GLU A O 1
ATOM 2870 N N . ARG A 1 370 ? 15.550 17.937 5.852 1.00 86.94 370 ARG A N 1
ATOM 2871 C CA . ARG A 1 370 ? 16.557 18.532 4.971 1.00 86.94 370 ARG A CA 1
ATOM 2872 C C . ARG A 1 370 ? 17.645 19.300 5.734 1.00 86.94 370 ARG A C 1
ATOM 2874 O O . ARG A 1 370 ? 18.802 19.261 5.317 1.00 86.94 370 ARG A O 1
ATOM 2881 N N . PHE A 1 371 ? 17.298 19.969 6.835 1.00 88.19 371 PHE A N 1
ATOM 2882 C CA . PHE A 1 371 ? 18.187 20.853 7.599 1.00 88.19 371 PHE A CA 1
ATOM 2883 C C . PHE A 1 371 ? 18.149 20.566 9.120 1.00 88.19 371 PHE A C 1
ATOM 2885 O O . PHE A 1 371 ? 17.816 21.451 9.910 1.00 88.19 371 PHE A O 1
ATOM 2892 N N . PRO A 1 372 ? 18.542 19.360 9.578 1.00 85.75 372 PRO A N 1
ATOM 2893 C CA . PRO A 1 372 ? 18.414 18.950 10.986 1.00 85.75 372 PRO A CA 1
ATOM 2894 C C . PRO A 1 372 ? 19.260 19.770 11.980 1.00 85.75 372 PRO A C 1
ATOM 2896 O O . PRO A 1 372 ? 19.020 19.712 13.182 1.00 85.75 372 PRO A O 1
ATOM 2899 N N . GLY A 1 373 ? 20.255 20.525 11.497 1.00 84.25 373 GLY A N 1
ATOM 2900 C CA . GLY A 1 373 ? 21.092 21.428 12.300 1.00 84.25 373 GLY A CA 1
ATOM 2901 C C . GLY A 1 373 ? 20.683 22.906 12.250 1.00 84.25 373 GLY A C 1
ATOM 2902 O O . GLY A 1 373 ? 21.446 23.754 12.708 1.00 84.25 373 GLY A O 1
ATOM 2903 N N . LEU A 1 374 ? 19.535 23.248 11.656 1.00 87.75 374 LEU A N 1
ATOM 2904 C CA . LEU A 1 374 ? 19.089 24.635 11.513 1.00 87.75 374 LEU A CA 1
ATOM 2905 C C . LEU A 1 374 ? 18.722 25.240 12.877 1.00 87.75 374 LEU A C 1
ATOM 2907 O O . LEU A 1 374 ? 17.780 24.786 13.522 1.00 87.75 374 LEU A O 1
ATOM 2911 N N . ALA A 1 375 ? 19.418 26.303 13.291 1.00 85.00 375 ALA A N 1
ATOM 2912 C CA . ALA A 1 375 ? 19.245 26.916 14.614 1.00 85.00 375 ALA A CA 1
ATOM 2913 C C . ALA A 1 375 ? 17.792 27.346 14.910 1.00 85.00 375 ALA A C 1
ATOM 2915 O O . ALA A 1 375 ? 17.282 27.103 16.001 1.00 85.00 375 ALA A O 1
ATOM 2916 N N . GLN A 1 376 ? 17.100 27.919 13.920 1.00 88.38 376 GLN A N 1
ATOM 2917 C CA . GLN A 1 376 ? 15.693 28.330 14.028 1.00 88.38 376 GLN A CA 1
ATOM 2918 C C . GLN A 1 376 ? 14.691 27.172 13.836 1.00 88.38 376 GLN A C 1
ATOM 2920 O O . GLN A 1 376 ? 13.492 27.365 14.028 1.00 88.38 376 GLN A O 1
ATOM 2925 N N . GLY A 1 377 ? 15.146 25.958 13.498 1.00 88.31 377 GLY A N 1
ATOM 2926 C CA . GLY A 1 377 ? 14.274 24.800 13.260 1.00 88.31 377 GLY A CA 1
ATOM 2927 C C . GLY A 1 377 ? 13.398 24.459 14.470 1.00 88.31 377 GLY A C 1
ATOM 2928 O O . GLY A 1 377 ? 12.196 24.263 14.316 1.00 88.31 377 GLY A O 1
ATOM 2929 N N . ARG A 1 378 ? 13.962 24.514 15.686 1.00 88.12 378 ARG A N 1
ATOM 2930 C CA . ARG A 1 378 ? 13.203 24.315 16.937 1.00 88.12 378 ARG A CA 1
ATOM 2931 C C . ARG A 1 378 ? 12.098 25.354 17.128 1.00 88.12 378 ARG A C 1
ATOM 2933 O O . ARG A 1 378 ? 10.985 25.001 17.492 1.00 88.12 378 ARG A O 1
ATOM 2940 N N . GLN A 1 379 ? 12.371 26.623 16.821 1.00 92.31 379 GLN A N 1
ATOM 2941 C CA . GLN A 1 379 ? 11.383 27.703 16.930 1.00 92.31 379 GLN A CA 1
ATOM 2942 C C . GLN A 1 379 ? 10.204 27.489 15.966 1.00 92.31 379 GLN A C 1
ATOM 2944 O O . GLN A 1 379 ? 9.056 27.788 16.310 1.00 92.31 379 GLN A O 1
ATOM 2949 N N . VAL A 1 380 ? 10.470 26.946 14.773 1.00 93.19 380 VAL A N 1
ATOM 2950 C CA . VAL A 1 380 ? 9.435 26.546 13.808 1.00 93.19 380 VAL A CA 1
ATOM 2951 C C . VAL A 1 380 ? 8.614 25.371 14.348 1.00 93.19 380 VAL A C 1
ATOM 2953 O O . VAL A 1 380 ? 7.386 25.450 14.345 1.00 93.19 380 VAL A O 1
ATOM 2956 N N . GLU A 1 381 ? 9.259 24.324 14.872 1.00 92.19 381 GLU A N 1
ATOM 2957 C CA . GLU A 1 381 ? 8.584 23.167 15.484 1.00 92.19 381 GLU A CA 1
ATOM 2958 C C . GLU A 1 381 ? 7.698 23.572 16.674 1.00 92.19 381 GLU A C 1
ATOM 2960 O O . GLU A 1 381 ? 6.518 23.232 16.702 1.00 92.19 381 GLU A O 1
ATOM 2965 N N . GLU A 1 382 ? 8.210 24.370 17.613 1.00 91.25 382 GLU A N 1
ATOM 2966 C CA . GLU A 1 382 ? 7.459 24.889 18.768 1.00 91.25 382 GLU A CA 1
ATOM 2967 C C . GLU A 1 382 ? 6.275 25.774 18.350 1.00 91.25 382 GLU A C 1
ATOM 2969 O O . GLU A 1 382 ? 5.219 25.797 18.990 1.00 91.25 382 GLU A O 1
ATOM 2974 N N . THR A 1 383 ? 6.427 26.538 17.267 1.00 93.69 383 THR A N 1
ATOM 2975 C CA . THR A 1 383 ? 5.348 27.373 16.724 1.00 93.69 383 THR A CA 1
ATOM 2976 C C . THR A 1 383 ? 4.276 26.504 16.073 1.00 93.69 383 THR A C 1
ATOM 2978 O O . THR A 1 383 ? 3.094 26.666 16.386 1.00 93.69 383 THR A O 1
ATOM 2981 N N . PHE A 1 384 ? 4.668 25.504 15.281 1.00 94.94 384 PHE A N 1
ATOM 2982 C CA . PHE A 1 384 ? 3.764 24.497 14.728 1.00 94.94 384 PHE A CA 1
ATOM 2983 C C . PHE A 1 384 ? 3.024 23.710 15.825 1.00 94.94 384 PHE A C 1
ATOM 2985 O O . PHE A 1 384 ? 1.797 23.624 15.782 1.00 94.94 384 PHE A O 1
ATOM 2992 N N . GLY A 1 385 ? 3.715 23.257 16.875 1.00 93.44 385 GLY A N 1
ATOM 2993 C CA . GLY A 1 385 ? 3.114 22.601 18.042 1.00 93.44 385 GLY A CA 1
ATOM 2994 C C . GLY A 1 385 ? 2.055 23.461 18.741 1.00 93.44 385 GLY A C 1
ATOM 2995 O O . GLY A 1 385 ? 0.957 22.987 19.043 1.00 93.44 385 GLY A O 1
ATOM 2996 N N . ARG A 1 386 ? 2.323 24.763 18.915 1.00 93.00 386 ARG A N 1
ATOM 2997 C CA . ARG A 1 386 ? 1.340 25.733 19.440 1.00 93.00 386 ARG A CA 1
ATOM 2998 C C . ARG A 1 386 ? 0.151 25.955 18.497 1.00 93.00 386 ARG A C 1
ATOM 3000 O O . ARG A 1 386 ? -0.955 26.223 18.970 1.00 93.00 386 ARG A O 1
ATOM 3007 N N . HIS A 1 387 ? 0.331 25.843 17.180 1.00 94.00 387 HIS A N 1
ATOM 3008 C CA . HIS A 1 387 ? -0.782 25.856 16.221 1.00 94.00 387 HIS A CA 1
ATOM 3009 C C . HIS A 1 387 ? -1.617 24.571 16.288 1.00 94.00 387 HIS A C 1
ATOM 3011 O O . HIS A 1 387 ? -2.847 24.661 16.326 1.00 94.00 387 HIS A O 1
ATOM 3017 N N . CYS A 1 388 ? -0.971 23.408 16.399 1.00 93.94 388 CYS A N 1
ATOM 3018 C CA . CYS A 1 388 ? -1.625 22.118 16.608 1.00 93.94 388 CYS A CA 1
ATOM 3019 C C . CYS A 1 388 ? -2.518 22.128 17.855 1.00 93.94 388 CYS A C 1
ATOM 3021 O O . CYS A 1 388 ? -3.714 21.864 17.741 1.00 93.94 388 CYS A O 1
ATOM 3023 N N . LEU A 1 389 ? -1.986 22.508 19.025 1.00 93.31 389 LEU A N 1
ATOM 3024 C CA . LEU A 1 389 ? -2.766 22.578 20.270 1.00 93.31 389 LEU A CA 1
ATOM 3025 C C . LEU A 1 389 ? -3.975 23.515 20.155 1.00 93.31 389 LEU A C 1
ATOM 3027 O O . LEU A 1 389 ? -5.086 23.153 20.545 1.00 93.31 389 LEU A O 1
ATOM 3031 N N . ARG A 1 390 ? -3.781 24.702 19.569 1.00 91.94 390 ARG A N 1
ATOM 3032 C CA . ARG A 1 390 ? -4.832 25.719 19.415 1.00 91.94 390 ARG A CA 1
ATOM 3033 C C . ARG A 1 390 ? -5.979 25.253 18.520 1.00 91.94 390 ARG A C 1
ATOM 3035 O O . ARG A 1 390 ? -7.135 25.508 18.853 1.00 91.94 390 ARG A O 1
ATOM 3042 N N . LEU A 1 391 ? -5.671 24.611 17.391 1.00 92.94 391 LEU A N 1
ATOM 3043 C CA . LEU A 1 391 ? -6.683 24.116 16.456 1.00 92.94 391 LEU A CA 1
ATOM 3044 C C . LEU A 1 391 ? -7.348 22.845 16.987 1.00 92.94 391 LEU A C 1
ATOM 3046 O O . LEU A 1 391 ? -8.563 22.831 17.153 1.00 92.94 391 LEU A O 1
ATOM 3050 N N . LEU A 1 392 ? -6.578 21.817 17.353 1.00 92.44 392 LEU A N 1
ATOM 3051 C CA . LEU A 1 392 ? -7.114 20.544 17.856 1.00 92.44 392 LEU A CA 1
ATOM 3052 C C . LEU A 1 392 ? -7.931 20.730 19.150 1.00 92.44 392 LEU A C 1
ATOM 3054 O O . LEU A 1 392 ? -8.969 20.087 19.331 1.00 92.44 392 LEU A O 1
ATOM 3058 N N . GLY A 1 393 ? -7.528 21.664 20.018 1.00 89.81 393 GLY A N 1
ATOM 3059 C CA . GLY A 1 393 ? -8.272 22.038 21.224 1.00 89.81 393 GLY A CA 1
ATOM 3060 C C . GLY A 1 393 ? -9.608 22.746 20.961 1.00 89.81 393 GLY A C 1
ATOM 3061 O O . GLY A 1 393 ? -10.508 22.660 21.796 1.00 89.81 393 GLY A O 1
ATOM 3062 N N . ARG A 1 394 ? -9.776 23.404 19.805 1.00 90.56 394 ARG A N 1
ATOM 3063 C CA . ARG A 1 394 ? -10.991 24.163 19.435 1.00 90.56 394 ARG A CA 1
ATOM 3064 C C . ARG A 1 394 ? -11.862 23.477 18.380 1.00 90.56 394 ARG A C 1
ATOM 3066 O O . ARG A 1 394 ? -13.037 23.821 18.267 1.00 90.56 394 ARG A O 1
ATOM 3073 N N . GLU A 1 395 ? -11.321 22.512 17.640 1.00 91.31 395 GLU A N 1
ATOM 3074 C CA . GLU A 1 395 ? -12.010 21.851 16.530 1.00 91.31 395 GLU A CA 1
ATOM 3075 C C . GLU A 1 395 ? -13.321 21.196 16.989 1.00 91.31 395 GLU A C 1
ATOM 3077 O O . GLU A 1 395 ? -13.365 20.471 17.993 1.00 91.31 395 GLU A O 1
ATOM 3082 N N . LYS A 1 396 ? -14.404 21.451 16.247 1.00 89.81 396 LYS A N 1
ATOM 3083 C CA . LYS A 1 396 ? -15.721 20.850 16.483 1.00 89.81 396 LYS A CA 1
ATOM 3084 C C . LYS A 1 396 ? -15.812 19.521 15.735 1.00 89.81 396 LYS A C 1
ATOM 3086 O O . LYS A 1 396 ? -15.973 19.496 14.518 1.00 89.81 396 LYS A O 1
ATOM 3091 N N . VAL A 1 397 ? -15.731 18.417 16.472 1.00 91.44 397 VAL A N 1
ATOM 3092 C CA . VAL A 1 397 ? -15.903 17.066 15.925 1.00 91.44 397 VAL A CA 1
ATOM 3093 C C . VAL A 1 397 ? -17.367 16.649 16.069 1.00 91.44 397 VAL A C 1
ATOM 3095 O O . VAL A 1 397 ? -17.835 16.395 17.178 1.00 91.44 397 VAL A O 1
ATOM 3098 N N . ALA A 1 398 ? -18.090 16.624 14.948 1.00 88.69 398 ALA A N 1
ATOM 3099 C CA . ALA A 1 398 ? -19.512 16.271 14.899 1.00 88.69 398 ALA A CA 1
ATOM 3100 C C . ALA A 1 398 ? -19.763 14.760 14.735 1.00 88.69 398 ALA A C 1
ATOM 3102 O O . ALA A 1 398 ? -20.801 14.259 15.159 1.00 88.69 398 ALA A O 1
ATOM 3103 N N . ASP A 1 399 ? -18.819 14.036 14.130 1.00 91.62 399 ASP A N 1
ATOM 3104 C CA . ASP A 1 399 ? -18.975 12.641 13.720 1.00 91.62 399 ASP A CA 1
ATOM 3105 C C . ASP A 1 399 ? -17.625 11.893 13.668 1.00 91.62 399 ASP A C 1
ATOM 3107 O O . ASP A 1 399 ? -16.552 12.455 13.904 1.00 91.62 399 ASP A O 1
ATOM 3111 N N . LEU A 1 400 ? -17.684 10.591 13.368 1.00 89.81 400 LEU A N 1
ATOM 3112 C CA . LEU A 1 400 ? -16.517 9.706 13.325 1.00 89.81 400 LEU A CA 1
ATOM 3113 C C . LEU A 1 400 ? -15.626 9.884 12.083 1.00 89.81 400 LEU A C 1
ATOM 3115 O O . LEU A 1 400 ? -14.478 9.447 12.117 1.00 89.81 400 LEU A O 1
ATOM 3119 N N . GLU A 1 401 ? -16.100 10.489 10.994 1.00 91.62 401 GLU A N 1
ATOM 3120 C CA . GLU A 1 401 ? -15.259 10.785 9.825 1.00 91.62 401 GLU A CA 1
ATOM 3121 C C . GLU A 1 401 ? -14.401 12.018 10.097 1.00 91.62 401 GLU A C 1
ATOM 3123 O O . GLU A 1 401 ? -13.183 11.991 9.905 1.00 91.62 401 GLU A O 1
ATOM 3128 N N . LYS A 1 402 ? -15.011 13.052 10.682 1.00 90.94 402 LYS A N 1
ATOM 3129 C CA . LYS A 1 402 ? -14.302 14.210 11.215 1.00 90.94 402 LYS A CA 1
ATOM 3130 C C . LYS A 1 402 ? -13.327 13.814 12.327 1.00 90.94 402 LYS A C 1
ATOM 3132 O O . LYS A 1 402 ? -12.219 14.345 12.372 1.00 90.94 402 LYS A O 1
ATOM 3137 N N . MET A 1 403 ? -13.688 12.846 13.176 1.00 93.38 403 MET A N 1
ATOM 3138 C CA . MET A 1 403 ? -12.777 12.312 14.197 1.00 93.38 403 MET A CA 1
ATOM 3139 C C . MET A 1 403 ? -11.539 11.656 13.571 1.00 93.38 403 MET A C 1
ATOM 3141 O O . MET A 1 403 ? -10.437 11.942 14.021 1.00 93.38 403 MET A O 1
ATOM 3145 N N . LYS A 1 404 ? -11.678 10.862 12.496 1.00 92.38 404 LYS A N 1
ATOM 3146 C CA . LYS A 1 404 ? -10.524 10.279 11.777 1.00 92.38 404 LYS A CA 1
ATOM 3147 C C . LYS A 1 404 ? -9.583 11.344 11.214 1.00 92.38 404 LYS A C 1
ATOM 3149 O O . LYS A 1 404 ? -8.371 11.196 11.326 1.00 92.38 404 LYS A O 1
ATOM 3154 N N . GLN A 1 405 ? -10.124 12.419 10.630 1.00 90.38 405 GLN A N 1
ATOM 3155 C CA . GLN A 1 405 ? -9.307 13.545 10.151 1.00 90.38 405 GLN A CA 1
ATOM 3156 C C . GLN A 1 405 ? -8.515 14.176 11.305 1.00 90.38 405 GLN A C 1
ATOM 3158 O O . GLN A 1 405 ? -7.325 14.440 11.172 1.00 90.38 405 GLN A O 1
ATOM 3163 N N . VAL A 1 406 ? -9.157 14.371 12.459 1.00 92.94 406 VAL A N 1
ATOM 3164 C CA . VAL A 1 406 ? -8.514 14.910 13.666 1.00 92.94 406 VAL A CA 1
ATOM 3165 C C . VAL A 1 406 ? -7.475 13.947 14.256 1.00 92.94 406 VAL A C 1
ATOM 3167 O O . VAL A 1 406 ? -6.410 14.404 14.661 1.00 92.94 406 VAL A O 1
ATOM 3170 N N . GLU A 1 407 ? -7.729 12.635 14.263 1.00 91.62 407 GLU A N 1
ATOM 3171 C CA . GLU A 1 407 ? -6.758 11.605 14.670 1.00 91.62 407 GLU A CA 1
ATOM 3172 C C . GLU A 1 407 ? -5.522 11.603 13.748 1.00 91.62 407 GLU A C 1
ATOM 3174 O O . GLU A 1 407 ? -4.397 11.547 14.244 1.00 91.62 407 GLU A O 1
ATOM 3179 N N . GLN A 1 408 ? -5.705 11.735 12.428 1.00 91.12 408 GLN A N 1
ATOM 3180 C CA . GLN A 1 408 ? -4.601 11.846 11.467 1.00 91.12 408 GLN A CA 1
ATOM 3181 C C . GLN A 1 408 ? -3.771 13.121 11.698 1.00 91.12 408 GLN A C 1
ATOM 3183 O O . GLN A 1 408 ? -2.549 13.051 11.813 1.00 91.12 408 GLN A O 1
ATOM 3188 N N . VAL A 1 409 ? -4.424 14.282 11.814 1.00 91.38 409 VAL A N 1
ATOM 3189 C CA . VAL A 1 409 ? -3.742 15.564 12.066 1.00 91.38 409 VAL A CA 1
ATOM 3190 C C . VAL A 1 409 ? -2.989 15.527 13.398 1.00 91.38 409 VAL A C 1
ATOM 3192 O O . VAL A 1 409 ? -1.864 16.011 13.481 1.00 91.38 409 VAL A O 1
ATOM 3195 N N . LEU A 1 410 ? -3.572 14.912 14.435 1.00 91.75 410 LEU A N 1
ATOM 3196 C CA . LEU A 1 410 ? -2.902 14.714 15.718 1.00 91.75 410 LEU A CA 1
ATOM 3197 C C . LEU A 1 410 ? -1.613 13.897 15.543 1.00 91.75 410 LEU A C 1
ATOM 3199 O O . LEU A 1 410 ? -0.573 14.345 16.013 1.00 91.75 410 LEU A O 1
ATOM 3203 N N . GLN A 1 411 ? -1.645 12.770 14.820 1.00 90.81 411 GLN A N 1
ATOM 3204 C CA . GLN A 1 411 ? -0.448 11.958 14.536 1.00 90.81 411 GLN A CA 1
ATOM 3205 C C . GLN A 1 411 ? 0.641 12.729 13.772 1.00 90.81 411 GLN A C 1
ATOM 3207 O O . GLN A 1 411 ? 1.825 12.531 14.032 1.00 90.81 411 GLN A O 1
ATOM 3212 N N . GLU A 1 412 ? 0.263 13.618 12.851 1.00 88.00 412 GLU A N 1
ATOM 3213 C CA . GLU A 1 412 ? 1.211 14.486 12.140 1.00 88.00 412 GLU A CA 1
ATOM 3214 C C . GLU A 1 412 ? 1.814 15.572 13.055 1.00 88.00 412 GLU A C 1
ATOM 3216 O O . GLU A 1 412 ? 2.982 15.931 12.897 1.00 88.00 412 GLU A O 1
ATOM 3221 N N . CYS A 1 413 ? 1.041 16.058 14.031 1.00 91.19 413 CYS A N 1
ATOM 3222 C CA . CYS A 1 413 ? 1.464 17.028 15.042 1.00 91.19 413 CYS A CA 1
ATOM 3223 C C . CYS A 1 413 ? 2.324 16.427 16.167 1.00 91.19 413 CYS A C 1
ATOM 3225 O O . CYS A 1 413 ? 3.178 17.132 16.701 1.00 91.19 413 CYS A O 1
ATOM 3227 N N . GLU A 1 414 ? 2.110 15.157 16.538 1.00 88.50 414 GLU A N 1
ATOM 3228 C CA . GLU A 1 414 ? 2.736 14.475 17.689 1.00 88.50 414 GLU A CA 1
ATOM 3229 C C . GLU A 1 414 ? 4.244 14.763 17.879 1.00 88.50 414 GLU A C 1
ATOM 3231 O O . GLU A 1 414 ? 4.623 15.121 18.995 1.00 88.50 414 GLU A O 1
ATOM 3236 N N . PRO A 1 415 ? 5.114 14.718 16.842 1.00 86.44 415 PRO A N 1
ATOM 3237 C CA . PRO A 1 415 ? 6.551 14.973 17.003 1.00 86.44 415 PRO A CA 1
ATOM 3238 C C . PRO A 1 415 ? 6.930 16.407 17.408 1.00 86.44 415 PRO A C 1
ATOM 3240 O O . PRO A 1 415 ? 8.092 16.639 17.728 1.00 86.44 415 PRO A O 1
ATOM 3243 N N . ALA A 1 416 ? 5.995 17.358 17.333 1.00 88.12 416 ALA A N 1
ATOM 3244 C CA . ALA A 1 416 ? 6.202 18.779 17.610 1.00 88.12 416 ALA A CA 1
ATOM 3245 C C . ALA A 1 416 ? 5.308 19.312 18.748 1.00 88.12 416 ALA A C 1
ATOM 3247 O O . ALA A 1 416 ? 5.367 20.498 19.074 1.00 88.12 416 ALA A O 1
ATOM 3248 N N . LEU A 1 417 ? 4.460 18.473 19.358 1.00 89.00 417 LEU A N 1
ATOM 3249 C CA . LEU A 1 417 ? 3.635 18.892 20.493 1.00 89.00 417 LEU A CA 1
ATOM 3250 C C . LEU A 1 417 ? 4.520 19.136 21.728 1.00 89.00 417 LEU A C 1
ATOM 3252 O O . LEU A 1 417 ? 5.273 18.241 22.120 1.00 89.00 417 LEU A O 1
ATOM 3256 N N . PRO A 1 418 ? 4.420 20.303 22.392 1.00 86.81 418 PRO A N 1
ATOM 3257 C CA . PRO A 1 418 ? 5.200 20.558 23.594 1.00 86.81 418 PRO A CA 1
ATOM 3258 C C . PRO A 1 418 ? 4.739 19.640 24.744 1.00 86.81 418 PRO A C 1
ATOM 3260 O O . PRO A 1 418 ? 3.540 19.355 24.872 1.00 86.81 418 PRO A O 1
ATOM 3263 N N . PRO A 1 419 ? 5.649 19.180 25.619 1.00 81.75 419 PRO A N 1
ATOM 3264 C CA . PRO A 1 419 ? 5.266 18.454 26.823 1.00 81.75 419 PRO A CA 1
ATOM 3265 C C . PRO A 1 419 ? 4.534 19.396 27.791 1.00 81.75 419 PRO A C 1
ATOM 3267 O O . PRO A 1 419 ? 5.023 20.480 28.099 1.00 81.75 419 PRO A O 1
ATOM 3270 N N . GLY A 1 420 ? 3.366 18.989 28.294 1.00 87.31 420 GLY A N 1
ATOM 3271 C CA . GLY A 1 420 ? 2.615 19.794 29.259 1.00 87.31 420 GLY A CA 1
ATOM 3272 C C . GLY A 1 420 ? 1.155 19.383 29.440 1.00 87.31 420 GLY A C 1
ATOM 3273 O O . GLY A 1 420 ? 0.629 18.519 28.733 1.00 87.31 420 GLY A O 1
ATOM 3274 N N . MET A 1 421 ? 0.492 20.042 30.394 1.00 86.12 421 MET A N 1
ATOM 3275 C CA . MET A 1 421 ? -0.912 19.786 30.742 1.00 86.12 421 MET A CA 1
ATOM 3276 C C . MET A 1 421 ? -1.880 20.099 29.596 1.00 86.12 421 MET A C 1
ATOM 3278 O O . MET A 1 421 ? -2.857 19.376 29.429 1.00 86.12 421 MET A O 1
ATOM 3282 N N . GLU A 1 422 ? -1.606 21.116 28.772 1.00 86.88 422 GLU A N 1
ATOM 3283 C CA . GLU A 1 422 ? -2.450 21.459 27.616 1.00 86.88 422 GLU A CA 1
ATOM 3284 C C . GLU A 1 422 ? -2.503 20.318 26.589 1.00 86.88 422 GLU A C 1
ATOM 3286 O O . GLU A 1 422 ? -3.582 19.926 26.146 1.00 86.88 422 GLU A O 1
ATOM 3291 N N . THR A 1 423 ? -1.353 19.718 26.273 1.00 89.94 423 THR A N 1
ATOM 3292 C CA . THR A 1 423 ? -1.244 18.563 25.370 1.00 89.94 423 THR A CA 1
ATOM 3293 C C . THR A 1 423 ? -2.022 17.358 25.899 1.00 89.94 423 THR A C 1
ATOM 3295 O O . THR A 1 423 ? -2.756 16.712 25.148 1.00 89.94 423 THR A O 1
ATOM 3298 N N . LEU A 1 424 ? -1.929 17.082 27.204 1.00 90.06 424 LEU A N 1
ATOM 3299 C CA . LEU A 1 424 ? -2.714 16.025 27.847 1.00 90.06 424 LEU A CA 1
ATOM 3300 C C . LEU A 1 424 ? -4.219 16.329 27.818 1.00 90.06 424 LEU A C 1
ATOM 3302 O O . LEU A 1 424 ? -5.002 15.443 27.480 1.00 90.06 424 LEU A O 1
ATOM 3306 N N . ALA A 1 425 ? -4.626 17.571 28.092 1.00 89.94 425 ALA A N 1
ATOM 3307 C CA . ALA A 1 425 ? -6.026 17.990 28.073 1.00 89.94 425 ALA A CA 1
ATOM 3308 C C . ALA A 1 425 ? -6.648 17.891 26.668 1.00 89.94 425 ALA A C 1
ATOM 3310 O O . ALA A 1 425 ? -7.770 17.399 26.527 1.00 89.94 425 ALA A O 1
ATOM 3311 N N . VAL A 1 426 ? -5.920 18.285 25.614 1.00 92.06 426 VAL A N 1
ATOM 3312 C CA . VAL A 1 426 ? -6.373 18.121 24.221 1.00 92.06 426 VAL A CA 1
ATOM 3313 C C . VAL A 1 426 ? -6.535 16.639 23.875 1.00 92.06 426 VAL A C 1
ATOM 3315 O O . VAL A 1 426 ? -7.592 16.260 23.366 1.00 92.06 426 VAL A O 1
ATOM 3318 N N . ARG A 1 427 ? -5.553 15.784 24.201 1.00 91.12 427 ARG A N 1
ATOM 3319 C CA . ARG A 1 427 ? -5.653 14.329 23.973 1.00 91.12 427 ARG A CA 1
ATOM 3320 C C . ARG A 1 427 ? -6.842 13.712 24.719 1.00 91.12 427 ARG A C 1
ATOM 3322 O O . ARG A 1 427 ? -7.629 12.999 24.101 1.00 91.12 427 ARG A O 1
ATOM 3329 N N . GLN A 1 428 ? -7.022 14.027 26.004 1.00 92.25 428 GLN A N 1
ATOM 3330 C CA . GLN A 1 428 ? -8.143 13.530 26.815 1.00 92.25 428 GLN A CA 1
ATOM 3331 C C . GLN A 1 428 ? -9.501 13.977 26.259 1.00 92.25 428 GLN A C 1
ATOM 3333 O O . GLN A 1 428 ? -10.392 13.146 26.095 1.00 92.25 428 GLN A O 1
ATOM 3338 N N . ARG A 1 429 ? -9.655 15.258 25.893 1.00 93.75 429 ARG A N 1
ATOM 3339 C CA . ARG A 1 429 ? -10.875 15.779 25.251 1.00 93.75 429 ARG A CA 1
ATOM 3340 C C . ARG A 1 429 ? -11.187 15.038 23.951 1.00 93.75 429 ARG A C 1
ATOM 3342 O O . ARG A 1 429 ? -12.330 14.647 23.728 1.00 93.75 429 ARG A O 1
ATOM 3349 N N . LEU A 1 430 ? -10.191 14.858 23.082 1.00 93.19 430 LEU A N 1
ATOM 3350 C CA . LEU A 1 430 ? -10.371 14.168 21.804 1.00 93.19 430 LEU A CA 1
ATOM 3351 C C . LEU A 1 430 ? -10.729 12.689 21.998 1.00 93.19 430 LEU A C 1
ATOM 3353 O O . LEU A 1 430 ? -11.637 12.199 21.331 1.00 93.19 430 LEU A O 1
ATOM 3357 N N . GLN A 1 431 ? -10.098 12.009 22.959 1.00 92.44 431 GLN A N 1
ATOM 3358 C CA . GLN A 1 431 ? -10.444 10.638 23.331 1.00 92.44 431 GLN A CA 1
ATOM 3359 C C . GLN A 1 431 ? -11.888 10.535 23.850 1.00 92.44 431 GLN A C 1
ATOM 3361 O O . GLN A 1 431 ? -12.644 9.703 23.357 1.00 92.44 431 GLN A O 1
ATOM 3366 N N . GLN A 1 432 ? -12.306 11.411 24.771 1.00 92.38 432 GLN A N 1
ATOM 3367 C CA . GLN A 1 432 ? -13.679 11.441 25.294 1.00 92.38 432 GLN A CA 1
ATOM 3368 C C . GLN A 1 432 ? -14.719 11.672 24.188 1.00 92.38 432 GLN A C 1
ATOM 3370 O O . GLN A 1 432 ? -15.779 11.046 24.190 1.00 92.38 432 GLN A O 1
ATOM 3375 N N . ILE A 1 433 ? -14.426 12.544 23.215 1.00 91.75 433 ILE A N 1
ATOM 3376 C CA . ILE A 1 433 ? -15.306 12.762 22.059 1.00 91.75 433 ILE A CA 1
ATOM 3377 C C . ILE A 1 433 ? -15.350 11.515 21.165 1.00 91.75 433 ILE A C 1
ATOM 3379 O O . ILE A 1 433 ? -16.439 11.100 20.766 1.00 91.75 433 ILE A O 1
ATOM 3383 N N . ALA A 1 434 ? -14.206 10.885 20.882 1.00 91.62 434 ALA A N 1
ATOM 3384 C CA . ALA A 1 434 ? -14.144 9.658 20.091 1.00 91.62 434 ALA A CA 1
ATOM 3385 C C . ALA A 1 434 ? -14.915 8.503 20.757 1.00 91.62 434 ALA A C 1
ATOM 3387 O O . ALA A 1 434 ? -15.678 7.810 20.086 1.00 91.62 434 ALA A O 1
ATOM 3388 N N . GLU A 1 435 ? -14.764 8.318 22.069 1.00 89.88 435 GLU A N 1
ATOM 3389 C CA . GLU A 1 435 ? -15.509 7.336 22.865 1.00 89.88 435 GLU A CA 1
ATOM 3390 C C . GLU A 1 435 ? -17.013 7.629 22.850 1.00 89.88 435 GLU A C 1
ATOM 3392 O O . GLU A 1 435 ? -17.800 6.738 22.531 1.00 89.88 435 GLU A O 1
ATOM 3397 N N . ARG A 1 436 ? -17.427 8.885 23.078 1.00 92.19 436 ARG A N 1
ATOM 3398 C CA . ARG A 1 436 ? -18.841 9.286 23.003 1.00 92.19 436 ARG A CA 1
ATOM 3399 C C . ARG A 1 436 ? -19.446 8.989 21.629 1.00 92.19 436 ARG A C 1
ATOM 3401 O O . ARG A 1 436 ? -20.494 8.358 21.556 1.00 92.19 436 ARG A O 1
ATOM 3408 N N . LEU A 1 437 ? -18.776 9.375 20.542 1.00 91.31 437 LEU A N 1
ATOM 3409 C CA . LEU A 1 437 ? -19.258 9.151 19.173 1.00 91.31 437 LEU A CA 1
ATOM 3410 C C . LEU A 1 437 ? -19.295 7.660 18.787 1.00 91.31 437 LEU A C 1
ATOM 3412 O O . LEU A 1 437 ? -20.167 7.242 18.022 1.00 91.31 437 LEU A O 1
ATOM 3416 N N . ARG A 1 438 ? -18.373 6.841 19.317 1.00 88.88 438 ARG A N 1
ATOM 3417 C CA . ARG A 1 438 ? -18.413 5.375 19.170 1.00 88.88 438 ARG A CA 1
ATOM 3418 C C . ARG A 1 438 ? -19.627 4.801 19.905 1.00 88.88 438 ARG A C 1
ATOM 3420 O O . ARG A 1 438 ? -20.407 4.090 19.274 1.00 88.88 438 ARG A O 1
ATOM 3427 N N . ASN A 1 439 ? -19.845 5.193 21.160 1.00 84.44 439 ASN A N 1
ATOM 3428 C CA . ASN A 1 439 ? -20.997 4.768 21.961 1.00 84.44 439 ASN A CA 1
ATOM 3429 C C . ASN A 1 439 ? -22.326 5.179 21.301 1.00 84.44 439 ASN A C 1
ATOM 3431 O O . ASN A 1 439 ? -23.183 4.329 21.084 1.00 84.44 439 ASN A O 1
ATOM 3435 N N . GLU A 1 440 ? -22.470 6.435 20.862 1.00 87.00 440 GLU A N 1
ATOM 3436 C CA . GLU A 1 440 ? -23.658 6.918 20.139 1.00 87.00 440 GLU A CA 1
ATOM 3437 C C . GLU A 1 440 ? -23.941 6.108 18.859 1.00 87.00 440 GLU A C 1
ATOM 3439 O O . GLU A 1 440 ? -25.098 5.818 18.537 1.00 87.00 440 GLU A O 1
ATOM 3444 N N . ARG A 1 441 ? -22.898 5.725 18.107 1.00 88.19 441 ARG A N 1
ATOM 3445 C CA . ARG A 1 441 ? -23.043 4.864 16.924 1.00 88.19 441 ARG A CA 1
ATOM 3446 C C . ARG A 1 441 ? -23.490 3.458 17.311 1.00 88.19 441 ARG A C 1
ATOM 3448 O O . ARG A 1 441 ? -24.384 2.919 16.658 1.00 88.19 441 ARG A O 1
ATOM 3455 N N . GLU A 1 442 ? -22.874 2.860 18.325 1.00 83.50 442 GLU A N 1
ATOM 3456 C CA . GLU A 1 442 ? -23.252 1.533 18.814 1.00 83.50 442 GLU A CA 1
ATOM 3457 C C . GLU A 1 442 ? -24.684 1.513 19.347 1.00 83.50 442 GLU A C 1
ATOM 3459 O O . GLU A 1 442 ? -25.435 0.611 18.995 1.00 83.50 442 GLU A O 1
ATOM 3464 N N . ASP A 1 443 ? -25.112 2.539 20.079 1.00 81.62 443 ASP A N 1
ATOM 3465 C CA . ASP A 1 443 ? -26.477 2.667 20.596 1.00 81.62 443 ASP A CA 1
ATOM 3466 C C . ASP A 1 443 ? -27.505 2.794 19.462 1.00 81.62 443 ASP A C 1
ATOM 3468 O O . ASP A 1 443 ? -28.569 2.171 19.505 1.00 81.62 443 ASP A O 1
ATOM 3472 N N . ARG A 1 444 ? -27.186 3.541 18.394 1.00 84.62 444 ARG A N 1
ATOM 3473 C CA . ARG A 1 444 ? -28.017 3.592 17.175 1.00 84.62 444 ARG A CA 1
ATOM 3474 C C . ARG A 1 444 ? -28.087 2.231 16.475 1.00 84.62 444 ARG A C 1
ATOM 3476 O O . ARG A 1 444 ? -29.145 1.879 15.953 1.00 84.62 444 ARG A O 1
ATOM 3483 N N . LEU A 1 445 ? -26.993 1.467 16.447 1.00 85.12 445 LEU A N 1
ATOM 3484 C CA . LEU A 1 445 ? -26.962 0.119 15.868 1.00 85.12 445 LEU A CA 1
ATOM 3485 C C . LEU A 1 445 ? -27.722 -0.896 16.737 1.00 85.12 445 LEU A C 1
ATOM 3487 O O . LEU A 1 445 ? -28.478 -1.695 16.192 1.00 85.12 445 LEU A O 1
ATOM 3491 N N . GLU A 1 446 ? -27.592 -0.827 18.062 1.00 82.50 446 GLU A N 1
ATOM 3492 C CA . GLU A 1 446 ? -28.298 -1.666 19.037 1.00 82.50 446 GLU A CA 1
ATOM 3493 C C . GLU A 1 446 ? -29.813 -1.429 18.963 1.00 82.50 446 GLU A C 1
ATOM 3495 O O . GLU A 1 446 ? -30.571 -2.379 18.766 1.00 82.50 446 GLU A O 1
ATOM 3500 N N . ARG A 1 447 ? -30.259 -0.162 18.980 1.00 84.56 447 ARG A N 1
ATOM 3501 C CA . ARG A 1 447 ? -31.675 0.216 18.791 1.00 84.56 447 ARG A CA 1
ATOM 3502 C C . ARG A 1 447 ? -32.247 -0.272 17.456 1.00 84.56 447 ARG A C 1
ATOM 3504 O O . ARG A 1 447 ? -33.394 -0.705 17.407 1.00 84.56 447 ARG A O 1
ATOM 3511 N N . ARG A 1 448 ? -31.465 -0.228 16.368 1.00 86.44 448 ARG A N 1
ATOM 3512 C CA . ARG A 1 448 ? -31.875 -0.769 15.055 1.00 86.44 448 ARG A CA 1
ATOM 3513 C C . ARG A 1 448 ? -31.935 -2.297 15.050 1.00 86.44 448 ARG A C 1
ATOM 3515 O O . ARG A 1 448 ? -32.869 -2.861 14.484 1.00 86.44 448 ARG A O 1
ATOM 3522 N N . ALA A 1 449 ? -30.969 -2.969 15.675 1.00 84.94 449 ALA A N 1
ATOM 3523 C CA . ALA A 1 449 ? -30.936 -4.425 15.766 1.00 84.94 449 ALA A CA 1
ATOM 3524 C C . ALA A 1 449 ? -32.139 -4.958 16.563 1.00 84.94 449 ALA A C 1
ATOM 3526 O O . ALA A 1 449 ? -32.824 -5.868 16.090 1.00 84.94 449 ALA A O 1
ATOM 3527 N N . LEU A 1 450 ? -32.438 -4.321 17.700 1.00 85.06 450 LEU A N 1
ATOM 3528 C CA . LEU A 1 450 ? -33.557 -4.610 18.603 1.00 85.06 450 LEU A CA 1
ATOM 3529 C C . LEU A 1 450 ? -34.880 -3.923 18.207 1.00 85.06 450 LEU A C 1
ATOM 3531 O O . LEU A 1 450 ? -35.764 -3.783 19.048 1.00 85.06 450 LEU A O 1
ATOM 3535 N N . LYS A 1 451 ? -35.066 -3.493 16.949 1.00 82.44 451 LYS A N 1
ATOM 3536 C CA . LYS A 1 451 ? -36.363 -2.959 16.487 1.00 82.44 451 LYS A CA 1
ATOM 3537 C C . LYS A 1 451 ? -37.472 -3.996 16.737 1.00 82.44 451 LYS A C 1
ATOM 3539 O O . LYS A 1 451 ? -37.360 -5.120 16.253 1.00 82.44 451 LYS A O 1
ATOM 3544 N N . GLY A 1 452 ? -38.517 -3.601 17.472 1.00 75.69 452 GLY A N 1
ATOM 3545 C CA . GLY A 1 452 ? -39.610 -4.481 17.919 1.00 75.69 452 GLY A CA 1
ATOM 3546 C C . GLY A 1 452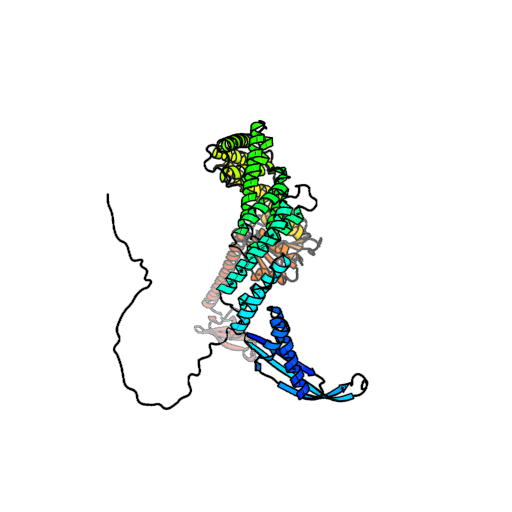 ? -39.363 -5.195 19.256 1.00 75.69 452 GLY A C 1
ATOM 3547 O O . GLY A 1 452 ? -40.285 -5.778 19.802 1.00 75.69 452 GLY A O 1
ATOM 3548 N N . LEU A 1 453 ? -38.147 -5.108 19.806 1.00 82.94 453 LEU A N 1
ATOM 3549 C CA . LEU A 1 453 ? -37.744 -5.621 21.123 1.00 82.94 453 LEU A CA 1
ATOM 3550 C C . LEU A 1 453 ? -37.086 -4.519 21.976 1.00 82.94 453 LEU A C 1
ATOM 3552 O O . LEU A 1 453 ? -36.256 -4.785 22.848 1.00 82.94 453 LEU A O 1
ATOM 3556 N N . THR A 1 454 ? -37.411 -3.252 21.704 1.00 80.12 454 THR A N 1
ATOM 3557 C CA . THR A 1 454 ? -36.784 -2.102 22.370 1.00 80.12 454 THR A CA 1
ATOM 3558 C C . THR A 1 454 ? -37.079 -2.054 23.863 1.00 80.12 454 THR A C 1
ATOM 3560 O O . THR A 1 454 ? -36.253 -1.519 24.594 1.00 80.12 454 THR A O 1
ATOM 3563 N N . PHE A 1 455 ? -38.161 -2.684 24.331 1.00 81.81 455 PHE A N 1
ATOM 3564 C CA . PHE A 1 455 ? -38.489 -2.787 25.754 1.00 81.81 455 PHE A CA 1
ATOM 3565 C C . PHE A 1 455 ? -37.379 -3.443 26.590 1.00 81.81 455 PHE A C 1
ATOM 3567 O O . PHE A 1 455 ? -37.230 -3.079 27.752 1.00 81.81 455 PHE A O 1
ATOM 3574 N N . PHE A 1 456 ? -36.526 -4.314 26.025 1.00 82.75 456 PHE A N 1
ATOM 3575 C CA . PHE A 1 456 ? -35.337 -4.807 26.740 1.00 82.75 456 PHE A CA 1
ATOM 3576 C C . PHE A 1 456 ? -34.399 -3.671 27.166 1.00 82.75 456 PHE A C 1
ATOM 3578 O O . PHE A 1 456 ? -33.870 -3.707 28.275 1.00 82.75 456 PHE A O 1
ATOM 3585 N N . LEU A 1 457 ? -34.211 -2.650 26.316 1.00 81.44 457 LEU A N 1
ATOM 3586 C CA . LEU A 1 457 ? -33.386 -1.479 26.637 1.00 81.44 457 LEU A CA 1
ATOM 3587 C C . LEU A 1 457 ? -33.923 -0.747 27.870 1.00 81.44 457 LEU A C 1
ATOM 3589 O O . LEU A 1 457 ? -33.149 -0.255 28.687 1.00 81.44 457 LEU A O 1
ATOM 3593 N N . GLU A 1 458 ? -35.249 -0.669 27.951 1.00 84.88 458 GLU A N 1
ATOM 3594 C CA . GLU A 1 458 ? -35.990 0.185 28.867 1.00 84.88 458 GLU A CA 1
ATOM 3595 C C . GLU A 1 458 ? -36.269 -0.511 30.208 1.00 84.88 458 GLU A C 1
ATOM 3597 O O . GLU A 1 458 ? -36.202 0.122 31.261 1.00 84.88 458 GLU A O 1
ATOM 3602 N N . TRP A 1 459 ? -36.521 -1.825 30.188 1.00 87.88 459 TRP A N 1
ATOM 3603 C CA . TRP A 1 459 ? -36.585 -2.656 31.390 1.00 87.88 459 TRP A CA 1
ATOM 3604 C C . TRP A 1 459 ? -35.212 -2.853 32.029 1.00 87.88 459 TRP A C 1
ATOM 3606 O O . TRP A 1 459 ? -35.138 -2.852 33.252 1.00 87.88 459 TRP A O 1
ATOM 3616 N N . ASP A 1 460 ? -34.121 -2.951 31.259 1.00 87.31 460 ASP A N 1
ATOM 3617 C CA . ASP A 1 460 ? -32.761 -2.949 31.824 1.00 87.31 460 ASP A CA 1
ATOM 3618 C C . ASP A 1 460 ? -32.495 -1.673 32.634 1.00 87.31 460 ASP A C 1
ATOM 3620 O O . ASP A 1 460 ? -32.035 -1.742 33.772 1.00 87.31 460 ASP A O 1
ATOM 3624 N N . GLU A 1 461 ? -32.854 -0.510 32.085 1.00 84.50 461 GLU A N 1
ATOM 3625 C CA . GLU A 1 461 ? -32.734 0.777 32.773 1.00 84.50 461 GLU A CA 1
ATOM 3626 C C . GLU A 1 461 ? -33.629 0.852 34.023 1.00 84.50 461 GLU A C 1
ATOM 3628 O O . GLU A 1 461 ? -33.151 1.193 35.109 1.00 84.50 461 GLU A O 1
ATOM 3633 N N . ALA A 1 462 ? -34.903 0.463 33.906 1.00 86.00 462 ALA A N 1
ATOM 3634 C CA . ALA A 1 462 ? -35.837 0.417 35.030 1.00 86.00 462 ALA A CA 1
ATOM 3635 C C . ALA A 1 462 ? -35.358 -0.522 36.153 1.00 86.00 462 ALA A C 1
ATOM 3637 O O . ALA A 1 462 ? -35.250 -0.097 37.304 1.00 86.00 462 ALA A O 1
ATOM 3638 N N . ILE A 1 463 ? -35.013 -1.771 35.833 1.00 87.44 463 ILE A N 1
ATOM 3639 C CA . ILE A 1 463 ? -34.615 -2.795 36.810 1.00 87.44 463 ILE A CA 1
ATOM 3640 C C . ILE A 1 463 ? -33.295 -2.425 37.494 1.00 87.44 463 ILE A C 1
ATOM 3642 O O . ILE A 1 463 ? -33.160 -2.607 38.704 1.00 87.44 463 ILE A O 1
ATOM 3646 N N . ARG A 1 464 ? -32.325 -1.851 36.770 1.00 81.44 464 ARG A N 1
ATOM 3647 C CA . ARG A 1 464 ? -31.029 -1.443 37.344 1.00 81.44 464 ARG A CA 1
ATOM 3648 C C . ARG A 1 464 ? -31.125 -0.373 38.429 1.00 81.44 464 ARG A C 1
ATOM 3650 O O . ARG A 1 464 ? -30.207 -0.274 39.240 1.00 81.44 464 ARG A O 1
ATOM 3657 N N . THR A 1 465 ? -32.195 0.418 38.441 1.00 79.12 465 THR A N 1
ATOM 3658 C CA . THR A 1 465 ? -32.409 1.496 39.424 1.00 79.12 465 THR A CA 1
ATOM 3659 C C . THR A 1 465 ? -33.182 1.042 40.670 1.00 79.12 465 THR A C 1
ATOM 3661 O O . THR A 1 465 ? -33.355 1.827 41.603 1.00 79.12 465 THR A O 1
ATOM 3664 N N . LEU A 1 466 ? -33.624 -0.222 40.723 1.00 80.75 466 LEU A N 1
ATOM 3665 C CA . LEU A 1 466 ? -34.429 -0.741 41.829 1.00 80.75 466 LEU A CA 1
ATOM 3666 C C . LEU A 1 466 ? -33.642 -0.887 43.143 1.00 80.75 466 LEU A C 1
ATOM 3668 O O . LEU A 1 466 ? -32.499 -1.354 43.148 1.00 80.75 466 LEU A O 1
ATOM 3672 N N . PRO A 1 467 ? -34.273 -0.595 44.296 1.00 75.81 467 PRO A N 1
ATOM 3673 C CA . PRO A 1 467 ? -33.683 -0.811 45.610 1.00 75.81 467 PRO A CA 1
ATOM 3674 C C . PRO A 1 467 ? -33.829 -2.282 46.048 1.00 75.81 467 PRO A C 1
ATOM 3676 O O . PRO A 1 467 ? -34.594 -2.599 46.961 1.00 75.81 467 PRO A O 1
ATOM 3679 N N . PHE A 1 468 ? -33.098 -3.187 45.392 1.00 78.56 468 PHE A N 1
ATOM 3680 C CA . PHE A 1 468 ? -33.073 -4.618 45.725 1.00 78.56 468 PHE A CA 1
ATOM 3681 C C . PHE A 1 468 ? -32.787 -4.878 47.213 1.00 78.56 468 PHE A C 1
ATOM 3683 O O . PHE A 1 468 ? -31.943 -4.216 47.824 1.00 78.56 468 PHE A O 1
ATOM 3690 N N . GLY A 1 469 ? -33.468 -5.875 47.781 1.00 71.56 469 GLY A N 1
ATOM 3691 C CA . GLY A 1 469 ? -33.358 -6.251 49.191 1.00 71.56 469 GLY A CA 1
ATOM 3692 C C . GLY A 1 469 ? -34.140 -5.363 50.168 1.00 71.56 469 GLY A C 1
ATOM 3693 O O . GLY A 1 469 ? -33.991 -5.548 51.374 1.00 71.56 469 GLY A O 1
ATOM 3694 N N . LYS A 1 470 ? -34.961 -4.416 49.688 1.00 71.19 470 LYS A N 1
ATOM 3695 C CA . LYS A 1 470 ? -35.927 -3.670 50.518 1.00 71.19 470 LYS A CA 1
ATOM 3696 C C . LYS A 1 470 ? -37.313 -4.321 50.520 1.00 71.19 470 LYS A C 1
ATOM 3698 O O . LYS A 1 470 ? -37.656 -5.074 49.608 1.00 71.19 470 LYS A O 1
ATOM 3703 N N . ASP A 1 471 ? -38.086 -3.999 51.554 1.00 68.94 471 ASP A N 1
ATOM 3704 C CA . ASP A 1 471 ? -39.396 -4.593 51.837 1.00 68.94 471 ASP A CA 1
ATOM 3705 C C . ASP A 1 471 ? -40.473 -4.210 50.802 1.00 68.94 471 ASP A C 1
ATOM 3707 O O . ASP A 1 471 ? -40.437 -3.133 50.190 1.00 68.94 471 ASP A O 1
ATOM 3711 N N . MET A 1 472 ? -41.458 -5.097 50.643 1.00 60.06 472 MET A N 1
ATOM 3712 C CA . MET A 1 472 ? -42.462 -5.101 49.573 1.00 60.06 472 MET A CA 1
ATOM 3713 C C . MET A 1 472 ? -43.237 -3.783 49.405 1.00 60.06 472 MET A C 1
ATOM 3715 O O . MET A 1 472 ? -43.528 -3.384 48.281 1.00 60.06 472 MET A O 1
ATOM 3719 N N . ALA A 1 473 ? -43.512 -3.058 50.493 1.00 61.97 473 ALA A N 1
ATOM 3720 C CA . ALA A 1 473 ? -44.282 -1.811 50.457 1.00 61.97 473 ALA A CA 1
ATOM 3721 C C . ALA A 1 473 ? -43.604 -0.654 49.684 1.00 61.97 473 ALA A C 1
ATOM 3723 O O . ALA A 1 473 ? -44.260 0.334 49.362 1.00 61.97 473 ALA A O 1
ATOM 3724 N N . ASN A 1 474 ? -42.298 -0.743 49.390 1.00 61.03 474 ASN A N 1
ATOM 3725 C CA . ASN A 1 474 ? -41.506 0.393 48.899 1.00 61.03 474 ASN A CA 1
ATOM 3726 C C . ASN A 1 474 ? -41.123 0.357 47.406 1.00 61.03 474 ASN A C 1
ATOM 3728 O O . ASN A 1 474 ? -40.631 1.369 46.901 1.00 61.03 474 ASN A O 1
ATOM 3732 N N . TRP A 1 475 ? -41.302 -0.759 46.688 1.00 64.50 475 TRP A N 1
ATOM 3733 C CA . TRP A 1 475 ? -40.836 -0.896 45.291 1.00 64.50 475 TRP A CA 1
ATOM 3734 C C . TRP A 1 475 ? -41.867 -0.560 44.188 1.00 64.50 475 TRP A C 1
ATOM 3736 O O . TRP A 1 475 ? -41.435 0.009 43.184 1.00 64.50 475 TRP A O 1
ATOM 3746 N N . PRO A 1 476 ? -43.196 -0.773 44.328 1.00 57.59 476 PRO A N 1
ATOM 3747 C CA . PRO A 1 476 ? -44.152 -0.463 43.250 1.00 57.59 476 PRO A CA 1
ATOM 3748 C C . PRO A 1 476 ? -44.416 1.042 43.033 1.00 57.59 476 PRO A C 1
ATOM 3750 O O . PRO A 1 476 ? -45.177 1.419 42.143 1.00 57.59 476 PRO A O 1
ATOM 3753 N N . GLY A 1 477 ? -43.856 1.915 43.882 1.00 54.75 477 GLY A N 1
ATOM 3754 C CA . GLY A 1 477 ? -44.339 3.290 44.056 1.00 54.75 477 GLY A CA 1
ATOM 3755 C C . GLY A 1 477 ? -43.517 4.426 43.435 1.00 54.75 477 GLY A C 1
ATOM 3756 O O . GLY A 1 477 ? -44.011 5.552 43.420 1.00 54.75 477 GLY A O 1
ATOM 3757 N N . ARG A 1 478 ? -42.274 4.208 42.972 1.00 58.22 478 ARG A N 1
ATOM 3758 C CA . ARG A 1 478 ? -41.382 5.305 42.522 1.00 58.22 478 ARG A CA 1
ATOM 3759 C C . ARG A 1 478 ? -40.507 4.932 41.317 1.00 58.22 478 ARG A C 1
ATOM 3761 O O . ARG A 1 478 ? -40.038 3.805 41.206 1.00 58.22 478 ARG A O 1
ATOM 3768 N N . GLY A 1 479 ? -40.226 5.920 40.463 1.00 73.38 479 GLY A N 1
ATOM 3769 C CA . GLY A 1 479 ? -39.250 5.825 39.368 1.00 73.38 479 GLY A CA 1
ATOM 3770 C C . GLY A 1 479 ? -39.768 5.208 38.062 1.00 73.38 479 GLY A C 1
ATOM 3771 O O . GLY A 1 479 ? -40.958 4.937 37.898 1.00 73.38 479 GLY A O 1
ATOM 3772 N N . THR A 1 480 ? -38.845 4.992 37.120 1.00 81.62 480 THR A N 1
ATOM 3773 C CA . THR A 1 480 ? -39.113 4.467 35.766 1.00 81.62 480 THR A CA 1
ATOM 3774 C C . THR A 1 480 ? -39.723 3.067 35.783 1.00 81.62 480 THR A C 1
ATOM 3776 O O . THR A 1 480 ? -40.621 2.783 34.992 1.00 81.62 480 THR A O 1
ATOM 3779 N N . PHE A 1 481 ? -39.296 2.213 36.719 1.00 85.25 481 PHE A N 1
ATOM 3780 C CA . PHE A 1 481 ? -39.865 0.878 36.899 1.00 85.25 481 PHE A CA 1
ATOM 3781 C C . PHE A 1 481 ? -41.352 0.929 37.270 1.00 85.25 481 PHE A C 1
ATOM 3783 O O . PHE A 1 481 ? -42.154 0.268 36.622 1.00 85.25 481 PHE A O 1
ATOM 3790 N N . ALA A 1 482 ? -41.746 1.749 38.251 1.00 81.62 482 ALA A N 1
ATOM 3791 C CA . ALA A 1 482 ? -43.147 1.879 38.658 1.00 81.62 482 ALA A CA 1
ATOM 3792 C C . ALA A 1 482 ? -44.045 2.408 37.523 1.00 81.62 482 ALA A C 1
ATOM 3794 O O . ALA A 1 482 ? -45.196 1.990 37.400 1.00 81.62 482 ALA A O 1
ATOM 3795 N N . GLY A 1 483 ? -43.514 3.293 36.671 1.00 82.81 483 GLY A N 1
ATOM 3796 C CA . GLY A 1 483 ? -44.204 3.759 35.465 1.00 82.81 483 GLY A CA 1
ATOM 3797 C C . GLY A 1 483 ? -44.499 2.629 34.474 1.00 82.81 483 GLY A C 1
ATOM 3798 O O . GLY A 1 483 ? -45.614 2.547 33.971 1.00 82.81 483 GLY A O 1
ATOM 3799 N N . ARG A 1 484 ? -43.535 1.724 34.248 1.00 86.19 484 ARG A N 1
ATOM 3800 C CA . ARG A 1 484 ? -43.699 0.556 33.361 1.00 86.19 484 ARG A CA 1
ATOM 3801 C C . ARG A 1 484 ? -44.552 -0.542 33.973 1.00 86.19 484 ARG A C 1
ATOM 3803 O O . ARG A 1 484 ? -45.431 -1.069 33.309 1.00 86.19 484 ARG A O 1
ATOM 3810 N N . TRP A 1 485 ? -44.354 -0.840 35.253 1.00 87.56 485 TRP A N 1
ATOM 3811 C CA . TRP A 1 485 ? -45.125 -1.844 35.988 1.00 87.56 485 TRP A CA 1
ATOM 3812 C C . TRP A 1 485 ? -46.641 -1.597 35.911 1.00 87.56 485 TRP A C 1
ATOM 3814 O O . TRP A 1 485 ? -47.418 -2.534 35.760 1.00 87.56 485 TRP A O 1
ATOM 3824 N N . LYS A 1 486 ? -47.058 -0.324 35.948 1.00 86.31 486 LYS A N 1
ATOM 3825 C CA . LYS A 1 486 ? -48.463 0.097 35.823 1.00 86.31 486 LYS A CA 1
ATOM 3826 C C . LYS A 1 486 ? -49.061 -0.036 34.418 1.00 86.31 486 LYS A C 1
ATOM 3828 O O . LYS A 1 486 ? -50.277 0.054 34.304 1.00 86.31 486 LYS A O 1
ATOM 3833 N N . GLN A 1 487 ? -48.246 -0.206 33.376 1.00 87.12 487 GLN A N 1
ATOM 3834 C CA . GLN A 1 487 ? -48.728 -0.417 32.004 1.00 87.12 487 GLN A CA 1
ATOM 3835 C C . GLN A 1 487 ? -49.163 -1.871 31.760 1.00 87.12 487 GLN A C 1
ATOM 3837 O O . GLN A 1 487 ? -49.864 -2.124 30.789 1.00 87.12 487 GLN A O 1
ATOM 3842 N N . GLY A 1 488 ? -48.756 -2.810 32.621 1.00 86.50 488 GLY A N 1
ATOM 3843 C CA . GLY A 1 488 ? -49.167 -4.210 32.540 1.00 86.50 488 GLY A CA 1
ATOM 3844 C C . GLY A 1 488 ? -50.439 -4.500 33.338 1.00 86.50 488 GLY A C 1
ATOM 3845 O O . GLY A 1 488 ? -50.642 -3.965 34.436 1.00 86.50 488 GLY A O 1
ATOM 3846 N N . SER A 1 489 ? -51.259 -5.403 32.813 1.00 88.81 489 SER A N 1
ATOM 3847 C CA . SER A 1 489 ? -52.436 -5.967 33.483 1.00 88.81 489 SER A CA 1
ATOM 3848 C C . SER A 1 489 ? -52.008 -6.975 34.551 1.00 88.81 489 SER A C 1
ATOM 3850 O O . SER A 1 489 ? -51.007 -7.668 34.380 1.00 88.81 489 SER A O 1
ATOM 3852 N N . ASP A 1 490 ? -52.715 -7.042 35.681 1.00 87.25 490 ASP A N 1
ATOM 3853 C CA . ASP A 1 490 ? -52.378 -8.003 36.743 1.00 87.25 490 ASP A CA 1
ATOM 3854 C C . ASP A 1 490 ? -52.688 -9.435 36.289 1.00 87.25 490 ASP A C 1
ATOM 3856 O O . ASP A 1 490 ? -53.773 -9.685 35.768 1.00 87.25 490 ASP A O 1
ATOM 3860 N N . ALA A 1 491 ? -51.733 -10.352 36.452 1.00 82.94 491 ALA A N 1
ATOM 3861 C CA . ALA A 1 491 ? -51.882 -11.740 36.015 1.00 82.94 491 ALA A CA 1
ATOM 3862 C C . ALA A 1 491 ? -52.629 -12.611 37.038 1.00 82.94 491 ALA A C 1
ATOM 3864 O O . ALA A 1 491 ? -53.169 -13.652 36.669 1.00 82.94 491 ALA A O 1
ATOM 3865 N N . GLY A 1 492 ? -52.628 -12.225 38.321 1.00 80.38 492 GLY A N 1
ATOM 3866 C CA . GLY A 1 492 ? -53.171 -13.053 39.401 1.00 80.38 492 GLY A CA 1
ATOM 3867 C C . GLY A 1 492 ? -52.660 -14.502 39.357 1.00 80.38 492 GLY A C 1
ATOM 3868 O O . GLY A 1 492 ? -51.460 -14.749 39.232 1.00 80.38 492 GLY A O 1
ATOM 3869 N N . SER A 1 493 ? -53.589 -15.460 39.427 1.00 76.25 493 SER A N 1
ATOM 3870 C CA . SER A 1 493 ? -53.323 -16.905 39.348 1.00 76.25 493 SER A CA 1
ATOM 3871 C C . SER A 1 493 ? -52.858 -17.405 37.979 1.00 76.25 493 SER A C 1
ATOM 3873 O O . SER A 1 493 ? -52.365 -18.527 37.889 1.00 76.25 493 SER A O 1
ATOM 3875 N N . ASP A 1 494 ? -53.017 -16.608 36.922 1.00 79.31 494 ASP A N 1
ATOM 3876 C CA . ASP A 1 494 ? -52.829 -17.053 35.535 1.00 79.31 494 ASP A CA 1
ATOM 3877 C C . ASP A 1 494 ? -51.397 -16.795 35.028 1.00 79.31 494 ASP A C 1
ATOM 3879 O O . ASP A 1 494 ? -51.072 -17.045 33.863 1.00 79.31 494 ASP A O 1
ATOM 3883 N N . CYS A 1 495 ? -50.520 -16.311 35.914 1.00 82.56 495 CYS A N 1
ATOM 3884 C CA . CYS A 1 495 ? -49.098 -16.128 35.656 1.00 82.56 495 CYS A CA 1
ATOM 3885 C C . CYS A 1 495 ? -48.433 -17.457 35.263 1.00 82.56 495 CYS A C 1
ATOM 3887 O O . CYS A 1 495 ? -48.481 -18.436 36.002 1.00 82.56 495 CYS A O 1
ATOM 3889 N N . ARG A 1 496 ? -47.744 -17.497 34.119 1.00 82.12 496 ARG A N 1
ATOM 3890 C CA . ARG A 1 496 ? -47.009 -18.689 33.651 1.00 82.12 496 ARG A CA 1
ATOM 3891 C C . ARG A 1 496 ? -45.551 -18.665 34.109 1.00 82.12 496 ARG A C 1
ATOM 3893 O O . ARG A 1 496 ? -44.889 -19.698 34.164 1.00 82.12 496 ARG A O 1
ATOM 3900 N N . CYS A 1 497 ? -45.040 -17.480 34.433 1.00 82.81 497 CYS A N 1
ATOM 3901 C CA . CYS A 1 497 ? -43.683 -17.236 34.905 1.00 82.81 497 CYS A CA 1
ATOM 3902 C C . CYS A 1 497 ? -43.471 -17.598 36.391 1.00 82.81 497 CYS A C 1
ATOM 3904 O O . CYS A 1 497 ? -42.324 -17.799 36.805 1.00 82.81 497 CYS A O 1
ATOM 3906 N N . SER A 1 498 ? -44.529 -17.710 37.205 1.00 81.19 498 SER A N 1
ATOM 3907 C CA . SER A 1 498 ? -44.440 -18.188 38.593 1.00 81.19 498 SER A CA 1
ATOM 3908 C C . SER A 1 498 ? -45.576 -19.136 38.965 1.00 81.19 498 SER A C 1
ATOM 3910 O O . SER A 1 498 ? -46.667 -19.044 38.425 1.00 81.19 498 SER A O 1
ATOM 3912 N N . LEU A 1 499 ? -45.291 -20.038 39.906 1.00 72.50 499 LEU A N 1
ATOM 3913 C CA . LEU A 1 499 ? -46.270 -20.916 40.559 1.00 72.50 499 LEU A CA 1
ATOM 3914 C C . LEU A 1 499 ? -46.564 -20.468 42.002 1.00 72.50 499 LEU A C 1
ATOM 3916 O O . LEU A 1 499 ? -47.302 -21.145 42.714 1.00 72.50 499 LEU A O 1
ATOM 3920 N N . ASP A 1 500 ? -45.936 -19.378 42.449 1.00 74.62 500 ASP A N 1
ATOM 3921 C CA . ASP A 1 500 ? -46.105 -18.816 43.785 1.00 74.62 500 ASP A CA 1
ATOM 3922 C C . ASP A 1 500 ? -47.159 -17.691 43.734 1.00 74.62 500 ASP A C 1
ATOM 3924 O O . ASP A 1 500 ? -46.923 -16.689 43.050 1.00 74.62 500 ASP A O 1
ATOM 3928 N N . PRO A 1 501 ? -48.320 -17.835 44.404 1.00 67.69 501 PRO A N 1
ATOM 3929 C CA . PRO A 1 501 ? -49.379 -16.827 44.380 1.00 67.69 501 PRO A CA 1
ATOM 3930 C C . PRO A 1 501 ? -49.003 -15.531 45.116 1.00 67.69 501 PRO A C 1
ATOM 3932 O O . PRO A 1 501 ? -49.662 -14.514 44.901 1.00 67.69 501 PRO A O 1
ATOM 3935 N N . ASP A 1 502 ? -47.957 -15.542 45.951 1.00 73.19 502 ASP A N 1
ATOM 3936 C CA . ASP A 1 502 ? -47.482 -14.356 46.673 1.00 73.19 502 ASP A CA 1
ATOM 3937 C C . ASP A 1 502 ? -46.504 -13.499 45.835 1.00 73.19 502 ASP A C 1
ATOM 3939 O O . ASP A 1 502 ? -46.101 -12.415 46.271 1.00 73.19 502 ASP A O 1
ATOM 3943 N N . GLU A 1 503 ? -46.111 -13.938 44.629 1.00 83.19 503 GLU A N 1
ATOM 3944 C CA . GLU A 1 503 ? -45.216 -13.191 43.735 1.00 83.19 503 GLU A CA 1
ATOM 3945 C C . GLU A 1 503 ? -45.980 -12.333 42.706 1.00 83.19 503 GLU A C 1
ATOM 3947 O O . GLU A 1 503 ? -46.583 -12.871 41.774 1.00 83.19 503 GLU A O 1
ATOM 3952 N N . PRO A 1 504 ? -45.914 -10.985 42.780 1.00 87.12 504 PRO A N 1
ATOM 3953 C CA . PRO A 1 504 ? -46.667 -10.129 41.869 1.00 87.12 504 PRO A CA 1
ATOM 3954 C C . PRO A 1 504 ? -46.228 -10.293 40.411 1.00 87.12 504 PRO A C 1
ATOM 3956 O O . PRO A 1 504 ? -45.043 -10.160 40.083 1.00 87.12 504 PRO A O 1
ATOM 3959 N N . CYS A 1 505 ? -47.205 -10.517 39.533 1.00 89.56 505 CYS A N 1
ATOM 3960 C CA . CYS A 1 505 ? -47.009 -10.821 38.121 1.00 89.56 505 CYS A CA 1
ATOM 3961 C C . CYS A 1 505 ? -47.867 -9.904 37.240 1.00 89.56 505 CYS A C 1
ATOM 3963 O O . CYS A 1 505 ? -49.042 -9.668 37.518 1.00 89.56 505 CYS A O 1
ATOM 3965 N N . ARG A 1 506 ? -47.268 -9.350 36.182 1.00 91.12 506 ARG A N 1
ATOM 3966 C CA . ARG A 1 506 ? -47.912 -8.403 35.261 1.00 91.12 506 ARG A CA 1
ATOM 3967 C C . ARG A 1 506 ? -47.761 -8.871 33.818 1.00 91.12 506 ARG A C 1
ATOM 3969 O O . ARG A 1 506 ? -46.640 -9.117 33.377 1.00 91.12 506 ARG A O 1
ATOM 3976 N N . VAL A 1 507 ? -48.870 -8.959 33.090 1.00 89.75 507 VAL A N 1
ATOM 3977 C CA . VAL A 1 507 ? -48.911 -9.277 31.656 1.00 89.75 507 VAL A CA 1
ATOM 3978 C C . VAL A 1 507 ? -48.842 -7.990 30.841 1.00 89.75 507 VAL A C 1
ATOM 3980 O O . VAL A 1 507 ? -49.534 -7.016 31.139 1.00 89.75 507 VAL A O 1
ATOM 3983 N N . PHE A 1 508 ? -48.024 -8.000 29.794 1.00 89.06 508 PHE A N 1
ATOM 3984 C CA . PHE A 1 508 ? -47.929 -6.952 28.786 1.00 89.06 508 PHE A CA 1
ATOM 3985 C C . PHE A 1 508 ? -48.428 -7.519 27.456 1.00 89.06 508 PHE A C 1
ATOM 3987 O O . PHE A 1 508 ? -47.995 -8.598 27.045 1.00 89.06 508 PHE A O 1
ATOM 3994 N N . GLU A 1 509 ? -49.364 -6.807 26.826 1.00 79.69 509 GLU A N 1
ATOM 3995 C CA . GLU A 1 509 ? -50.105 -7.271 25.647 1.00 79.69 509 GLU A CA 1
ATOM 3996 C C . GLU A 1 509 ? -49.207 -7.511 24.418 1.00 79.69 509 GLU A C 1
ATOM 3998 O O . GLU A 1 509 ? -48.041 -7.106 24.373 1.00 79.69 509 GLU A O 1
ATOM 4003 N N . GLU A 1 510 ? -49.750 -8.205 23.413 1.00 69.38 510 GLU A N 1
ATOM 4004 C CA . GLU A 1 510 ? -49.021 -8.723 22.244 1.00 69.38 510 GLU A CA 1
ATOM 4005 C C . GLU A 1 510 ? -48.654 -7.661 21.188 1.00 69.38 510 GLU A C 1
ATOM 4007 O O . GLU A 1 510 ? -48.690 -7.905 19.983 1.00 69.38 510 GLU A O 1
ATOM 4012 N N . ASP A 1 511 ? -48.259 -6.472 21.639 1.00 62.66 511 ASP A N 1
ATOM 4013 C CA . ASP A 1 511 ? -48.071 -5.282 20.811 1.00 62.66 511 ASP A CA 1
ATOM 4014 C C . ASP A 1 511 ? -46.700 -5.274 20.095 1.00 62.66 511 ASP A C 1
ATOM 4016 O O . ASP A 1 511 ? -45.809 -4.454 20.333 1.00 62.66 511 ASP A O 1
ATOM 4020 N N . GLY A 1 512 ? -46.510 -6.245 19.196 1.00 68.50 512 GLY A N 1
ATOM 4021 C CA . GLY A 1 512 ? -45.339 -6.355 18.330 1.00 68.50 512 GLY A CA 1
ATOM 4022 C C . GLY A 1 512 ? -44.774 -7.775 18.208 1.00 68.50 512 GLY A C 1
ATOM 4023 O O . GLY A 1 512 ? -45.380 -8.751 18.643 1.00 68.50 512 GLY A O 1
ATOM 4024 N N . PRO A 1 513 ? -43.570 -7.928 17.622 1.00 71.88 513 PRO A N 1
ATOM 4025 C CA . PRO A 1 513 ? -43.014 -9.235 17.265 1.00 71.88 513 PRO A CA 1
ATOM 4026 C C . PRO A 1 513 ? -42.560 -10.084 18.464 1.00 71.88 513 PRO A C 1
ATOM 4028 O O . PRO A 1 513 ? -41.930 -11.110 18.243 1.00 71.88 513 PRO A O 1
ATOM 4031 N N . HIS A 1 514 ? -42.824 -9.666 19.706 1.00 77.44 514 HIS A N 1
ATOM 4032 C CA . HIS A 1 514 ? -42.513 -10.440 20.910 1.00 77.44 514 HIS A CA 1
ATOM 4033 C C . HIS A 1 514 ? -43.652 -11.345 21.396 1.00 77.44 514 HIS A C 1
ATOM 4035 O O . HIS A 1 514 ? -43.385 -12.187 22.2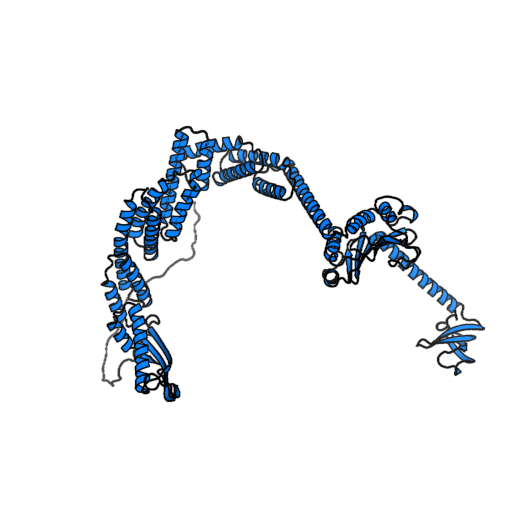47 1.00 77.44 514 HIS A O 1
ATOM 4041 N N . GLY A 1 515 ? -44.880 -11.202 20.872 1.00 77.81 515 GLY A N 1
ATOM 4042 C CA . GLY A 1 515 ? -46.013 -12.059 21.259 1.00 77.81 515 GLY A CA 1
ATOM 4043 C C . GLY A 1 515 ? -46.411 -11.919 22.733 1.00 77.81 515 GLY A C 1
ATOM 4044 O O . GLY A 1 515 ? -46.682 -12.911 23.399 1.00 77.81 515 GLY A O 1
ATOM 4045 N N . GLY A 1 516 ? -46.376 -10.689 23.254 1.00 85.19 516 GLY A N 1
ATOM 4046 C CA . GLY A 1 516 ? -46.605 -10.390 24.673 1.00 85.19 516 GLY A CA 1
ATOM 4047 C C . GLY A 1 516 ? -45.384 -10.695 25.543 1.00 85.19 516 GLY A C 1
ATOM 4048 O O . GLY A 1 516 ? -44.331 -11.073 25.028 1.00 85.19 516 GLY A O 1
ATOM 4049 N N . TYR A 1 517 ? -45.476 -10.431 26.846 1.00 90.25 517 TYR A N 1
ATOM 4050 C CA . TYR A 1 517 ? -44.539 -10.945 27.855 1.00 90.25 517 TYR A CA 1
ATOM 4051 C C . TYR A 1 517 ? -45.090 -10.777 29.273 1.00 90.25 517 TYR A C 1
ATOM 4053 O O . TYR A 1 517 ? -45.935 -9.925 29.542 1.00 90.25 517 TYR A O 1
ATOM 4061 N N . GLU A 1 518 ? -44.565 -11.569 30.202 1.00 91.25 518 GLU A N 1
ATOM 4062 C CA . GLU A 1 518 ? -44.867 -11.459 31.632 1.00 91.25 518 GLU A CA 1
ATOM 4063 C C . GLU A 1 518 ? -43.686 -10.833 32.371 1.00 91.25 518 GLU A C 1
ATOM 4065 O O . GLU A 1 518 ? -42.530 -11.143 32.074 1.00 91.25 518 GLU A O 1
ATOM 4070 N N . VAL A 1 519 ? -43.957 -9.988 33.366 1.00 91.50 519 VAL A N 1
ATOM 4071 C CA . VAL A 1 519 ? -42.942 -9.485 34.298 1.00 91.50 519 VAL A CA 1
ATOM 4072 C C . VAL A 1 519 ? -43.315 -9.882 35.720 1.00 91.50 519 VAL A C 1
ATOM 4074 O O . VAL A 1 519 ? -44.369 -9.493 36.221 1.00 91.50 519 VAL A O 1
ATOM 4077 N N . VAL A 1 520 ? -42.436 -10.639 36.378 1.00 91.06 520 VAL A N 1
ATOM 4078 C CA . VAL A 1 520 ? -42.611 -11.102 37.764 1.00 91.06 520 VAL A CA 1
ATOM 4079 C C . VAL A 1 520 ? -41.616 -10.407 38.675 1.00 91.06 520 VAL A C 1
ATOM 4081 O O . VAL A 1 520 ? -40.407 -10.435 38.429 1.00 91.06 520 VAL A O 1
ATOM 4084 N N . ALA A 1 521 ? -42.115 -9.829 39.764 1.00 88.44 521 ALA A N 1
ATOM 4085 C CA . ALA A 1 521 ? -41.293 -9.370 40.870 1.00 88.44 521 ALA A CA 1
ATOM 4086 C C . ALA A 1 521 ? -41.081 -10.534 41.844 1.00 88.44 521 ALA A C 1
ATOM 4088 O O . ALA A 1 521 ? -42.008 -10.965 42.522 1.00 88.44 521 ALA A O 1
ATOM 4089 N N . ARG A 1 522 ? -39.849 -11.045 41.915 1.00 86.19 522 ARG A N 1
ATOM 4090 C CA . ARG A 1 522 ? -39.508 -12.164 42.798 1.00 86.19 522 ARG A CA 1
ATOM 4091 C C . ARG A 1 522 ? -39.326 -11.662 44.219 1.00 86.19 522 ARG A C 1
ATOM 4093 O O . ARG A 1 522 ? -38.420 -10.854 44.473 1.00 86.19 522 ARG A O 1
ATOM 4100 N N . ILE A 1 523 ? -40.156 -12.154 45.128 1.00 79.75 523 ILE A N 1
ATOM 4101 C CA . ILE A 1 523 ? -40.156 -11.779 46.541 1.00 79.75 523 ILE A CA 1
ATOM 4102 C C . ILE A 1 523 ? -39.608 -12.950 47.359 1.00 79.75 523 ILE A C 1
ATOM 4104 O O . ILE A 1 523 ? -39.961 -14.099 47.132 1.00 79.75 523 ILE A O 1
ATOM 4108 N N . LEU A 1 524 ? -38.735 -12.674 48.326 1.00 74.50 524 LEU A N 1
ATOM 4109 C CA . LEU A 1 524 ? -38.390 -13.644 49.367 1.00 74.50 524 LEU A CA 1
ATOM 4110 C C . LEU A 1 524 ? -38.310 -12.925 50.710 1.00 74.50 524 LEU A C 1
ATOM 4112 O O . LEU A 1 524 ? -37.777 -11.818 50.772 1.00 74.50 524 LEU A O 1
ATOM 4116 N N . GLU A 1 525 ? -38.849 -13.531 51.771 1.00 73.88 525 GLU A N 1
ATOM 4117 C CA . GLU A 1 525 ? -38.901 -12.928 53.118 1.00 73.88 525 GLU A CA 1
ATOM 4118 C C . GLU A 1 525 ? -39.510 -11.501 53.096 1.00 73.88 525 GLU A C 1
ATOM 4120 O O . GLU A 1 525 ? -39.056 -10.595 53.792 1.00 73.88 525 GLU A O 1
ATOM 4125 N N . GLY A 1 526 ? -40.512 -11.268 52.233 1.00 72.81 526 GLY A N 1
ATOM 4126 C CA . GLY A 1 526 ? -41.155 -9.959 52.052 1.00 72.81 526 GLY A CA 1
ATOM 4127 C C . GLY A 1 526 ? -40.300 -8.896 51.344 1.00 72.81 526 GLY A C 1
ATOM 4128 O O . GLY A 1 526 ? -40.659 -7.717 51.368 1.00 72.81 526 GLY A O 1
ATOM 4129 N N . ARG A 1 527 ? -39.173 -9.271 50.720 1.00 77.69 527 ARG A N 1
ATOM 4130 C CA . ARG A 1 527 ? -38.207 -8.358 50.080 1.00 77.69 527 ARG A CA 1
ATOM 4131 C C . ARG A 1 527 ? -38.006 -8.641 48.600 1.00 77.69 527 ARG A C 1
ATOM 4133 O O . ARG A 1 527 ? -37.988 -9.792 48.174 1.00 77.69 527 ARG A O 1
ATOM 4140 N N . LEU A 1 528 ? -37.769 -7.583 47.821 1.00 80.81 528 LEU A N 1
ATOM 4141 C CA . LEU A 1 528 ? -37.509 -7.703 46.385 1.00 80.81 528 LEU A CA 1
ATOM 4142 C C . LEU A 1 528 ? -36.136 -8.344 46.118 1.00 80.81 528 LEU A C 1
ATOM 4144 O O . LEU A 1 528 ? -35.090 -7.699 46.255 1.00 80.81 528 LEU A O 1
ATOM 4148 N N . ALA A 1 529 ? -36.152 -9.605 45.696 1.00 80.88 529 ALA A N 1
ATOM 4149 C CA . ALA A 1 529 ? -34.976 -10.407 45.375 1.00 80.88 529 ALA A CA 1
ATOM 4150 C C . ALA A 1 529 ? -34.583 -10.349 43.889 1.00 80.88 529 ALA A C 1
ATOM 4152 O O . ALA A 1 529 ? -33.409 -10.533 43.536 1.00 80.88 529 ALA A O 1
ATOM 4153 N N . GLY A 1 530 ? -35.557 -10.115 43.009 1.00 88.50 530 GLY A N 1
ATOM 4154 C CA . GLY A 1 530 ? -35.359 -10.190 41.569 1.00 88.50 530 GLY A CA 1
ATOM 4155 C C . GLY A 1 530 ? -36.510 -9.654 40.741 1.00 88.50 530 GLY A C 1
ATOM 4156 O O . GLY A 1 530 ? -37.598 -9.408 41.249 1.00 88.50 530 GLY A O 1
ATOM 4157 N N . VAL A 1 531 ? -36.253 -9.537 39.444 1.00 90.69 531 VAL A N 1
ATOM 4158 C CA . VAL A 1 531 ? -37.275 -9.334 38.416 1.00 90.69 531 VAL A CA 1
ATOM 4159 C C . VAL A 1 531 ? -37.008 -10.332 37.296 1.00 90.69 531 VAL A C 1
ATOM 4161 O O . VAL A 1 531 ? -35.855 -10.493 36.890 1.00 90.69 531 VAL A O 1
ATOM 4164 N N . ASP A 1 532 ? -38.046 -11.006 36.817 1.00 92.25 532 ASP A N 1
ATOM 4165 C CA . ASP A 1 532 ? -38.003 -11.824 35.604 1.00 92.25 532 ASP A CA 1
ATOM 4166 C C . ASP A 1 532 ? -38.864 -11.178 34.526 1.00 92.25 532 ASP A C 1
ATOM 4168 O O . ASP A 1 532 ? -39.987 -10.779 34.813 1.00 92.25 532 ASP A O 1
ATOM 4172 N N . LEU A 1 533 ? -38.354 -11.113 33.297 1.00 92.44 533 LEU A N 1
ATOM 4173 C CA . LEU A 1 533 ? -39.177 -10.981 32.098 1.00 92.44 533 LEU A CA 1
ATOM 4174 C C . LEU A 1 533 ? -39.276 -12.378 31.489 1.00 92.44 533 LEU A C 1
ATOM 4176 O O . LEU A 1 533 ? -38.245 -12.959 31.154 1.00 92.44 533 LEU A O 1
ATOM 4180 N N . CYS A 1 534 ? -40.478 -12.919 31.363 1.00 89.62 534 CYS A N 1
ATOM 4181 C CA . CYS A 1 534 ? -40.751 -14.270 30.884 1.00 89.62 534 CYS A CA 1
ATOM 4182 C C . CYS A 1 534 ? -41.503 -14.256 29.553 1.00 89.62 534 CYS A C 1
ATOM 4184 O O . CYS A 1 534 ? -42.171 -13.281 29.211 1.00 89.62 534 CYS A O 1
ATOM 4186 N N . ASN A 1 535 ? -41.432 -15.384 28.842 1.00 83.12 535 ASN A N 1
ATOM 4187 C CA . ASN A 1 535 ? -42.219 -15.669 27.637 1.00 83.12 535 ASN A CA 1
ATOM 4188 C C . ASN A 1 535 ? -42.007 -14.676 26.476 1.00 83.12 535 ASN A C 1
ATOM 4190 O O . ASN A 1 535 ? -42.831 -14.604 25.575 1.00 83.12 535 ASN A O 1
ATOM 4194 N N . VAL A 1 536 ? -40.881 -13.952 26.451 1.00 87.44 536 VAL A N 1
ATOM 4195 C CA . VAL A 1 536 ? -40.558 -13.020 25.363 1.00 87.44 536 VAL A CA 1
ATOM 4196 C C . VAL A 1 536 ? -40.159 -13.806 24.117 1.00 87.44 536 VAL A C 1
ATOM 4198 O O . VAL A 1 536 ? -39.079 -14.405 24.100 1.00 87.44 536 VAL A O 1
ATOM 4201 N N . TYR A 1 537 ? -40.943 -13.756 23.040 1.00 87.69 537 TYR A N 1
ATOM 4202 C CA . TYR A 1 537 ? -40.469 -14.261 21.752 1.00 87.69 537 TYR A CA 1
ATOM 4203 C C . TYR A 1 537 ? -39.359 -13.352 21.208 1.00 87.69 537 TYR A C 1
ATOM 4205 O O . TYR A 1 537 ? -39.536 -12.143 21.049 1.00 87.69 537 TYR A O 1
ATOM 4213 N N . VAL A 1 538 ? -38.183 -13.923 20.931 1.00 85.81 538 VAL A N 1
ATOM 4214 C CA . VAL A 1 538 ? -37.054 -13.175 20.345 1.00 85.81 538 VAL A CA 1
ATOM 4215 C C . VAL A 1 538 ? -36.743 -13.599 18.914 1.00 85.81 538 VAL A C 1
ATOM 4217 O O . VAL A 1 538 ? -36.198 -12.793 18.159 1.00 85.81 538 VAL A O 1
ATOM 4220 N N . GLY A 1 539 ? -37.059 -14.844 18.538 1.00 83.94 539 GLY A N 1
ATOM 4221 C CA . GLY A 1 539 ? -36.769 -15.410 17.218 1.00 83.94 539 GLY A CA 1
ATOM 4222 C C . GLY A 1 539 ? -35.358 -15.073 16.709 1.00 83.94 539 GLY A C 1
ATOM 4223 O O . GLY A 1 539 ? -34.360 -15.189 17.425 1.00 83.94 539 GLY A O 1
ATOM 4224 N N . GLU A 1 540 ? -35.277 -14.559 15.479 1.00 86.25 540 GLU A N 1
ATOM 4225 C CA . GLU A 1 540 ? -34.026 -14.141 14.820 1.00 86.25 540 GLU A CA 1
ATOM 4226 C C . GLU A 1 540 ? -33.242 -13.034 15.554 1.00 86.25 540 GLU A C 1
ATOM 4228 O O . GLU A 1 540 ? -32.082 -12.765 15.233 1.00 86.25 540 GLU A O 1
ATOM 4233 N N . LYS A 1 541 ? -33.846 -12.352 16.537 1.00 87.94 541 LYS A N 1
ATOM 4234 C CA . LYS A 1 541 ? -33.205 -11.271 17.299 1.00 87.94 541 LYS A CA 1
ATOM 4235 C C . LYS A 1 541 ? -32.387 -11.763 18.491 1.00 87.94 541 LYS A C 1
ATOM 4237 O O . LYS A 1 541 ? -31.679 -10.948 19.087 1.00 87.94 541 LYS A O 1
ATOM 4242 N N . LEU A 1 542 ? -32.402 -13.059 18.813 1.00 89.81 542 LEU A N 1
ATOM 4243 C CA . LEU A 1 542 ? -31.599 -13.639 19.897 1.00 89.81 542 LEU A CA 1
ATOM 4244 C C . LEU A 1 542 ? -30.110 -13.203 19.876 1.00 89.81 542 LEU A C 1
ATOM 4246 O O . LEU A 1 542 ? -29.607 -12.781 20.922 1.00 89.81 542 LEU A O 1
ATOM 4250 N N . PRO A 1 543 ? -29.395 -13.157 18.727 1.00 91.25 543 PRO A N 1
ATOM 4251 C CA . PRO A 1 543 ? -28.019 -12.655 18.683 1.00 91.25 543 PRO A CA 1
ATOM 4252 C C . PRO A 1 543 ? -27.880 -11.165 19.029 1.00 91.25 543 PRO A C 1
ATOM 4254 O O . PRO A 1 543 ? -26.827 -10.750 19.516 1.00 91.25 543 PRO A O 1
ATOM 4257 N N . ALA A 1 544 ? -28.911 -10.349 18.790 1.00 89.56 544 ALA A N 1
ATOM 4258 C CA . ALA A 1 544 ? -28.928 -8.939 19.172 1.00 89.56 544 ALA A CA 1
ATOM 4259 C C . ALA A 1 544 ? -29.167 -8.773 20.682 1.00 89.56 544 ALA A C 1
ATOM 4261 O O . ALA A 1 544 ? -28.425 -8.030 21.323 1.00 89.56 544 ALA A O 1
ATOM 4262 N N . VAL A 1 545 ? -30.118 -9.520 21.259 1.00 89.69 545 VAL A N 1
ATOM 4263 C CA . VAL A 1 545 ? -30.390 -9.535 22.712 1.00 89.69 545 VAL A CA 1
ATOM 4264 C C . VAL A 1 545 ? -29.158 -10.017 23.489 1.00 89.69 545 VAL A C 1
ATOM 4266 O O . VAL A 1 545 ? -28.733 -9.377 24.449 1.00 89.69 545 VAL A O 1
ATOM 4269 N N . TYR A 1 546 ? -28.501 -11.081 23.021 1.00 91.56 546 TYR A N 1
ATOM 4270 C CA . TYR A 1 546 ? -27.249 -11.567 23.604 1.00 91.56 546 TYR A CA 1
ATOM 4271 C C . TYR A 1 546 ? -26.126 -10.512 23.564 1.00 91.56 546 TYR A C 1
ATOM 4273 O O . TYR A 1 546 ? -25.431 -10.317 24.562 1.00 91.56 546 TYR A O 1
ATOM 4281 N N . ARG A 1 547 ? -25.940 -9.803 22.436 1.00 90.25 547 ARG A N 1
ATOM 4282 C CA . ARG A 1 547 ? -24.924 -8.736 22.315 1.00 90.25 547 ARG A CA 1
ATOM 4283 C C . ARG A 1 547 ? -25.213 -7.556 23.241 1.00 90.25 547 ARG A C 1
ATOM 4285 O O . ARG A 1 547 ? -24.284 -7.054 23.868 1.00 90.25 547 ARG A O 1
ATOM 4292 N N . PHE A 1 548 ? -26.478 -7.160 23.353 1.00 89.69 548 PHE A N 1
ATOM 4293 C CA . PHE A 1 548 ? -26.952 -6.131 24.278 1.00 89.69 548 PHE A CA 1
ATOM 4294 C C . PHE A 1 548 ? -26.580 -6.463 25.734 1.00 89.69 548 PHE A C 1
ATOM 4296 O O . PHE A 1 548 ? -25.935 -5.657 26.408 1.00 89.69 548 PHE A O 1
ATOM 4303 N N . LEU A 1 549 ? -26.872 -7.687 26.194 1.00 90.38 549 LEU A N 1
ATOM 4304 C CA . LEU A 1 549 ? -26.493 -8.131 27.541 1.00 90.38 549 LEU A CA 1
ATOM 4305 C C . LEU A 1 549 ? -24.972 -8.208 27.716 1.00 90.38 549 LEU A C 1
ATOM 4307 O O . LEU A 1 549 ? -24.452 -7.750 28.730 1.00 90.38 549 LEU A O 1
ATOM 4311 N N . LEU A 1 550 ? -24.246 -8.725 26.719 1.00 91.00 550 LEU A N 1
ATOM 4312 C CA . LEU A 1 550 ? -22.784 -8.836 26.754 1.00 91.00 550 LEU A CA 1
ATOM 4313 C C . LEU A 1 550 ? -22.079 -7.470 26.836 1.00 91.00 550 LEU A C 1
ATOM 4315 O O . LEU A 1 550 ? -21.000 -7.381 27.420 1.00 91.00 550 LEU A O 1
ATOM 4319 N N . ARG A 1 551 ? -22.677 -6.419 26.259 1.00 86.25 551 ARG A N 1
ATOM 4320 C CA . ARG A 1 551 ? -22.162 -5.041 26.297 1.00 86.25 551 ARG A CA 1
ATOM 4321 C C . ARG A 1 551 ? -22.370 -4.378 27.661 1.00 86.25 551 ARG A C 1
ATOM 4323 O O . ARG A 1 551 ? -21.535 -3.584 28.082 1.00 86.25 551 ARG A O 1
ATOM 4330 N N . ARG A 1 552 ? -23.461 -4.716 28.361 1.00 86.25 552 ARG A N 1
ATOM 4331 C CA . ARG A 1 552 ? -23.847 -4.111 29.653 1.00 86.25 552 ARG A CA 1
ATOM 4332 C C . ARG A 1 552 ? -23.360 -4.889 30.876 1.00 86.25 552 ARG A C 1
ATOM 4334 O O . ARG A 1 552 ? -23.123 -4.288 31.921 1.00 86.25 552 ARG A O 1
ATOM 4341 N N . TYR A 1 553 ? -23.183 -6.205 30.755 1.00 89.12 553 TYR A N 1
ATOM 4342 C CA . TYR A 1 553 ? -22.879 -7.095 31.873 1.00 89.12 553 TYR A CA 1
ATOM 4343 C C . TYR A 1 553 ? -21.649 -7.978 31.596 1.00 89.12 553 TYR A C 1
ATOM 4345 O O . TYR A 1 553 ? -21.592 -8.655 30.567 1.00 89.12 553 TYR A O 1
ATOM 4353 N N . PRO A 1 554 ? -20.680 -8.069 32.533 1.00 88.81 554 PRO A N 1
ATOM 4354 C CA . PRO A 1 554 ? -19.518 -8.943 32.385 1.00 88.81 554 PRO A CA 1
ATOM 4355 C C . PRO A 1 554 ? -19.902 -10.400 32.104 1.00 88.81 554 PRO A C 1
ATOM 4357 O O . PRO A 1 554 ? -20.736 -10.974 32.805 1.00 88.81 554 PRO A O 1
ATOM 4360 N N . ARG A 1 555 ? -19.253 -11.035 31.120 1.00 92.38 555 ARG A N 1
ATOM 4361 C CA . ARG A 1 555 ? -19.530 -12.435 30.758 1.00 92.38 555 ARG A CA 1
ATOM 4362 C C . ARG A 1 555 ? -19.290 -13.382 31.944 1.00 92.38 555 ARG A C 1
ATOM 4364 O O . ARG A 1 555 ? -18.204 -13.378 32.537 1.00 92.38 555 ARG A O 1
ATOM 4371 N N . ARG A 1 556 ? -20.279 -14.234 32.243 1.00 92.38 556 ARG A N 1
ATOM 4372 C CA . ARG A 1 556 ? -20.221 -15.280 33.283 1.00 92.38 556 ARG A CA 1
ATOM 4373 C C . ARG A 1 556 ? -20.611 -16.671 32.746 1.00 92.38 556 ARG A C 1
ATOM 4375 O O . ARG A 1 556 ? -21.076 -17.521 33.491 1.00 92.38 556 ARG A O 1
ATOM 4382 N N . HIS A 1 557 ? -20.380 -16.893 31.456 1.00 93.38 557 HIS A N 1
ATOM 4383 C CA . HIS A 1 557 ? -20.587 -18.161 30.760 1.00 93.38 557 HIS A CA 1
ATOM 4384 C C . HIS A 1 557 ? -19.419 -18.452 29.798 1.00 93.38 557 HIS A C 1
ATOM 4386 O O . HIS A 1 557 ? -18.606 -17.577 29.456 1.00 93.38 557 HIS A O 1
ATOM 4392 N N . THR A 1 558 ? -19.330 -19.706 29.376 1.00 92.88 558 THR A N 1
ATOM 4393 C CA . THR A 1 558 ? -18.358 -20.262 28.433 1.00 92.88 558 THR A CA 1
ATOM 4394 C C . THR A 1 558 ? -18.777 -20.033 26.979 1.00 92.88 558 THR A C 1
ATOM 4396 O O . THR A 1 558 ? -19.946 -19.816 26.666 1.00 92.88 558 THR A O 1
ATOM 4399 N N . ARG A 1 559 ? -17.827 -20.153 26.040 1.00 91.12 559 ARG A N 1
ATOM 4400 C CA . ARG A 1 559 ? -18.153 -20.142 24.600 1.00 91.12 559 ARG A CA 1
ATOM 4401 C C . ARG A 1 559 ? -19.101 -21.282 24.198 1.00 91.12 559 ARG A C 1
ATOM 4403 O O . ARG A 1 559 ? -19.856 -21.110 23.253 1.00 91.12 559 ARG A O 1
ATOM 4410 N N . ARG A 1 560 ? -19.077 -22.424 24.901 1.00 90.75 560 ARG A N 1
ATOM 4411 C CA . ARG A 1 560 ? -19.945 -23.573 24.601 1.00 90.75 560 ARG A CA 1
ATOM 4412 C C . ARG A 1 560 ? -21.409 -23.266 24.915 1.00 90.75 560 ARG A C 1
ATOM 4414 O O . ARG A 1 560 ? -22.256 -23.535 24.076 1.00 90.75 560 ARG A O 1
ATOM 4421 N N . GLU A 1 561 ? -21.685 -22.667 26.071 1.00 91.81 561 GLU A N 1
ATOM 4422 C CA . GLU A 1 561 ? -23.043 -22.257 26.468 1.00 91.81 561 GLU A CA 1
ATOM 4423 C C . GLU A 1 561 ? -23.588 -21.161 25.539 1.00 91.81 561 GLU A C 1
ATOM 4425 O O . GLU A 1 561 ? -24.718 -21.262 25.072 1.00 91.81 561 GLU A O 1
ATOM 4430 N N . ALA A 1 562 ? -22.760 -20.170 25.176 1.00 92.88 562 ALA A N 1
ATOM 4431 C CA . ALA A 1 562 ? -23.143 -19.148 24.197 1.00 92.88 562 ALA A CA 1
ATOM 4432 C C . ALA A 1 562 ? -23.447 -19.736 22.808 1.00 92.88 562 ALA A C 1
ATOM 4434 O O . ALA A 1 562 ? -24.428 -19.345 22.184 1.00 92.88 562 ALA A O 1
ATOM 4435 N N . ASN A 1 563 ? -22.632 -20.681 22.326 1.00 90.75 563 ASN A N 1
ATOM 4436 C CA . ASN A 1 563 ? -22.861 -21.333 21.034 1.00 90.75 563 ASN A CA 1
ATOM 4437 C C . ASN A 1 563 ? -24.105 -22.230 21.041 1.00 90.75 563 ASN A C 1
ATOM 4439 O O . ASN A 1 563 ? -24.773 -22.313 20.016 1.00 90.75 563 ASN A O 1
ATOM 4443 N N . LEU A 1 564 ? -24.412 -22.888 22.166 1.00 89.38 564 LEU A N 1
ATOM 4444 C CA . LEU A 1 564 ? -25.638 -23.672 22.316 1.00 89.38 564 LEU A CA 1
ATOM 4445 C C . LEU A 1 564 ? -26.854 -22.745 22.177 1.00 89.38 564 LEU A C 1
ATOM 4447 O O . LEU A 1 564 ? -27.617 -22.892 21.231 1.00 89.38 564 LEU A O 1
ATOM 4451 N N . LEU A 1 565 ? -26.929 -21.705 23.015 1.00 92.44 565 LEU A N 1
ATOM 4452 C CA . LEU A 1 565 ? -28.008 -20.717 22.989 1.00 92.44 565 LEU A CA 1
ATOM 4453 C C . LEU A 1 565 ? -28.194 -20.083 21.599 1.00 92.44 565 LEU A C 1
ATOM 4455 O O . LEU A 1 565 ? -29.295 -20.072 21.060 1.00 92.44 565 LEU A O 1
ATOM 4459 N N . LEU A 1 566 ? -27.116 -19.557 21.008 1.00 91.38 566 LEU A N 1
ATOM 4460 C CA . LEU A 1 566 ? -27.172 -18.830 19.735 1.00 91.38 566 LEU A CA 1
ATOM 4461 C C . LEU A 1 566 ? -27.379 -19.736 18.513 1.00 91.38 566 LEU A C 1
ATOM 4463 O O . LEU A 1 566 ? -27.814 -19.240 17.477 1.00 91.38 566 LEU A O 1
ATOM 4467 N N . GLY A 1 567 ? -27.014 -21.018 18.606 1.00 85.81 567 GLY A N 1
ATOM 4468 C CA . GLY A 1 567 ? -27.070 -21.969 17.497 1.00 85.81 567 GLY A CA 1
ATOM 4469 C C . GLY A 1 567 ? -28.348 -22.806 17.452 1.00 85.81 567 GLY A C 1
ATOM 4470 O O . GLY A 1 567 ? -28.803 -23.129 16.360 1.00 85.81 567 GLY A O 1
ATOM 4471 N N . SER A 1 568 ? -28.928 -23.154 18.607 1.00 81.75 568 SER A N 1
ATOM 4472 C CA . SER A 1 568 ? -30.156 -23.963 18.690 1.00 81.75 568 SER A CA 1
ATOM 4473 C C . SER A 1 568 ? -31.377 -23.205 19.213 1.00 81.75 568 SER A C 1
ATOM 4475 O O . SER A 1 568 ? -32.457 -23.783 19.258 1.00 81.75 568 SER A O 1
ATOM 4477 N N . GLY A 1 569 ? -31.222 -21.953 19.657 1.00 82.31 569 GLY A N 1
ATOM 4478 C CA . GLY A 1 569 ? -32.280 -21.210 20.354 1.00 82.31 569 GLY A CA 1
ATOM 4479 C C . GLY A 1 569 ? -32.554 -21.702 21.781 1.00 82.31 569 GLY A C 1
ATOM 4480 O O . GLY A 1 569 ? -33.357 -21.091 22.480 1.00 82.31 569 GLY A O 1
ATOM 4481 N N . ASN A 1 570 ? -31.864 -22.760 22.227 1.00 87.50 570 ASN A N 1
ATOM 4482 C CA . ASN A 1 570 ? -32.132 -23.469 23.475 1.00 87.50 570 ASN A CA 1
ATOM 4483 C C . ASN A 1 570 ? -30.919 -23.417 24.417 1.00 87.50 570 ASN A C 1
ATOM 4485 O O . ASN A 1 570 ? -29.783 -23.656 24.004 1.00 87.50 570 ASN A O 1
ATOM 4489 N N . GLY A 1 571 ? -31.153 -23.148 25.702 1.00 90.00 571 GLY A N 1
ATOM 4490 C CA . GLY A 1 571 ? -30.124 -23.151 26.750 1.00 90.00 571 GLY A CA 1
ATOM 4491 C C . GLY A 1 571 ? -30.186 -21.932 27.668 1.00 90.00 571 GLY A C 1
ATOM 4492 O O . GLY A 1 571 ? -31.099 -21.119 27.582 1.00 90.00 571 GLY A O 1
ATOM 4493 N N . GLU A 1 572 ? -29.201 -21.786 28.554 1.00 93.62 572 GLU A N 1
ATOM 4494 C CA . GLU A 1 572 ? -29.106 -20.651 29.478 1.00 93.62 572 GLU A CA 1
ATOM 4495 C C . GLU A 1 572 ? -27.682 -20.081 29.493 1.00 93.62 572 GLU A C 1
ATOM 4497 O O . GLU A 1 572 ? -26.698 -20.823 29.502 1.00 93.62 572 GLU A O 1
ATOM 4502 N N . VAL A 1 573 ? -27.566 -18.751 29.507 1.00 95.12 573 VAL A N 1
ATOM 4503 C CA . VAL A 1 573 ? -26.290 -18.041 29.668 1.00 95.12 573 VAL A CA 1
ATOM 4504 C C . VAL A 1 573 ? -26.370 -17.008 30.785 1.00 95.12 573 VAL A C 1
ATOM 4506 O O . VAL A 1 573 ? -27.341 -16.262 30.895 1.00 95.12 573 VAL A O 1
ATOM 4509 N N . ALA A 1 574 ? -25.312 -16.927 31.595 1.00 93.12 574 ALA A N 1
ATOM 4510 C CA . ALA A 1 574 ? -25.216 -15.993 32.714 1.00 93.12 574 ALA A CA 1
ATOM 4511 C C . ALA A 1 574 ? -24.277 -14.809 32.423 1.00 93.12 574 ALA A C 1
ATOM 4513 O O . ALA A 1 574 ? -23.200 -14.954 31.831 1.00 93.12 574 ALA A O 1
ATOM 4514 N N . PHE A 1 575 ? -24.647 -13.638 32.921 1.00 93.31 575 PHE A N 1
ATOM 4515 C CA . PHE A 1 575 ? -23.875 -12.402 32.908 1.00 93.31 575 PHE A CA 1
ATOM 4516 C C . PHE A 1 575 ? -23.868 -11.766 34.307 1.00 93.31 575 PHE A C 1
ATOM 4518 O O . PHE A 1 575 ? -24.658 -12.120 35.186 1.00 93.31 575 PHE A O 1
ATOM 4525 N N . GLY A 1 576 ? -22.969 -10.806 34.513 1.00 87.06 576 GLY A N 1
ATOM 4526 C CA . GLY A 1 576 ? -22.822 -10.093 35.777 1.00 87.06 576 GLY A CA 1
ATOM 4527 C C . GLY A 1 576 ? -21.950 -10.829 36.798 1.00 87.06 576 GLY A C 1
ATOM 4528 O O . GLY A 1 576 ? -21.618 -12.009 36.651 1.00 87.06 576 GLY A O 1
ATOM 4529 N N . ARG A 1 577 ? -21.523 -10.107 37.839 1.00 80.50 577 ARG A N 1
ATOM 4530 C CA . ARG A 1 577 ? -20.688 -10.623 38.937 1.00 80.50 577 ARG A CA 1
ATOM 4531 C C . ARG A 1 577 ? -21.060 -9.935 40.260 1.00 80.50 577 ARG A C 1
ATOM 4533 O O . ARG A 1 577 ? -21.457 -8.770 40.227 1.00 80.50 577 ARG A O 1
ATOM 4540 N N . PRO A 1 578 ? -20.901 -10.605 41.419 1.00 72.12 578 PRO A N 1
ATOM 4541 C CA . PRO A 1 578 ? -21.030 -9.948 42.719 1.00 72.12 578 PRO A CA 1
ATOM 4542 C C . PRO A 1 578 ? -20.035 -8.778 42.847 1.00 72.12 578 PRO A C 1
ATOM 4544 O O . PRO A 1 578 ? -18.928 -8.889 42.317 1.00 72.12 578 PRO A O 1
ATOM 4547 N N . PRO A 1 579 ? -20.385 -7.678 43.540 1.00 65.31 579 PRO A N 1
ATOM 4548 C CA . PRO A 1 579 ? -21.614 -7.461 44.316 1.00 65.31 579 PRO A CA 1
ATOM 4549 C C . PRO A 1 579 ? -22.838 -6.992 43.500 1.00 65.31 579 PRO A C 1
ATOM 4551 O O . PRO A 1 579 ? -23.891 -6.770 44.089 1.00 65.31 579 PRO A O 1
ATOM 4554 N N . GLY A 1 580 ? -22.714 -6.831 42.177 1.00 82.31 580 GLY A N 1
ATOM 4555 C CA . GLY A 1 580 ? -23.752 -6.255 41.315 1.00 82.31 580 GLY A CA 1
ATOM 4556 C C . GLY A 1 580 ? -24.911 -7.195 40.960 1.00 82.31 580 GLY A C 1
ATOM 4557 O O . GLY A 1 580 ? -25.208 -8.167 41.658 1.00 82.31 580 GLY A O 1
ATOM 4558 N N . LEU A 1 581 ? -25.579 -6.895 39.845 1.00 86.88 581 LEU A N 1
ATOM 4559 C CA . LEU A 1 581 ? -26.631 -7.750 39.297 1.00 86.88 581 LEU A CA 1
ATOM 4560 C C . LEU A 1 581 ? -26.043 -9.007 38.651 1.00 86.88 581 LEU A C 1
ATOM 4562 O O . LEU A 1 581 ? -24.969 -8.979 38.046 1.00 86.88 581 LEU A O 1
ATOM 4566 N N . LEU A 1 582 ? -26.789 -10.099 38.768 1.00 90.12 582 LEU A N 1
ATOM 4567 C CA . LEU A 1 582 ? -26.648 -11.309 37.977 1.00 90.12 582 LEU A CA 1
ATOM 4568 C C . LEU A 1 582 ? -27.830 -11.370 37.017 1.00 90.12 582 LEU A C 1
ATOM 4570 O O . LEU A 1 582 ? -28.972 -11.153 37.427 1.00 90.12 582 LEU A O 1
ATOM 4574 N N . VAL A 1 583 ? -27.536 -11.648 35.753 1.00 92.50 583 VAL A N 1
ATOM 4575 C CA . VAL A 1 583 ? -28.525 -11.675 34.678 1.00 92.50 583 VAL A CA 1
ATOM 4576 C C . VAL A 1 583 ? -28.404 -13.000 33.947 1.00 92.50 583 VAL A C 1
ATOM 4578 O O . VAL A 1 583 ? -27.313 -13.351 33.505 1.00 92.50 583 VAL A O 1
ATOM 4581 N N . TRP A 1 584 ? -29.503 -13.730 33.807 1.00 93.56 584 TRP A N 1
ATOM 4582 C CA . TRP A 1 584 ? -29.563 -14.966 33.034 1.00 93.56 584 TRP A CA 1
ATOM 4583 C C . TRP A 1 584 ? -30.501 -14.774 31.856 1.00 93.56 584 TRP A C 1
ATOM 4585 O O . TRP A 1 584 ? -31.614 -14.287 32.033 1.00 93.56 584 TRP A O 1
ATOM 4595 N N . LEU A 1 585 ? -30.057 -15.175 30.671 1.00 94.25 585 LEU A N 1
ATOM 4596 C CA . LEU A 1 585 ? -30.909 -15.315 29.499 1.00 94.25 585 LEU A CA 1
ATOM 4597 C C . LEU A 1 585 ? -31.095 -16.814 29.263 1.00 94.25 585 LEU A C 1
ATOM 4599 O O . LEU A 1 585 ? -30.161 -17.485 28.821 1.00 94.25 585 LEU A O 1
ATOM 4603 N N . ALA A 1 586 ? -32.270 -17.322 29.624 1.00 92.94 586 ALA A N 1
ATOM 4604 C CA . ALA A 1 586 ? -32.691 -18.695 29.375 1.00 92.94 586 ALA A CA 1
ATOM 4605 C C . ALA A 1 586 ? -33.637 -18.698 28.176 1.00 92.94 586 ALA A C 1
ATOM 4607 O O . ALA A 1 586 ? -34.587 -17.922 28.172 1.00 92.94 586 ALA A O 1
ATOM 4608 N N . CYS A 1 587 ? -33.397 -19.536 27.177 1.00 91.50 587 CYS A N 1
ATOM 4609 C CA . CYS A 1 587 ? -34.235 -19.629 25.987 1.00 91.50 587 CYS A CA 1
ATOM 4610 C C . CYS A 1 587 ? -34.664 -21.071 25.733 1.00 91.50 587 CYS A C 1
ATOM 4612 O O . CYS A 1 587 ? -33.896 -22.011 25.967 1.00 91.50 587 CYS A O 1
ATOM 4614 N N . GLN A 1 588 ? -35.899 -21.211 25.265 1.00 87.00 588 GLN A N 1
ATOM 4615 C CA . GLN A 1 588 ? -36.503 -22.456 24.837 1.00 87.00 588 GLN A CA 1
ATOM 4616 C C . GLN A 1 588 ? -37.461 -22.167 23.673 1.00 87.00 588 GLN A C 1
ATOM 4618 O O . GLN A 1 588 ? -38.340 -21.314 23.779 1.00 87.00 588 GLN A O 1
ATOM 4623 N N . ASP A 1 589 ? -37.265 -22.866 22.557 1.00 80.19 589 ASP A N 1
ATOM 4624 C CA . ASP A 1 589 ? -38.144 -22.899 21.384 1.00 80.19 589 ASP A CA 1
ATOM 4625 C C . ASP A 1 589 ? -38.482 -21.499 20.815 1.00 80.19 589 ASP A C 1
ATOM 4627 O O . ASP A 1 589 ? -39.585 -21.219 20.351 1.00 80.19 589 ASP A O 1
ATOM 4631 N N . GLY A 1 590 ? -37.496 -20.591 20.844 1.00 74.81 590 GLY A N 1
ATOM 4632 C CA . GLY A 1 590 ? -37.586 -19.220 20.313 1.00 74.81 590 GLY A CA 1
ATOM 4633 C C . GLY A 1 590 ? -38.123 -18.168 21.296 1.00 74.81 590 GLY A C 1
ATOM 4634 O O . GLY A 1 590 ? -37.941 -16.967 21.058 1.00 74.81 590 GLY A O 1
ATOM 4635 N N . ALA A 1 591 ? -38.704 -18.604 22.416 1.00 86.50 591 ALA A N 1
ATOM 4636 C CA . ALA A 1 591 ? -39.034 -17.760 23.557 1.00 86.50 591 ALA A CA 1
ATOM 4637 C C . ALA A 1 591 ? -37.861 -17.701 24.548 1.00 86.50 591 ALA A C 1
ATOM 4639 O O . ALA A 1 591 ? -37.131 -18.673 24.747 1.00 86.50 591 ALA A O 1
ATOM 4640 N N . CYS A 1 592 ? -37.674 -16.554 25.196 1.00 90.50 592 CYS A N 1
ATOM 4641 C CA . CYS A 1 592 ? -36.635 -16.348 26.195 1.00 90.50 592 CYS A CA 1
ATOM 4642 C C . CYS A 1 592 ? -37.187 -15.704 27.466 1.00 90.50 592 CYS A C 1
ATOM 4644 O O . CYS A 1 592 ? -38.069 -14.849 27.439 1.00 90.50 592 CYS A O 1
ATOM 4646 N N . SER A 1 593 ? -36.593 -16.089 28.590 1.00 91.25 593 SER A N 1
ATOM 4647 C CA . SER A 1 593 ? -36.790 -15.483 29.898 1.00 91.25 593 SER A CA 1
ATOM 4648 C C . SER A 1 593 ? -35.498 -14.810 30.359 1.00 91.25 593 SER A C 1
ATOM 4650 O O . SER A 1 593 ? -34.452 -15.456 30.490 1.00 91.25 593 SER A O 1
ATOM 4652 N N . LEU A 1 594 ? -35.571 -13.505 30.610 1.00 92.50 594 LEU A N 1
ATOM 4653 C CA . LEU A 1 594 ? -34.494 -12.699 31.170 1.00 92.50 594 LEU A CA 1
ATOM 4654 C C . LEU A 1 594 ? -34.684 -12.595 32.684 1.00 92.50 594 LEU A C 1
ATOM 4656 O O . LEU A 1 594 ? -35.570 -11.884 33.155 1.00 92.50 594 LEU A O 1
ATOM 4660 N N . ARG A 1 595 ? -33.836 -13.278 33.452 1.00 92.38 595 ARG A N 1
ATOM 4661 C CA . ARG A 1 595 ? -33.894 -13.282 34.918 1.00 92.38 595 ARG A CA 1
ATOM 4662 C C . ARG A 1 595 ? -32.848 -12.343 35.495 1.00 92.38 595 ARG A C 1
ATOM 4664 O O . ARG A 1 595 ? -31.666 -12.515 35.212 1.00 92.38 595 ARG A O 1
ATOM 4671 N N . VAL A 1 596 ? -33.244 -11.388 36.334 1.00 91.56 596 VAL A N 1
ATOM 4672 C CA . VAL A 1 596 ? -32.339 -10.432 36.993 1.00 91.56 596 VAL A CA 1
ATOM 4673 C C . VAL A 1 596 ? -32.409 -10.595 38.511 1.00 91.56 596 VAL A C 1
ATOM 4675 O O . VAL A 1 596 ? -33.487 -10.543 39.105 1.00 91.56 596 VAL A O 1
ATOM 4678 N N . ARG A 1 597 ? -31.265 -10.799 39.173 1.00 89.50 597 ARG A N 1
ATOM 4679 C CA . ARG A 1 597 ? -31.149 -10.903 40.643 1.00 89.50 597 ARG A CA 1
ATOM 4680 C C . ARG A 1 597 ? -30.026 -10.008 41.148 1.00 89.50 597 ARG A C 1
ATOM 4682 O O . ARG A 1 597 ? -28.985 -9.905 40.502 1.00 89.50 597 ARG A O 1
ATOM 4689 N N . GLN A 1 598 ? -30.162 -9.444 42.344 1.00 85.69 598 GLN A N 1
ATOM 4690 C CA . GLN A 1 598 ? -29.013 -8.845 43.028 1.00 85.69 598 GLN A CA 1
ATOM 4691 C C . GLN A 1 598 ? -28.149 -9.954 43.644 1.00 85.69 598 GLN A C 1
ATOM 4693 O O . GLN A 1 598 ? -28.644 -10.765 44.428 1.00 85.69 598 GLN A O 1
ATOM 4698 N N . ALA A 1 599 ? -26.850 -9.991 43.322 1.00 79.56 599 ALA A N 1
ATOM 4699 C CA . ALA A 1 599 ? -25.963 -11.076 43.746 1.00 79.56 599 ALA A CA 1
ATOM 4700 C C . ALA A 1 599 ? -25.898 -11.255 45.272 1.00 79.56 599 ALA A C 1
ATOM 4702 O O . ALA A 1 599 ? -25.847 -12.386 45.752 1.00 79.56 599 ALA A O 1
ATOM 4703 N N . GLN A 1 600 ? -25.874 -10.150 46.027 1.00 77.06 600 GLN A N 1
ATOM 4704 C CA . GLN A 1 600 ? -25.716 -10.178 47.483 1.00 77.06 600 GLN A CA 1
ATOM 4705 C C . GLN A 1 600 ? -26.980 -10.638 48.214 1.00 77.06 600 GLN A C 1
ATOM 4707 O O . GLN A 1 600 ? -26.871 -11.536 49.049 1.00 77.06 600 GLN A O 1
ATOM 4712 N N . ALA A 1 601 ? -28.158 -10.083 47.894 1.00 71.94 601 ALA A N 1
ATOM 4713 C CA . ALA A 1 601 ? -29.425 -10.572 48.441 1.00 71.94 601 ALA A CA 1
ATOM 4714 C C . ALA A 1 601 ? -29.597 -12.069 48.144 1.00 71.94 601 ALA A C 1
ATOM 4716 O O . ALA A 1 601 ? -29.704 -12.871 49.070 1.00 71.94 601 ALA A O 1
ATOM 4717 N N . TRP A 1 602 ? -29.471 -12.462 46.870 1.00 74.06 602 TRP A N 1
ATOM 4718 C CA . TRP A 1 602 ? -29.615 -13.854 46.439 1.00 74.06 602 TRP A CA 1
ATOM 4719 C C . TRP A 1 602 ? -28.666 -14.821 47.167 1.00 74.06 602 TRP A C 1
ATOM 4721 O O . TRP A 1 602 ? -29.067 -15.923 47.543 1.00 74.06 602 TRP A O 1
ATOM 4731 N N . ALA A 1 603 ? -27.411 -14.420 47.402 1.00 75.38 603 ALA A N 1
ATOM 4732 C CA . ALA A 1 603 ? -26.445 -15.244 48.128 1.00 75.38 603 ALA A CA 1
ATOM 4733 C C . ALA A 1 603 ? -26.804 -15.415 49.616 1.00 75.38 603 ALA A C 1
ATOM 4735 O O . ALA A 1 603 ? -26.778 -16.543 50.108 1.00 75.38 603 ALA A O 1
ATOM 4736 N N . ARG A 1 604 ? -27.172 -14.328 50.314 1.00 73.19 604 ARG A N 1
ATOM 4737 C CA . ARG A 1 604 ? -27.580 -14.370 51.734 1.00 73.19 604 ARG A CA 1
ATOM 4738 C C . ARG A 1 604 ? -28.813 -15.253 51.935 1.00 73.19 604 ARG A C 1
ATOM 4740 O O . ARG A 1 604 ? -28.793 -16.152 52.769 1.00 73.19 604 ARG A O 1
ATOM 4747 N N . MET A 1 605 ? -29.816 -15.077 51.080 1.00 68.94 605 MET A N 1
ATOM 4748 C CA . MET A 1 605 ? -31.060 -15.847 51.088 1.00 68.94 605 MET A CA 1
ATOM 4749 C C . MET A 1 605 ? -30.828 -17.357 50.906 1.00 68.94 605 MET A C 1
ATOM 4751 O O . MET A 1 605 ? -31.337 -18.161 51.684 1.00 68.94 605 MET A O 1
ATOM 4755 N N . ARG A 1 606 ? -30.002 -17.779 49.928 1.00 71.75 606 ARG A N 1
ATOM 4756 C CA . ARG A 1 606 ? -29.668 -19.213 49.768 1.00 71.75 606 ARG A CA 1
ATOM 4757 C C . ARG A 1 606 ? -28.939 -19.779 50.988 1.00 71.75 606 ARG A C 1
ATOM 4759 O O . ARG A 1 606 ? -29.119 -20.953 51.304 1.00 71.75 606 ARG A O 1
ATOM 4766 N N . GLN A 1 607 ? -28.132 -18.963 51.666 1.00 75.44 607 GLN A N 1
ATOM 4767 C CA . GLN A 1 607 ? -27.436 -19.361 52.886 1.00 75.44 607 GLN A CA 1
ATOM 4768 C C . GLN A 1 607 ? -28.422 -19.553 54.052 1.00 75.44 607 GLN A C 1
ATOM 4770 O O . GLN A 1 607 ? -28.385 -20.606 54.687 1.00 75.44 607 GLN A O 1
ATOM 4775 N N . GLN A 1 608 ? -29.353 -18.618 54.271 1.00 70.50 608 GLN A N 1
ATOM 4776 C CA . GLN A 1 608 ? -30.414 -18.726 55.288 1.00 70.50 608 GLN A CA 1
ATOM 4777 C C . GLN A 1 608 ? -31.286 -19.976 55.074 1.00 70.50 608 GLN A C 1
ATOM 4779 O O . GLN A 1 608 ? -31.357 -20.829 55.958 1.00 70.50 608 GLN A O 1
ATOM 4784 N N . ALA A 1 609 ? -31.833 -20.167 53.867 1.00 68.44 609 ALA A N 1
ATOM 4785 C CA . ALA A 1 609 ? -32.660 -21.333 53.539 1.00 68.44 609 ALA A CA 1
ATOM 4786 C C . ALA A 1 609 ? -31.919 -22.673 53.748 1.00 68.44 609 ALA A C 1
ATOM 4788 O O . ALA A 1 609 ? -32.503 -23.656 54.209 1.00 68.44 609 ALA A O 1
ATOM 4789 N N . SER A 1 610 ? -30.610 -22.721 53.458 1.00 73.94 610 SER A N 1
ATOM 4790 C CA . SER A 1 610 ? -29.794 -23.915 53.725 1.00 73.94 610 SER A CA 1
ATOM 4791 C C . SER A 1 610 ? -29.636 -24.208 55.225 1.00 73.94 610 SER A C 1
ATOM 4793 O O . SER A 1 610 ? -29.711 -25.367 55.633 1.00 73.94 610 SER A O 1
ATOM 4795 N N . GLN A 1 611 ? -29.500 -23.166 56.054 1.00 77.12 611 GLN A N 1
ATOM 4796 C CA . GLN A 1 611 ? -29.352 -23.283 57.506 1.00 77.12 611 GLN A CA 1
ATOM 4797 C C . GLN A 1 611 ? -30.663 -23.691 58.191 1.00 77.12 611 GLN A C 1
ATOM 4799 O O . GLN A 1 611 ? -30.641 -24.488 59.129 1.00 77.12 611 GLN A O 1
ATOM 4804 N N . GLU A 1 612 ? -31.815 -23.210 57.719 1.00 74.44 612 GLU A N 1
ATOM 4805 C CA . GLU A 1 612 ? -33.125 -23.634 58.233 1.00 74.44 612 GLU A CA 1
ATOM 4806 C C . GLU A 1 612 ? -33.445 -25.090 57.886 1.00 74.44 612 GLU A C 1
ATOM 4808 O O . GLU A 1 612 ? -33.846 -25.863 58.762 1.00 74.44 612 GLU A O 1
ATOM 4813 N N . ALA A 1 613 ? -33.180 -25.510 56.644 1.00 72.06 613 ALA A N 1
ATOM 4814 C CA . ALA A 1 613 ? -33.316 -26.907 56.240 1.00 72.06 613 ALA A CA 1
ATOM 4815 C C . ALA A 1 613 ? -32.421 -27.842 57.079 1.00 72.06 613 ALA A C 1
ATOM 4817 O O . ALA A 1 613 ? -32.812 -28.970 57.399 1.00 72.06 613 ALA A O 1
ATOM 4818 N N . GLU A 1 614 ? -31.231 -27.382 57.473 1.00 76.00 614 GLU A N 1
ATOM 4819 C CA . GLU A 1 614 ? -30.330 -28.123 58.353 1.00 76.00 614 GLU A CA 1
ATOM 4820 C C . GLU A 1 614 ? -30.814 -28.148 59.815 1.00 76.00 614 GLU A C 1
ATOM 4822 O O . GLU A 1 614 ? -30.834 -29.221 60.424 1.00 76.00 614 GLU A O 1
ATOM 4827 N N . ARG A 1 615 ? -31.321 -27.028 60.353 1.00 78.56 615 ARG A N 1
ATOM 4828 C CA . ARG A 1 615 ? -31.966 -26.970 61.682 1.00 78.56 615 ARG A CA 1
ATOM 4829 C C . ARG A 1 615 ? -33.155 -27.927 61.790 1.00 78.56 615 ARG A C 1
ATOM 4831 O O . ARG A 1 615 ? -33.218 -28.708 62.738 1.00 78.56 615 ARG A O 1
ATOM 4838 N N . LEU A 1 616 ? -34.051 -27.943 60.800 1.00 77.00 616 LEU A N 1
ATOM 4839 C CA . LEU A 1 616 ? -35.200 -28.859 60.763 1.00 77.00 616 LEU A CA 1
ATOM 4840 C C . LEU A 1 616 ? -34.762 -30.334 60.720 1.00 77.00 616 LEU A C 1
ATOM 4842 O O . LEU A 1 616 ? -35.365 -31.190 61.374 1.00 77.00 616 LEU A O 1
ATOM 4846 N N . ARG A 1 617 ? -33.677 -30.654 59.999 1.00 75.88 617 ARG A N 1
ATOM 4847 C CA . ARG A 1 617 ? -33.079 -32.002 60.001 1.00 75.88 617 ARG A CA 1
ATOM 4848 C C . ARG A 1 617 ? -32.490 -32.372 61.365 1.00 75.88 617 ARG A C 1
ATOM 4850 O O . ARG A 1 617 ? -32.636 -33.520 61.784 1.00 75.88 617 ARG A O 1
ATOM 4857 N N . GLN A 1 618 ? -31.847 -31.434 62.061 1.00 78.00 618 GLN A N 1
ATOM 4858 C CA . GLN A 1 618 ? -31.300 -31.658 63.404 1.00 78.00 618 GLN A CA 1
ATOM 4859 C C . GLN A 1 618 ? -32.408 -31.846 64.453 1.00 78.00 618 GLN A C 1
ATOM 4861 O O . GLN A 1 618 ? -32.356 -32.821 65.202 1.00 78.00 618 GLN A O 1
ATOM 4866 N N . GLN A 1 619 ? -33.458 -31.018 64.441 1.00 80.75 619 GLN A N 1
ATOM 4867 C CA . GLN A 1 619 ? -34.620 -31.167 65.329 1.00 80.75 619 GLN A CA 1
ATOM 4868 C C . GLN A 1 619 ? -35.306 -32.531 65.158 1.00 80.75 619 GLN A C 1
ATOM 4870 O O . GLN A 1 619 ? -35.539 -33.230 66.143 1.00 80.75 619 GLN A O 1
ATOM 4875 N N . ARG A 1 620 ? -35.544 -32.980 63.915 1.00 77.69 620 ARG A N 1
ATOM 4876 C CA . ARG A 1 620 ? -36.112 -34.318 63.650 1.00 77.69 620 ARG A CA 1
ATOM 4877 C C . ARG A 1 620 ? -35.217 -35.455 64.164 1.00 77.69 620 ARG A C 1
ATOM 4879 O O . ARG A 1 620 ? -35.728 -36.469 64.637 1.00 77.69 620 ARG A O 1
ATOM 4886 N N . ARG A 1 621 ? -33.886 -35.303 64.108 1.00 79.06 621 ARG A N 1
ATOM 4887 C CA . ARG A 1 621 ? -32.936 -36.273 64.693 1.00 79.06 621 ARG A CA 1
ATOM 4888 C C . ARG A 1 621 ? -33.006 -36.290 66.222 1.00 79.06 621 ARG A C 1
ATOM 4890 O O . ARG A 1 621 ? -33.014 -37.377 66.794 1.00 79.06 621 ARG A O 1
ATOM 4897 N N . GLN A 1 622 ? -33.094 -35.126 66.868 1.00 81.56 622 GLN A N 1
ATOM 4898 C CA . GLN A 1 622 ? -33.231 -35.008 68.325 1.00 81.56 622 GLN A CA 1
ATOM 4899 C C . GLN A 1 622 ? -34.547 -35.622 68.817 1.00 81.56 622 GLN A C 1
ATOM 4901 O O . GLN A 1 622 ? -34.512 -36.525 69.647 1.00 81.56 622 GLN A O 1
ATOM 4906 N N . GLN A 1 623 ? -35.684 -35.250 68.217 1.00 79.94 623 GLN A N 1
ATOM 4907 C CA . GLN A 1 623 ? -36.999 -35.829 68.527 1.00 79.94 623 GLN A CA 1
ATOM 4908 C C . GLN A 1 623 ? -37.011 -37.360 68.376 1.00 79.94 623 GLN A C 1
ATOM 4910 O O . GLN A 1 623 ? -37.518 -38.067 69.248 1.00 79.94 623 GLN A O 1
ATOM 4915 N N . ARG A 1 624 ? -36.389 -37.897 67.314 1.00 77.94 624 ARG A N 1
ATOM 4916 C CA . ARG A 1 624 ? -36.240 -39.350 67.130 1.00 77.94 624 ARG A CA 1
ATOM 4917 C C . ARG A 1 624 ? -35.387 -39.988 68.230 1.00 77.94 624 ARG A C 1
ATOM 4919 O O . ARG A 1 624 ? -35.757 -41.043 68.740 1.00 77.94 624 ARG A O 1
ATOM 4926 N N . GLN A 1 625 ? -34.264 -39.373 68.602 1.00 79.62 625 GLN A N 1
ATOM 4927 C CA . GLN A 1 625 ? -33.397 -39.905 69.654 1.00 79.62 625 GLN A CA 1
ATOM 4928 C C . GLN A 1 625 ? -34.086 -39.873 71.025 1.00 79.62 625 GLN A C 1
ATOM 4930 O O . GLN A 1 625 ? -34.009 -40.848 71.769 1.00 79.62 625 GLN A O 1
ATOM 4935 N N . GLU A 1 626 ? -34.818 -38.805 71.337 1.00 82.12 626 GLU A N 1
ATOM 4936 C CA . GLU A 1 626 ? -35.648 -38.725 72.538 1.00 82.12 626 GLU A CA 1
ATOM 4937 C C . GLU A 1 626 ? -36.737 -39.798 72.563 1.00 82.12 626 GLU A C 1
ATOM 4939 O O . GLU A 1 626 ? -36.925 -40.429 73.600 1.00 82.12 626 GLU A O 1
ATOM 4944 N N . ARG A 1 627 ? -37.434 -40.046 71.445 1.00 81.38 627 ARG A N 1
ATOM 4945 C CA . ARG A 1 627 ? -38.456 -41.101 71.361 1.00 81.38 627 ARG A CA 1
ATOM 4946 C C . ARG A 1 627 ? -37.854 -42.487 71.597 1.00 81.38 627 ARG A C 1
ATOM 4948 O O . ARG A 1 627 ? -38.399 -43.254 72.385 1.00 81.38 627 ARG A O 1
ATOM 4955 N N . ILE A 1 628 ? -36.690 -42.776 71.008 1.00 81.19 628 ILE A N 1
ATOM 4956 C CA . ILE A 1 628 ? -35.943 -44.025 71.244 1.00 81.19 628 ILE A CA 1
ATOM 4957 C C . ILE A 1 628 ? -35.507 -44.149 72.716 1.00 81.19 628 ILE A C 1
ATOM 4959 O O . ILE A 1 628 ? -35.607 -45.237 73.286 1.00 81.19 628 ILE A O 1
ATOM 4963 N N . ASN A 1 629 ? -35.055 -43.054 73.340 1.00 82.00 629 ASN A N 1
ATOM 4964 C CA . ASN A 1 629 ? -34.605 -43.030 74.737 1.00 82.00 629 ASN A CA 1
ATOM 4965 C C . ASN A 1 629 ? -35.767 -43.201 75.733 1.00 82.00 629 ASN A C 1
ATOM 4967 O O . ASN A 1 629 ? -35.651 -43.992 76.668 1.00 82.00 629 ASN A O 1
ATOM 4971 N N . ARG A 1 630 ? -36.894 -42.502 75.516 1.00 82.31 630 ARG A N 1
ATOM 4972 C CA . ARG A 1 630 ? -38.149 -42.681 76.275 1.00 82.31 630 ARG A CA 1
ATOM 4973 C C . ARG A 1 630 ? -38.696 -44.104 76.115 1.00 82.31 630 ARG A C 1
ATOM 4975 O O . ARG A 1 630 ? -39.264 -44.660 77.051 1.00 82.31 630 ARG A O 1
ATOM 4982 N N . GLY A 1 631 ? -38.462 -44.707 74.951 1.00 83.19 631 GLY A N 1
ATOM 4983 C CA . GLY A 1 631 ? -38.896 -46.053 74.617 1.00 83.19 631 GLY A CA 1
ATOM 4984 C C . GLY A 1 631 ? -40.355 -46.116 74.174 1.00 83.19 631 GLY A C 1
ATOM 4985 O O . GLY A 1 631 ? -41.039 -45.100 74.024 1.00 83.19 631 GLY A O 1
ATOM 4986 N N . TRP A 1 632 ? -40.811 -47.345 73.951 1.00 87.69 632 TRP A N 1
ATOM 4987 C CA . TRP A 1 632 ? -42.142 -47.648 73.434 1.00 87.69 632 TRP A CA 1
ATOM 4988 C C . TRP A 1 632 ? -42.996 -48.305 74.521 1.00 87.69 632 TRP A C 1
ATOM 4990 O O . TRP A 1 632 ? -42.529 -49.213 75.214 1.00 87.69 632 TRP A O 1
ATOM 5000 N N . GLN A 1 633 ? -44.230 -47.841 74.695 1.00 87.69 633 GLN A N 1
ATOM 5001 C CA . GLN A 1 633 ? -45.147 -48.345 75.719 1.00 87.69 633 GLN A CA 1
ATOM 5002 C C . GLN A 1 633 ? -46.039 -49.464 75.173 1.00 87.69 633 GLN A C 1
ATOM 5004 O O . GLN A 1 633 ? -46.261 -49.565 73.968 1.00 87.69 633 GLN A O 1
ATOM 5009 N N . ALA A 1 634 ? -46.564 -50.320 76.053 1.00 87.19 634 ALA A N 1
ATOM 5010 C CA . ALA A 1 634 ? -47.549 -51.320 75.651 1.00 87.19 634 ALA A CA 1
ATOM 5011 C C . ALA A 1 634 ? -48.798 -50.617 75.088 1.00 87.19 634 ALA A C 1
ATOM 5013 O O . ALA A 1 634 ? -49.373 -49.748 75.735 1.00 87.19 634 ALA A O 1
ATOM 5014 N N . GLY A 1 635 ? -49.194 -50.979 73.868 1.00 84.81 635 GLY A N 1
ATOM 5015 C CA . GLY A 1 635 ? -50.249 -50.316 73.101 1.00 84.81 635 GLY A CA 1
ATOM 5016 C C . GLY A 1 635 ? -49.759 -49.353 72.011 1.00 84.81 635 GLY A C 1
ATOM 5017 O O . GLY A 1 635 ? -50.529 -49.120 71.075 1.00 84.81 635 GLY A O 1
ATOM 5018 N N . ASP A 1 636 ? -48.508 -48.865 72.063 1.00 87.56 636 ASP A N 1
ATOM 5019 C CA . ASP A 1 636 ? -47.955 -47.926 71.068 1.00 87.56 636 ASP A CA 1
ATOM 5020 C C . ASP A 1 636 ? -48.075 -48.498 69.647 1.00 87.56 636 ASP A C 1
ATOM 5022 O O . ASP A 1 636 ? -47.649 -49.628 69.382 1.00 87.56 636 ASP A O 1
ATOM 5026 N N . CYS A 1 637 ? -48.635 -47.707 68.723 1.00 87.19 637 CYS A N 1
ATOM 5027 C CA . CYS A 1 637 ? -48.625 -48.033 67.299 1.00 87.19 637 CYS A CA 1
ATOM 5028 C C . CYS A 1 637 ? -47.237 -47.741 66.739 1.00 87.19 637 CYS A C 1
ATOM 5030 O O . CYS A 1 637 ? -46.830 -46.581 66.639 1.00 87.19 637 CYS A O 1
ATOM 5032 N N . VAL A 1 638 ? -46.544 -48.800 66.337 1.00 87.81 638 VAL A N 1
ATOM 5033 C CA . VAL A 1 638 ? -45.195 -48.716 65.788 1.00 87.81 638 VAL A CA 1
ATOM 5034 C C . VAL A 1 638 ? -45.134 -49.295 64.386 1.00 87.81 638 VAL A C 1
ATOM 5036 O O . VAL A 1 638 ? -45.846 -50.247 64.048 1.00 87.81 638 VAL A O 1
ATOM 5039 N N . ARG A 1 639 ? -44.244 -48.723 63.580 1.00 88.44 639 ARG A N 1
ATOM 5040 C CA . ARG A 1 639 ? -43.872 -49.214 62.260 1.00 88.44 639 ARG A CA 1
ATOM 5041 C C . ARG A 1 639 ? -42.380 -49.509 62.175 1.00 88.44 639 ARG A C 1
ATOM 5043 O O . ARG A 1 639 ? -41.591 -48.833 62.829 1.00 88.44 639 ARG A O 1
ATOM 5050 N N . TRP A 1 640 ? -41.998 -50.498 61.378 1.00 86.62 640 TRP A N 1
ATOM 5051 C CA . TRP A 1 640 ? -40.600 -50.816 61.080 1.00 86.62 640 TRP A CA 1
ATOM 5052 C C . TRP A 1 640 ? -40.488 -51.413 59.681 1.00 86.62 640 TRP A C 1
ATOM 5054 O O . TRP A 1 640 ? -41.411 -52.077 59.208 1.00 86.62 640 TRP A O 1
ATOM 5064 N N . ASP A 1 641 ? -39.359 -51.162 59.028 1.00 76.12 641 ASP A N 1
ATOM 5065 C CA . ASP A 1 641 ? -39.073 -51.692 57.699 1.00 76.12 641 ASP A CA 1
ATOM 5066 C C . ASP A 1 641 ? -38.379 -53.055 57.792 1.00 76.12 641 ASP A C 1
ATOM 5068 O O . ASP A 1 641 ? -37.432 -53.235 58.563 1.00 76.12 641 ASP A O 1
ATOM 5072 N N . CYS A 1 642 ? -38.786 -53.997 56.938 1.00 58.69 642 CYS A N 1
ATOM 5073 C CA . CYS A 1 642 ? -37.811 -54.906 56.338 1.00 58.69 642 CYS A CA 1
ATOM 5074 C C . CYS A 1 642 ? -37.186 -54.224 55.109 1.00 58.69 642 CYS A C 1
ATOM 5076 O O . CYS A 1 642 ? -37.767 -53.303 54.536 1.00 58.69 642 CYS A O 1
ATOM 5078 N N . SER A 1 643 ? -35.986 -54.655 54.717 1.00 48.19 643 SER A N 1
ATOM 5079 C CA . SER A 1 643 ? -34.996 -53.886 53.938 1.00 48.19 643 SER A CA 1
ATOM 5080 C C . SER A 1 643 ? -35.376 -53.421 52.514 1.00 48.19 643 SER A C 1
ATOM 5082 O O . SER A 1 643 ? -34.500 -52.941 51.798 1.00 48.19 643 SER A O 1
ATOM 5084 N N . ALA A 1 644 ? -36.632 -53.558 52.084 1.00 41.88 644 ALA A N 1
ATOM 5085 C CA . ALA A 1 644 ? -37.128 -53.156 50.770 1.00 41.88 644 ALA A CA 1
ATOM 5086 C C . ALA A 1 644 ? -38.585 -52.638 50.833 1.00 41.88 644 ALA A C 1
ATOM 5088 O O . ALA A 1 644 ? -39.517 -53.315 50.422 1.00 41.88 644 ALA A O 1
ATOM 5089 N N . GLY A 1 645 ? -38.792 -51.417 51.341 1.00 53.00 645 GLY A N 1
ATOM 5090 C CA . GLY A 1 645 ? -40.053 -50.667 51.174 1.00 53.00 645 GLY A CA 1
ATOM 5091 C C . GLY A 1 645 ? -41.274 -51.164 51.963 1.00 53.00 645 GLY A C 1
ATOM 5092 O O . GLY A 1 645 ? -42.377 -50.645 51.765 1.00 53.00 645 GLY A O 1
ATOM 5093 N N . CYS A 1 646 ? -41.095 -52.133 52.861 1.00 57.75 646 CYS A N 1
ATOM 5094 C CA . CYS A 1 646 ? -42.191 -52.811 53.541 1.00 57.75 646 CYS A CA 1
ATOM 5095 C C . CYS A 1 646 ? -42.295 -52.443 55.019 1.00 57.75 646 CYS A C 1
ATOM 5097 O O . CYS A 1 646 ? -41.733 -53.075 55.915 1.00 57.75 646 CYS A O 1
ATOM 5099 N N . VAL A 1 647 ? -43.120 -51.417 55.229 1.00 70.44 647 VAL A N 1
ATOM 5100 C CA . VAL A 1 647 ? -43.527 -50.868 56.518 1.00 70.44 647 VAL A CA 1
ATOM 5101 C C . VAL A 1 647 ? -44.503 -51.833 57.203 1.00 70.44 647 VAL A C 1
ATOM 5103 O O . VAL A 1 647 ? -45.725 -51.717 57.051 1.00 70.44 647 VAL A O 1
ATOM 5106 N N . TYR A 1 648 ? -43.984 -52.776 57.990 1.00 80.69 648 TYR A N 1
ATOM 5107 C CA . TYR A 1 648 ? -44.806 -53.491 58.965 1.00 80.69 648 TYR A CA 1
ATOM 5108 C C . TYR A 1 648 ? -45.405 -52.469 59.931 1.00 80.69 648 TYR A C 1
ATOM 5110 O O . TYR A 1 648 ? -44.706 -51.562 60.382 1.00 80.69 648 TYR A O 1
ATOM 5118 N N . ARG A 1 649 ? -46.687 -52.613 60.278 1.00 87.75 649 ARG A N 1
ATOM 5119 C CA . ARG A 1 649 ? -47.307 -51.870 61.386 1.00 87.75 649 ARG A CA 1
ATOM 5120 C C . ARG A 1 649 ? -47.830 -52.845 62.422 1.00 87.75 649 ARG A C 1
ATOM 5122 O O . ARG A 1 649 ? -48.420 -53.872 62.081 1.00 87.75 649 ARG A O 1
ATOM 5129 N N . GLY A 1 650 ? -47.672 -52.500 63.690 1.00 87.94 650 GLY A N 1
ATOM 5130 C CA . GLY A 1 650 ? -48.107 -53.325 64.808 1.00 87.94 650 GLY A CA 1
ATOM 5131 C C . GLY A 1 650 ? -48.336 -52.518 66.076 1.00 87.94 650 GLY A C 1
ATOM 5132 O O . GLY A 1 650 ? -48.197 -51.295 66.085 1.00 87.94 650 GLY A O 1
ATOM 5133 N N . ARG A 1 651 ? -48.705 -53.212 67.154 1.00 91.62 651 ARG A N 1
ATOM 5134 C CA . ARG A 1 651 ? -48.732 -52.634 68.503 1.00 91.62 651 ARG A CA 1
ATOM 5135 C C . ARG A 1 651 ? -47.728 -53.328 69.400 1.00 91.62 651 ARG A C 1
ATOM 5137 O O . ARG A 1 651 ? -47.650 -54.556 69.398 1.00 91.62 651 ARG A O 1
ATOM 5144 N N . VAL A 1 652 ? -46.984 -52.542 70.168 1.00 88.69 652 VAL A N 1
ATOM 5145 C CA . VAL A 1 652 ? -46.081 -53.064 71.198 1.00 88.69 652 VAL A CA 1
ATOM 5146 C C . VAL A 1 652 ? -46.909 -53.773 72.272 1.00 88.69 652 VAL A C 1
ATOM 5148 O O . VAL A 1 652 ? -47.867 -53.213 72.794 1.00 88.69 652 VAL A O 1
ATOM 5151 N N . GLU A 1 653 ? -46.553 -55.013 72.587 1.00 89.88 653 GLU A N 1
ATOM 5152 C CA . GLU A 1 653 ? -47.192 -55.837 73.618 1.00 89.88 653 GLU A CA 1
ATOM 5153 C C . GLU A 1 653 ? -46.417 -55.737 74.936 1.00 89.88 653 GLU A C 1
ATOM 5155 O O . GLU A 1 653 ? -46.999 -55.467 75.982 1.00 89.88 653 GLU A O 1
ATOM 5160 N N . LYS A 1 654 ? -45.087 -55.898 74.884 1.00 87.75 654 LYS A N 1
ATOM 5161 C CA . LYS A 1 654 ? -44.190 -55.751 76.042 1.00 87.75 654 LYS A CA 1
ATOM 5162 C C . LYS A 1 654 ? -42.740 -55.491 75.634 1.00 87.75 654 LYS A C 1
ATOM 5164 O O . LYS A 1 654 ? -42.339 -55.731 74.496 1.00 87.75 654 LYS A O 1
ATOM 5169 N N . ARG A 1 655 ? -41.929 -55.032 76.589 1.00 89.56 655 ARG A N 1
ATOM 5170 C CA . ARG A 1 655 ? -40.481 -54.810 76.444 1.00 89.56 655 ARG A CA 1
ATOM 5171 C C . ARG A 1 655 ? -39.694 -55.892 77.185 1.00 89.56 655 ARG A C 1
ATOM 5173 O O . ARG A 1 655 ? -40.049 -56.245 78.303 1.00 89.56 655 ARG A O 1
ATOM 5180 N N . GLN A 1 656 ? -38.587 -56.352 76.605 1.00 84.31 656 GLN A N 1
ATOM 5181 C CA . GLN A 1 656 ? -37.609 -57.212 77.276 1.00 84.31 656 GLN A CA 1
ATOM 5182 C C . GLN A 1 656 ? -36.192 -56.738 76.924 1.00 84.31 656 GLN A C 1
ATOM 5184 O O . GLN A 1 656 ? -35.714 -56.869 75.794 1.00 84.31 656 GLN A O 1
ATOM 5189 N N . GLY A 1 657 ? -35.527 -56.102 77.894 1.00 83.81 657 GLY A N 1
ATOM 5190 C CA . GLY A 1 657 ? -34.214 -55.481 77.707 1.00 83.81 657 GLY A CA 1
ATOM 5191 C C . GLY A 1 657 ? -34.208 -54.411 76.603 1.00 83.81 657 GLY A C 1
ATOM 5192 O O . GLY A 1 657 ? -34.821 -53.347 76.745 1.00 83.81 657 GLY A O 1
ATOM 5193 N N . LYS A 1 658 ? -33.484 -54.697 75.510 1.00 82.69 658 LYS A N 1
ATOM 5194 C CA . LYS A 1 658 ? -33.313 -53.817 74.333 1.00 82.69 658 LYS A CA 1
ATOM 5195 C C . LYS A 1 658 ? -34.278 -54.121 73.168 1.00 82.69 658 LYS A C 1
ATOM 5197 O O . LYS A 1 658 ? -34.193 -53.451 72.138 1.00 82.69 658 LYS A O 1
ATOM 5202 N N . ARG A 1 659 ? -35.167 -55.116 73.298 1.00 88.00 659 ARG A N 1
ATOM 5203 C CA . ARG A 1 659 ? -36.157 -55.489 72.269 1.00 88.00 659 ARG A CA 1
ATOM 5204 C C . ARG A 1 659 ? -37.586 -55.290 72.778 1.00 88.00 659 ARG A C 1
ATOM 5206 O O . ARG A 1 659 ? -37.852 -55.365 73.978 1.00 88.00 659 ARG A O 1
ATOM 5213 N N . TYR A 1 660 ? -38.493 -55.062 71.840 1.00 90.38 660 TYR A N 1
ATOM 5214 C CA . TYR A 1 660 ? -39.929 -54.931 72.055 1.00 90.38 660 TYR A CA 1
ATOM 5215 C C . TYR A 1 660 ? -40.641 -56.050 71.304 1.00 90.38 660 TYR A C 1
ATOM 5217 O O . TYR A 1 660 ? -40.326 -56.301 70.141 1.00 90.38 660 TYR A O 1
ATOM 5225 N N . GLN A 1 661 ? -41.573 -56.727 71.968 1.00 91.69 661 GLN A N 1
ATOM 5226 C CA . GLN A 1 661 ? -42.473 -57.672 71.325 1.00 91.69 661 GLN A CA 1
ATOM 5227 C C . GLN A 1 661 ? -43.609 -56.870 70.712 1.00 91.69 661 GLN A C 1
ATOM 5229 O O . GLN A 1 661 ? -44.262 -56.093 71.409 1.00 91.69 661 GLN A O 1
ATOM 5234 N N . VAL A 1 662 ? -43.818 -57.031 69.413 1.00 89.88 662 VAL A N 1
ATOM 5235 C CA . VAL A 1 662 ? -44.814 -56.295 68.642 1.00 89.88 662 VAL A CA 1
ATOM 5236 C C . VAL A 1 662 ? -45.759 -57.295 67.993 1.00 89.88 662 VAL A C 1
ATOM 5238 O O . VAL A 1 662 ? -45.313 -58.232 67.329 1.00 89.88 662 VAL A O 1
ATOM 5241 N N . VAL A 1 663 ? -47.062 -57.093 68.185 1.00 91.19 663 VAL A N 1
ATOM 5242 C CA . VAL A 1 663 ? -48.107 -57.832 67.471 1.00 91.19 663 VAL A CA 1
ATOM 5243 C C . VAL A 1 663 ? -48.334 -57.141 66.134 1.00 91.19 663 VAL A C 1
ATOM 5245 O O . VAL A 1 663 ? -48.750 -55.976 66.100 1.00 91.19 663 VAL A O 1
ATOM 5248 N N . VAL A 1 664 ? -48.058 -57.838 65.033 1.00 89.25 664 VAL A N 1
ATOM 5249 C CA . VAL A 1 664 ? -48.250 -57.309 63.677 1.00 89.25 664 VAL A CA 1
ATOM 5250 C C . VAL A 1 664 ? -49.745 -57.107 63.419 1.00 89.25 664 VAL A C 1
ATOM 5252 O O . VAL A 1 664 ? -50.549 -58.018 63.603 1.00 89.25 664 VAL A O 1
ATOM 5255 N N . ARG A 1 665 ? -50.127 -55.902 62.985 1.00 87.38 665 ARG A N 1
ATOM 5256 C CA . ARG A 1 665 ? -51.509 -55.531 62.630 1.00 87.38 665 ARG A CA 1
ATOM 5257 C C . ARG A 1 665 ? -51.726 -55.373 61.131 1.00 87.38 665 ARG A C 1
ATOM 5259 O O . ARG A 1 665 ? -52.835 -55.596 60.665 1.00 87.38 665 ARG A O 1
ATOM 5266 N N . SER A 1 666 ? -50.691 -54.999 60.387 1.00 83.06 666 SER A N 1
ATOM 5267 C CA . SER A 1 666 ? -50.716 -55.016 58.926 1.00 83.06 666 SER A CA 1
ATOM 5268 C C . SER A 1 666 ? -49.316 -55.254 58.373 1.00 83.06 666 SER A C 1
ATOM 5270 O O . SER A 1 666 ? -48.382 -54.524 58.718 1.00 83.06 666 SER A O 1
ATOM 5272 N N . CYS A 1 667 ? -49.202 -56.221 57.470 1.00 78.69 667 CYS A N 1
ATOM 5273 C CA . CYS A 1 667 ? -48.083 -56.386 56.551 1.00 78.69 667 CYS A CA 1
ATOM 5274 C C . CYS A 1 667 ? -48.640 -56.266 55.124 1.00 78.69 667 CYS A C 1
ATOM 5276 O O . CYS A 1 667 ? -49.745 -56.745 54.868 1.00 78.69 667 CYS A O 1
ATOM 5278 N N . ARG A 1 668 ? -47.919 -55.596 54.216 1.00 70.06 668 ARG A N 1
ATOM 5279 C CA . ARG A 1 668 ? -48.330 -55.470 52.804 1.00 70.06 668 ARG A CA 1
ATOM 5280 C C . ARG A 1 668 ? -47.947 -56.680 51.946 1.00 70.06 668 ARG A C 1
ATOM 5282 O O . ARG A 1 668 ? -48.605 -56.901 50.939 1.00 70.06 668 ARG A O 1
ATOM 5289 N N . GLU A 1 669 ? -46.914 -57.429 52.331 1.00 69.56 669 GLU A N 1
ATOM 5290 C CA . GLU A 1 669 ? -46.398 -58.576 51.565 1.00 69.56 669 GLU A CA 1
ATOM 5291 C C . GLU A 1 669 ? -47.021 -59.910 51.981 1.00 69.56 669 GLU A C 1
ATOM 5293 O O . GLU A 1 669 ? -47.390 -60.702 51.121 1.00 69.56 669 GLU A O 1
ATOM 5298 N N . ASP A 1 670 ? -47.160 -60.163 53.287 1.00 72.94 670 ASP A N 1
ATOM 5299 C CA . ASP A 1 670 ? -47.671 -61.435 53.800 1.00 72.94 670 ASP A CA 1
ATOM 5300 C C . ASP A 1 670 ? -48.769 -61.219 54.847 1.00 72.94 670 ASP A C 1
ATOM 5302 O O . ASP A 1 670 ? -48.518 -60.904 56.014 1.00 72.94 670 ASP A O 1
ATOM 5306 N N . ALA A 1 671 ? -50.019 -61.434 54.433 1.00 74.12 671 ALA A N 1
ATOM 5307 C CA . ALA A 1 671 ? -51.182 -61.346 55.309 1.00 74.12 671 ALA A CA 1
ATOM 5308 C C . ALA A 1 671 ? -51.152 -62.376 56.459 1.00 74.12 671 ALA A C 1
ATOM 5310 O O . ALA A 1 671 ? -51.765 -62.133 57.498 1.00 74.12 671 ALA A O 1
ATOM 5311 N N . ARG A 1 672 ? -50.408 -63.487 56.327 1.00 77.31 672 ARG A N 1
ATOM 5312 C CA . ARG A 1 672 ? -50.268 -64.516 57.377 1.00 77.31 672 ARG A CA 1
ATOM 5313 C C . ARG A 1 672 ? -49.432 -64.033 58.564 1.00 77.31 672 ARG A C 1
ATOM 5315 O O . ARG A 1 672 ? -49.519 -64.614 59.642 1.00 77.31 672 ARG A O 1
ATOM 5322 N N . GLN A 1 673 ? -48.660 -62.956 58.393 1.00 76.94 673 GLN A N 1
ATOM 5323 C CA . GLN A 1 673 ? -47.956 -62.287 59.490 1.00 76.94 673 GLN A CA 1
ATOM 5324 C C . GLN A 1 673 ? -48.915 -61.545 60.431 1.00 76.94 673 GLN A C 1
ATOM 5326 O O . GLN A 1 673 ? -48.539 -61.246 61.559 1.00 76.94 673 GLN A O 1
ATOM 5331 N N . VAL A 1 674 ? -50.141 -61.207 60.015 1.00 82.56 674 VAL A N 1
ATOM 5332 C CA . VAL A 1 674 ? -51.067 -60.452 60.873 1.00 82.56 674 VAL A CA 1
ATOM 5333 C C . VAL A 1 674 ? -51.483 -61.309 62.074 1.00 82.56 674 VAL A C 1
ATOM 5335 O O . VAL A 1 674 ? -51.974 -62.422 61.924 1.00 82.56 674 VAL A O 1
ATOM 5338 N N . GLY A 1 675 ? -51.267 -60.785 63.282 1.00 81.56 675 GLY A N 1
ATOM 5339 C CA . GLY A 1 675 ? -51.446 -61.508 64.544 1.00 81.56 675 GLY A CA 1
ATOM 5340 C C . GLY A 1 675 ? -50.193 -62.226 65.063 1.00 81.56 675 GLY A C 1
ATOM 5341 O O . GLY A 1 675 ? -50.191 -62.649 66.222 1.00 81.56 675 GLY A O 1
ATOM 5342 N N . THR A 1 676 ? -49.105 -62.326 64.285 1.00 86.88 676 THR A N 1
ATOM 5343 C CA . THR A 1 676 ? -47.837 -62.876 64.794 1.00 86.88 676 THR A CA 1
ATOM 5344 C C . THR A 1 676 ? -47.156 -61.903 65.761 1.00 86.88 676 THR A C 1
ATOM 5346 O O . THR A 1 676 ? -47.390 -60.689 65.751 1.00 86.88 676 THR A O 1
ATOM 5349 N N . ARG A 1 677 ? -46.308 -62.456 66.636 1.00 89.94 677 ARG A N 1
ATOM 5350 C CA . ARG A 1 677 ? -45.528 -61.714 67.633 1.00 89.94 677 ARG A CA 1
ATOM 5351 C C . ARG A 1 677 ? -44.057 -61.715 67.245 1.00 89.94 677 ARG A C 1
ATOM 5353 O O . ARG A 1 677 ? -43.413 -62.761 67.301 1.00 89.94 677 ARG A O 1
ATOM 5360 N N . VAL A 1 678 ? -43.510 -60.547 66.928 1.00 88.19 678 VAL A N 1
ATOM 5361 C CA . VAL A 1 678 ? -42.106 -60.388 66.517 1.00 88.19 678 VAL A CA 1
ATOM 5362 C C . VAL A 1 678 ? -41.327 -59.513 67.494 1.00 88.19 678 VAL A C 1
ATOM 5364 O O . VAL A 1 678 ? -41.872 -58.586 68.086 1.00 88.19 678 VAL A O 1
ATOM 5367 N N . TRP A 1 679 ? -40.039 -59.806 67.680 1.00 89.69 679 TRP A N 1
ATOM 5368 C CA . TRP A 1 679 ? -39.158 -59.041 68.568 1.00 89.69 679 TRP A CA 1
ATOM 5369 C C . TRP A 1 679 ? -38.293 -58.056 67.777 1.00 89.69 679 TRP A C 1
ATOM 5371 O O . TRP A 1 679 ? -37.327 -58.462 67.132 1.00 89.69 679 TRP A O 1
ATOM 5381 N N . VAL A 1 680 ? -38.575 -56.762 67.886 1.00 86.75 680 VAL A N 1
ATOM 5382 C CA . VAL A 1 680 ? -37.912 -55.685 67.123 1.00 86.75 680 VAL A CA 1
ATOM 5383 C C . VAL A 1 680 ? -37.039 -54.834 68.057 1.00 86.75 680 VAL A C 1
ATOM 5385 O O . VAL A 1 680 ? -37.334 -54.728 69.253 1.00 86.75 680 VAL A O 1
ATOM 5388 N N . ARG A 1 681 ? -35.923 -54.262 67.582 1.00 87.88 681 ARG A N 1
ATOM 5389 C CA . ARG A 1 681 ? -35.075 -53.381 68.409 1.00 87.88 681 ARG A CA 1
ATOM 5390 C C . ARG A 1 681 ? -35.651 -51.968 68.490 1.00 87.88 681 ARG A C 1
ATOM 5392 O O . ARG A 1 681 ? -36.312 -51.493 67.575 1.00 87.88 681 ARG A O 1
ATOM 5399 N N . ALA A 1 682 ? -35.329 -51.257 69.572 1.00 82.38 682 ALA A N 1
ATOM 5400 C CA . ALA A 1 682 ? -35.795 -49.886 69.815 1.00 82.38 682 ALA A CA 1
ATOM 5401 C C . ALA A 1 682 ? -35.550 -48.918 68.639 1.00 82.38 682 ALA A C 1
ATOM 5403 O O . ALA A 1 682 ? -36.372 -48.042 68.394 1.00 82.38 682 ALA A O 1
ATOM 5404 N N . GLN A 1 683 ? -34.416 -49.080 67.948 1.00 83.12 683 GLN A N 1
ATOM 5405 C CA . GLN A 1 683 ? -33.925 -48.221 66.865 1.00 83.12 683 GLN A CA 1
ATOM 5406 C C . GLN A 1 683 ? -34.555 -48.519 65.493 1.00 83.12 683 GLN A C 1
ATOM 5408 O O . GLN A 1 683 ? -34.437 -47.698 64.583 1.00 83.12 683 GLN A O 1
ATOM 5413 N N . GLU A 1 684 ? -35.165 -49.696 65.344 1.00 83.88 684 GLU A N 1
ATOM 5414 C CA . GLU A 1 684 ? -35.830 -50.169 64.121 1.00 83.88 684 GLU A CA 1
ATOM 5415 C C . GLU A 1 684 ? -37.306 -49.728 64.086 1.00 83.88 684 GLU A C 1
ATOM 5417 O O . GLU A 1 684 ? -37.900 -49.647 63.016 1.00 83.88 684 GLU A O 1
ATOM 5422 N N . LEU A 1 685 ? -37.877 -49.398 65.252 1.00 84.81 685 LEU A N 1
ATOM 5423 C CA . LEU A 1 685 ? -39.241 -48.898 65.412 1.00 84.81 685 LEU A CA 1
ATOM 5424 C C . LEU A 1 685 ? -39.337 -47.377 65.185 1.00 84.81 685 LEU A C 1
ATOM 5426 O O . LEU A 1 685 ? -38.461 -46.602 65.578 1.00 84.81 685 LEU A O 1
ATOM 5430 N N . PHE A 1 686 ? -40.456 -46.961 64.601 1.00 83.94 686 PHE A N 1
ATOM 5431 C CA . PHE A 1 686 ? -40.884 -45.580 64.385 1.00 83.94 686 PHE A CA 1
ATOM 5432 C C . PHE A 1 686 ? -42.367 -45.448 64.769 1.00 83.94 686 PHE A C 1
ATOM 5434 O O . PHE A 1 686 ? -43.102 -46.433 64.711 1.00 83.94 686 PHE A O 1
ATOM 5441 N N . ASP A 1 687 ? -42.840 -44.246 65.103 1.00 82.00 687 ASP A N 1
ATOM 5442 C CA . ASP A 1 687 ? -44.274 -43.994 65.298 1.00 82.00 687 ASP A CA 1
ATOM 5443 C C . ASP A 1 687 ? -45.056 -44.229 63.989 1.00 82.00 687 ASP A C 1
ATOM 5445 O O . ASP A 1 687 ? -44.535 -44.022 62.891 1.00 82.00 687 ASP A O 1
ATOM 5449 N N . CYS A 1 688 ? -46.314 -44.671 64.086 1.00 77.88 688 CYS A N 1
ATOM 5450 C CA . CYS A 1 688 ? -47.177 -44.912 62.916 1.00 77.88 688 CYS A CA 1
ATOM 5451 C C . CYS A 1 688 ? -47.534 -43.650 62.102 1.00 77.88 688 CYS A C 1
ATOM 5453 O O . CYS A 1 688 ? -47.927 -43.797 60.939 1.00 77.88 688 CYS A O 1
ATOM 5455 N N . ASN A 1 689 ? -47.402 -42.465 62.709 1.00 60.31 689 ASN A N 1
ATOM 5456 C CA . ASN A 1 689 ? -47.661 -41.152 62.106 1.00 60.31 689 ASN A CA 1
ATOM 5457 C C . ASN A 1 689 ? -46.406 -40.599 61.404 1.00 60.31 689 ASN A C 1
ATOM 5459 O O . ASN A 1 689 ? -45.279 -40.963 61.816 1.00 60.31 689 ASN A O 1
#

Mean predicted aligned error: 18.71 Å

Foldseek 3Di:
DDDDDDDDDDDDDDDDDDDDDDDDDDDDDDDDDDDDDPDPPDDADVLQKDKDKDWDWQDADPDQVVLLVVRLVVQLVVQLVVVVLLPDDSVRSSVQSNPWDKFPWDKDWDWDWDADDDVRHPHTDGGIIIITITMTMGGDDLVNLVVSLVVLVPQDLQALVSLVVSLSSLVSSVSNPHDPVSSVVSLVVSLVSLLVNLVVLLVVLLPDQLPPPCNLVSLLVSLLSLLVSLVSCVPDPSSLVSLVSSLNSLLNNLVVDQQFLVCVVVSVVSVVSSCVSNVPSRVVSSVSNLVVSLVSLLVVLVVCVVVVPQLVVCVSSVVVSCVSCVPDDHPVVSVVVNLVSVLVVLLPDQDPALVVLVVSLVVLVSNCSSCVPDPCSLVSLLSSLVSLLVHLVPDDDPAVVSLVSSVVSCVSNVVSHDDDDSNVVSVVVSVVVNVVRVVVVVVVVLCVLCPQNCVLVQVVVLFQPAPFFDAQVPGCPDDSVVVVQVQFDWCQCNDPPDNDNVWTKTWADCPGPQGTWMWIQDDDPRTGFWIKIWSGQQAPSQVSSVVVQVVVFPFPDDPVQVCCCNVVVAHKGWTHDPQAKIWMWGGDPRTTMIIIGRPVSVVVVVVVVVVVVVVVVVVVVVVLVVDLVVFADAQFWKWFDDPPPWTFTFGFHDDDDQWTWTQTCDTPPDPVSHRPTDIHGSNRIDHPD

Secondary structure (DSSP, 8-state):
-----------------------------------------PPPPGGGEEEEEEEEEEEE-SSHHHHHHHHHHHHHHHHHHHHHHHT--HHHHHHHHHTSEEEEEEEEEEEEEEEB-GGGBTSEEEEEEEEEEEEEEEEPPHHHHHHHHHHHHHS---SHHHHHHHHHHHHHHHHT---HHHHHHHHHHHHHHHHHHHHHHHHHHHHS-TT-TTHHHHHHHHHHHHHHHHHH-TT-HHHHHHHHHHHHHHHHHHTTS-SSTTTHHHHHHHHHHHHHHHTTS-HHHHHHHHHHHHHHHHHHHHHHHHTT--HHHHHHHHHHHHHH-TT----HHHHHHHHHHHHHHHHH----SHHHHHHHHHHHHHHHHH-TT-TTHHHHHHHHHHHHHHHHHH----SHHHHHHHHHHHHHHGGGPPSSHHHHHHHHHHHHHHHHHHHHHHHHHHHHHTTT-THHHHHHHHHHTS-TTSBGGGSTTSHHHHHHHTTSEE-GGG-SS-S-TTS-EEEE---STT--EEEEEEEETTEEEEEEEEEEE-GGGHHHHHHHHHHHS-B-S-HHHHHHHHHHS-EEEEEE-TTSEEEEEEEETTEEEEEEEEHHHHHHHHHHHHHHHHHHHHHHHHHHHHHHHH---TT-EEEEEETTTEEEEEEEEEEETTEEEEEEEE-SS-GGGTT-EEEEETTT-EE--

Sequence (689 aa):
MAGRARLGLFTVLLLALAACSGPEAGTRPEKPVTPAGAGTAAKPVAARVIRVRVDEKNLLLAGEKDARRYLVGKLVALAAKQLTDYGFAPATATRLAGSGRFHDVTVAGRRARVAGQGEQEGRIIDTTLWHVAGGLEVILDDAAVARLSDVLASLPVDSLAAARQLWRYLQKLSRLQPERESLEKLRRRLARGWAAALEPVLAAVRGLAPDTAGLARQLQEVTRQLAEFGSAFPGSSRLVGMQKVLARSWWKWLGRLEPSAANVAAIDERLAKLRQAAGGHLPVVEHFLQQALELAWRDRLNRLDDQKQPFPSVRRDFIAFLQRFPRSRFYPELELRFVSRWVEHLLAVHPAGLAQLQDLGSEVRLLRERFPGLAQGRQVEETFGRHCLRLLGREKVADLEKMKQVEQVLQECEPALPPGMETLAVRQRLQQIAERLRNEREDRLERRALKGLTFFLEWDEAIRTLPFGKDMANWPGRGTFAGRWKQGSDAGSDCRCSLDPDEPCRVFEEDGPHGGYEVVARILEGRLAGVDLCNVYVGEKLPAVYRFLLRRYPRRHTRREANLLLGSGNGEVAFGRPPGLLVWLACQDGACSLRVRQAQAWARMRQQASQEAERLRQQRRQQRQERINRGWQAGDCVRWDCSAGCVYRGRVEKRQGKRYQVVVRSCREDARQVGTRVWVRAQELFDCN

pLDDT: mean 82.92, std 15.29, range [24.19, 95.88]

Solvent-accessible surface area (backbone atoms only — not comparable to full-atom values): 38813 Å² total; per-residue (Å²): 138,90,87,84,89,83,92,84,91,88,81,90,86,82,85,88,79,90,80,91,82,84,86,80,87,88,82,83,83,82,83,82,92,73,88,78,75,87,70,80,74,71,79,73,62,70,67,32,50,49,75,42,75,51,78,49,68,71,41,83,52,98,41,71,72,50,46,50,50,49,51,51,52,50,43,27,51,54,39,14,51,56,36,34,72,53,66,39,56,67,72,58,14,41,53,52,27,68,70,32,50,73,42,77,74,46,75,50,74,42,80,43,79,40,75,34,66,76,99,39,51,94,38,80,39,85,43,53,32,28,32,36,32,30,36,33,40,31,74,61,50,70,68,58,49,46,53,51,51,51,53,65,65,66,58,73,44,81,36,60,66,44,30,54,52,51,48,54,38,50,58,51,45,57,58,49,64,56,62,66,66,62,53,50,51,47,49,57,50,48,56,51,26,37,46,64,40,43,50,60,58,54,49,52,61,53,68,54,61,77,79,46,84,63,49,70,60,53,52,32,49,54,36,33,58,52,18,54,48,28,67,77,42,74,85,43,78,64,53,61,59,53,37,55,52,50,30,54,35,52,44,56,52,50,67,75,51,68,70,39,53,90,36,45,68,63,53,49,54,54,52,48,50,48,50,69,31,22,73,79,46,45,61,68,28,55,52,51,47,53,53,52,50,54,49,54,31,50,55,46,55,48,54,43,54,76,68,63,57,60,60,82,78,48,45,54,41,52,50,48,46,46,72,73,41,75,80,67,81,65,62,68,72,58,46,53,52,53,49,51,54,46,51,56,47,61,67,68,58,74,65,90,46,70,70,51,44,48,56,49,46,55,50,55,49,50,49,44,73,73,41,77,82,44,84,64,49,59,60,44,37,52,48,50,16,54,49,44,52,58,46,68,61,63,60,84,69,89,49,71,68,54,41,50,54,51,54,52,52,46,63,68,36,55,91,33,50,64,91,54,68,66,54,51,50,38,51,52,54,53,49,53,50,52,51,50,53,49,49,55,50,49,53,55,50,49,55,60,60,32,63,70,51,55,62,60,66,54,49,52,56,22,60,73,70,54,74,70,63,38,53,62,92,66,60,73,78,56,66,67,39,24,60,53,57,68,73,28,49,79,31,74,89,73,37,86,84,54,93,54,87,88,42,57,36,27,36,38,73,58,88,48,78,25,69,22,35,37,41,35,45,38,62,53,98,60,15,36,42,32,42,33,41,25,63,28,35,44,56,92,40,46,67,46,56,51,49,54,48,56,75,76,26,56,81,56,61,54,72,66,44,50,50,39,29,73,71,69,37,36,44,59,40,40,25,30,54,79,79,42,52,32,38,34,49,35,27,51,91,38,25,32,30,44,39,37,32,42,37,54,53,50,52,52,50,55,51,51,56,53,51,50,57,47,50,56,53,49,50,54,51,50,56,50,51,50,45,48,71,76,50,85,51,68,66,40,54,32,24,32,68,52,104,75,92,43,63,33,29,23,31,30,66,46,78,58,96,71,32,33,35,27,35,29,68,43,44,92,88,44,70,82,50,44,72,39,78,44,78,45,46,57,86,56,49,40,65,70,119